Protein AF-F9PSK0-F1 (afdb_monomer)

Solvent-accessible surface area (backbone atoms only — not comparable to full-atom values): 20495 Å² total; per-residue (Å²): 133,84,75,39,93,46,65,77,18,22,68,70,38,41,37,33,49,3,21,23,37,19,19,42,26,30,38,27,28,76,74,37,77,67,39,41,31,56,50,42,70,58,26,53,52,54,23,52,55,27,52,76,70,68,38,60,72,59,23,48,66,32,46,46,26,49,52,28,19,52,48,19,30,52,52,42,57,55,61,67,72,69,79,82,63,101,56,61,67,60,56,53,50,48,55,51,32,34,53,50,36,52,55,41,36,71,56,61,86,92,42,32,70,61,40,40,26,53,48,1,19,38,40,18,28,49,54,57,61,40,44,38,43,60,89,38,86,39,50,50,61,42,55,69,62,29,51,52,53,16,50,51,27,40,52,50,18,74,75,68,67,45,63,67,31,43,54,52,15,52,51,31,51,51,34,45,50,29,16,53,50,16,24,52,51,25,49,63,39,32,79,75,50,45,71,46,38,47,43,58,28,29,52,33,48,51,51,35,52,50,54,61,62,56,72,74,70,61,71,77,66,60,31,40,32,43,32,37,42,34,44,50,54,46,59,42,54,12,46,39,47,44,50,25,47,78,60,58,23,34,42,36,41,24,35,67,55,61,56,61,87,82,35,66,60,28,44,63,58,23,72,90,44,64,94,69,41,52,73,46,80,32,80,29,69,66,55,46,42,72,77,40,78,82,65,52,62,32,39,52,35,87,85,35,91,39,53,57,87,79,56,88,68,54,78,52,32,31,43,34,35,35,17,83,91,74,44,59,62,63,77,58,46,68,76,38,52,94,39,24,21,13,78,91,72,77,79,97,58,81,79,74,57,66,38,61,51,50,52,55,55,50,52,49,43,36,51,74,55,69,40,68,96,54,87,87,75,86,77,59,94,87,59,75,83,85,130

Sequence (387 aa):
MKKAMQMSESIEVAIFLALSGGLMDAYSYLLRGEVFANAQTGNMLLLGVHASQGNWAMCLKYAFPISFFTFGIFLADLFRKKGDFKLHWRQNALIFEIFLLICVAFIPENMNETANAITSFACGIQVQSFKKVCGIDFSTTMCIGNLRGGTHNLAEYFYTKNKKFLEYSLMYFAVILCFIIGAIIGSKFSEFFGLKTILLSAISLVICVFIMFIDREKRREILFNIVLLEPEIPFNTGAIGRTCVATDTKLHLIKPLGFSLDDKMVKRSGLDYWDKLKLFVYENIEDFYEKNPNANIYFATTKAKKTYDKVDYSPNDYIMFGKESKGIPEEILVKNEEHCVRIPMWGEIRSLNLSNSVSIVLYEALRQQDFSELEKFGELHRLHWSE

Structure (mmCIF, N/CA/C/O backbone):
data_AF-F9PSK0-F1
#
_entry.id   AF-F9PSK0-F1
#
loop_
_atom_site.group_PDB
_atom_site.id
_atom_site.type_symbol
_atom_site.label_atom_id
_atom_site.label_alt_id
_atom_site.label_comp_id
_atom_site.label_asym_id
_atom_site.label_entity_id
_atom_site.label_seq_id
_atom_site.pdbx_PDB_ins_code
_atom_site.Cartn_x
_atom_site.Cartn_y
_atom_site.Cartn_z
_atom_site.occupancy
_atom_site.B_iso_or_equiv
_atom_site.auth_seq_id
_atom_site.auth_comp_id
_atom_site.auth_asym_id
_atom_site.auth_atom_id
_atom_site.pdbx_PDB_model_num
ATOM 1 N N . MET A 1 1 ? 4.237 13.030 -4.062 1.00 34.34 1 MET A N 1
ATOM 2 C CA . MET A 1 1 ? 3.248 12.071 -3.515 1.00 34.34 1 MET A CA 1
ATOM 3 C C . MET A 1 1 ? 3.133 10.851 -4.427 1.00 34.34 1 MET A C 1
ATOM 5 O O . MET A 1 1 ? 2.462 10.920 -5.455 1.00 34.34 1 MET A O 1
ATOM 9 N N . LYS A 1 2 ? 3.809 9.739 -4.096 1.00 32.84 2 LYS A N 1
ATOM 10 C CA . LYS A 1 2 ? 3.514 8.448 -4.741 1.00 32.84 2 LYS A CA 1
ATOM 11 C C . LYS A 1 2 ? 2.077 8.061 -4.359 1.00 32.84 2 LYS A C 1
ATOM 13 O O . LYS A 1 2 ? 1.747 8.052 -3.178 1.00 32.84 2 LYS A O 1
ATOM 18 N N . LYS A 1 3 ? 1.213 7.827 -5.351 1.00 36.91 3 LYS A N 1
ATOM 19 C CA . LYS A 1 3 ? -0.136 7.284 -5.126 1.00 36.91 3 LYS A CA 1
ATOM 20 C C . LYS A 1 3 ? 0.013 5.881 -4.532 1.00 36.91 3 LYS A C 1
ATOM 22 O O . LYS A 1 3 ? 0.886 5.143 -4.986 1.00 36.91 3 LYS A O 1
ATOM 27 N N . ALA A 1 4 ? -0.785 5.557 -3.516 1.00 38.00 4 ALA A N 1
ATOM 28 C CA . ALA A 1 4 ? -0.770 4.243 -2.883 1.00 38.00 4 ALA A CA 1
ATOM 29 C C . ALA A 1 4 ? -0.926 3.136 -3.935 1.00 38.00 4 ALA A C 1
ATOM 31 O O . ALA A 1 4 ? -1.747 3.257 -4.843 1.00 38.00 4 ALA A O 1
ATOM 32 N N . MET A 1 5 ? -0.103 2.094 -3.813 1.00 42.00 5 MET A N 1
ATOM 33 C CA . MET A 1 5 ? -0.041 0.956 -4.739 1.00 42.00 5 MET A CA 1
ATOM 34 C C . MET A 1 5 ? -1.270 0.041 -4.612 1.00 42.00 5 MET A C 1
ATOM 36 O O . MET A 1 5 ? -1.594 -0.676 -5.544 1.00 42.00 5 MET A O 1
ATOM 40 N N . GLN A 1 6 ? -1.968 0.129 -3.475 1.00 50.38 6 GLN A N 1
ATOM 41 C CA . GLN A 1 6 ? -3.201 -0.585 -3.162 1.00 50.38 6 GLN A CA 1
ATOM 42 C C . GLN A 1 6 ? -4.231 0.419 -2.620 1.00 50.38 6 GLN A C 1
ATOM 44 O O . GLN A 1 6 ? -3.911 1.210 -1.725 1.00 50.38 6 GLN A O 1
ATOM 49 N N . MET A 1 7 ? -5.469 0.405 -3.123 1.00 54.03 7 MET A N 1
ATOM 50 C CA . MET A 1 7 ? -6.491 1.426 -2.794 1.00 54.03 7 MET A CA 1
ATOM 51 C C . MET A 1 7 ? -6.789 1.579 -1.292 1.00 54.03 7 MET A C 1
ATOM 53 O O . MET A 1 7 ? -6.993 2.687 -0.788 1.00 54.03 7 MET A O 1
ATOM 57 N N . SER A 1 8 ? -6.755 0.464 -0.560 1.00 53.44 8 SER A N 1
ATOM 58 C CA . SER A 1 8 ? -6.916 0.416 0.899 1.00 53.44 8 SER A CA 1
ATOM 59 C C . SER A 1 8 ? -5.784 1.084 1.684 1.00 53.44 8 SER A C 1
ATOM 61 O O . SER A 1 8 ? -5.935 1.309 2.877 1.00 53.44 8 SER A O 1
ATOM 63 N N . GLU A 1 9 ? -4.645 1.349 1.046 1.00 67.94 9 GLU A N 1
ATOM 64 C CA . GLU A 1 9 ? -3.477 1.984 1.665 1.00 67.94 9 GLU A CA 1
ATOM 65 C C . GLU A 1 9 ? -3.362 3.466 1.276 1.00 67.94 9 GLU A C 1
ATOM 67 O O . GLU A 1 9 ? -2.312 4.080 1.459 1.00 67.94 9 GLU A O 1
ATOM 72 N N . SER A 1 10 ? -4.420 4.046 0.699 1.00 77.56 10 SER A N 1
ATOM 73 C CA . SER A 1 10 ? -4.459 5.465 0.353 1.00 77.56 10 SER A CA 1
ATOM 74 C C . SER A 1 10 ? -4.523 6.360 1.593 1.00 77.56 10 SER A C 1
ATOM 76 O O . SER A 1 10 ? -5.076 5.997 2.633 1.00 77.56 10 SER A O 1
ATOM 78 N N . ILE A 1 11 ? -3.958 7.563 1.469 1.00 79.69 11 ILE A N 1
ATOM 79 C CA . ILE A 1 11 ? -3.985 8.571 2.536 1.00 79.69 11 ILE A CA 1
ATOM 80 C C . ILE A 1 11 ? -5.431 8.979 2.825 1.00 79.69 11 ILE A C 1
ATOM 82 O O . ILE A 1 11 ? -5.796 9.174 3.980 1.00 79.69 11 ILE A O 1
ATOM 86 N N . GLU A 1 12 ? -6.272 9.058 1.794 1.00 85.50 12 GLU A N 1
ATOM 87 C CA . GLU A 1 12 ? -7.687 9.382 1.936 1.00 85.50 12 GLU A CA 1
ATOM 88 C C . GLU A 1 12 ? -8.419 8.359 2.812 1.00 85.50 12 GLU A C 1
ATOM 90 O O . GLU A 1 12 ? -9.121 8.750 3.742 1.00 85.50 12 GLU A O 1
ATOM 95 N N . VAL A 1 13 ? -8.197 7.059 2.586 1.00 88.12 13 VAL A N 1
ATOM 96 C CA . VAL A 1 13 ? -8.745 6.000 3.449 1.00 88.12 13 VAL A CA 1
ATOM 97 C C . VAL A 1 13 ? -8.196 6.133 4.873 1.00 88.12 13 VAL A C 1
ATOM 99 O O . VAL A 1 13 ? -8.967 6.102 5.830 1.00 88.12 13 VAL A O 1
ATOM 102 N N . ALA A 1 14 ? -6.890 6.364 5.036 1.00 88.88 14 ALA A N 1
ATOM 103 C CA . ALA A 1 14 ? -6.275 6.522 6.355 1.00 88.88 14 ALA A CA 1
ATOM 104 C C . ALA A 1 14 ? -6.877 7.681 7.174 1.00 88.88 14 ALA A C 1
ATOM 106 O O . ALA A 1 14 ? -7.078 7.532 8.380 1.00 88.88 14 ALA A O 1
ATOM 107 N N . ILE A 1 15 ? -7.201 8.806 6.526 1.00 90.12 15 ILE A N 1
ATOM 108 C CA . ILE A 1 15 ? -7.824 9.979 7.159 1.00 90.12 15 ILE A CA 1
ATOM 109 C C . ILE A 1 15 ? -9.183 9.616 7.762 1.00 90.12 15 ILE A C 1
ATOM 111 O O . ILE A 1 15 ? -9.413 9.857 8.947 1.00 90.12 15 ILE A O 1
ATOM 115 N N . PHE A 1 16 ? -10.077 9.020 6.970 1.00 93.38 16 PHE A N 1
ATOM 116 C CA . PHE A 1 16 ? -11.434 8.702 7.422 1.00 93.38 16 PHE A CA 1
ATOM 117 C C . PHE A 1 16 ? -11.462 7.544 8.435 1.00 93.38 16 PHE A C 1
ATOM 119 O O . PHE A 1 16 ? -12.292 7.561 9.348 1.00 93.38 16 PHE A O 1
ATOM 126 N N . LEU A 1 17 ? -10.526 6.589 8.347 1.00 93.62 17 LEU A N 1
ATOM 127 C CA . LEU A 1 17 ? -10.339 5.550 9.370 1.00 93.62 17 LEU A CA 1
ATOM 128 C C . LEU A 1 17 ? -9.863 6.137 10.704 1.00 93.62 17 LEU A C 1
ATOM 130 O O . LEU A 1 17 ? -10.371 5.762 11.759 1.00 93.62 17 LEU A O 1
ATOM 134 N N . ALA A 1 18 ? -8.905 7.067 10.675 1.00 94.19 18 ALA A N 1
ATOM 135 C CA . ALA A 1 18 ? -8.398 7.712 11.883 1.00 94.19 18 ALA A CA 1
ATOM 136 C C . ALA A 1 18 ? -9.448 8.616 12.535 1.00 94.19 18 ALA A C 1
ATOM 138 O O . ALA A 1 18 ? -9.637 8.570 13.750 1.00 94.19 18 ALA A O 1
ATOM 139 N N . LEU A 1 19 ? -10.184 9.377 11.719 1.00 95.56 19 LEU A N 1
ATOM 140 C CA . LEU A 1 19 ? -11.315 10.190 12.163 1.00 95.56 19 LEU A CA 1
ATOM 141 C C . LEU A 1 19 ? -12.387 9.313 12.828 1.00 95.56 19 LEU A C 1
ATOM 143 O O . LEU A 1 19 ? -12.851 9.632 13.921 1.00 95.56 19 LEU A O 1
ATOM 147 N N . SER A 1 20 ? -12.720 8.173 12.213 1.00 96.00 20 SER A N 1
ATOM 148 C CA . SER A 1 20 ? -13.611 7.164 12.794 1.00 96.00 20 SER A CA 1
ATOM 149 C C . SER A 1 20 ? -13.080 6.628 14.132 1.00 96.00 20 SER A C 1
ATOM 151 O O . SER A 1 20 ? -13.823 6.561 15.109 1.00 96.00 20 SER A O 1
ATOM 153 N N . GLY A 1 21 ? -11.781 6.325 14.217 1.00 95.12 21 GLY A N 1
ATOM 154 C CA . GLY A 1 21 ? -11.137 5.852 15.444 1.00 95.12 21 GLY A CA 1
ATOM 155 C C . GLY A 1 21 ? -11.278 6.821 16.621 1.00 95.12 21 GLY A C 1
ATOM 156 O O . GLY A 1 21 ? -11.673 6.411 17.714 1.00 95.12 21 GLY A O 1
ATOM 157 N N . GLY A 1 22 ? -11.017 8.109 16.380 1.00 96.00 22 GLY A N 1
ATOM 158 C CA . GLY A 1 22 ? -11.174 9.154 17.392 1.00 96.00 22 GLY A CA 1
ATOM 159 C C . GLY A 1 22 ? -12.631 9.364 17.810 1.00 96.00 22 GLY A C 1
ATOM 160 O O . GLY A 1 22 ? -12.911 9.521 18.998 1.00 96.00 22 GLY A O 1
ATOM 161 N N . LEU A 1 23 ? -13.566 9.309 16.853 1.00 96.44 23 LEU A N 1
ATOM 162 C CA . LEU A 1 23 ? -15.008 9.368 17.123 1.00 96.44 23 LEU A CA 1
ATOM 163 C C . LEU A 1 23 ? -15.458 8.235 18.052 1.00 96.44 23 LEU A C 1
ATOM 165 O O . LEU A 1 23 ? -16.192 8.487 19.006 1.00 96.44 23 LEU A O 1
ATOM 169 N N . MET A 1 24 ? -15.027 7.001 17.770 1.00 96.12 24 MET A N 1
ATOM 170 C CA . MET A 1 24 ? -15.391 5.819 18.555 1.00 96.12 24 MET A CA 1
ATOM 171 C C . MET A 1 24 ? -14.869 5.898 19.992 1.00 96.12 24 MET A C 1
ATOM 173 O O . MET A 1 24 ? -15.616 5.573 20.911 1.00 96.12 24 MET A O 1
ATOM 177 N N . ASP A 1 25 ? -13.636 6.375 20.195 1.00 96.31 25 ASP A N 1
ATOM 178 C CA . ASP A 1 25 ? -13.075 6.558 21.542 1.00 96.31 25 ASP A CA 1
ATOM 179 C C . ASP A 1 25 ? -13.774 7.675 22.320 1.00 96.31 25 ASP A C 1
ATOM 181 O O . ASP A 1 25 ? -14.082 7.497 23.497 1.00 96.31 25 ASP A O 1
ATOM 185 N N . ALA A 1 26 ? -14.077 8.809 21.679 1.00 96.62 26 ALA A N 1
ATOM 186 C CA . ALA A 1 26 ? -14.841 9.874 22.327 1.00 96.62 26 ALA A CA 1
ATOM 187 C C . ALA A 1 26 ? -16.252 9.398 22.706 1.00 96.62 26 ALA A C 1
ATOM 189 O O . ALA A 1 26 ? -16.706 9.640 23.823 1.00 96.62 26 ALA A O 1
ATOM 190 N N . TYR A 1 27 ? -16.921 8.674 21.803 1.00 96.75 27 TYR A N 1
ATOM 191 C CA . TYR A 1 27 ? -18.231 8.075 22.0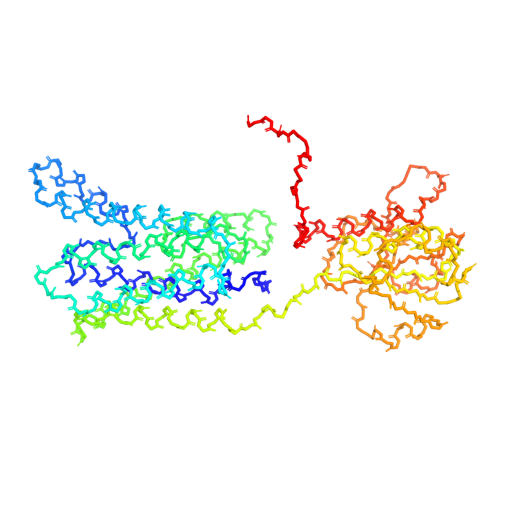45 1.00 96.75 27 TYR A CA 1
ATOM 192 C C . TYR A 1 27 ? -18.212 7.109 23.232 1.00 96.75 27 TYR A C 1
ATOM 194 O O . TYR A 1 27 ? -19.020 7.246 24.152 1.00 96.75 27 TYR A O 1
ATOM 202 N N . SER A 1 28 ? -17.304 6.128 23.223 1.00 96.44 28 SER A N 1
ATOM 203 C CA . SER A 1 28 ? -17.277 5.099 24.261 1.00 96.44 28 SER A CA 1
ATOM 204 C C . SER A 1 28 ? -16.903 5.688 25.620 1.00 96.44 28 SER A C 1
ATOM 206 O O . SER A 1 28 ? -17.488 5.326 26.640 1.00 96.44 28 SER A O 1
ATOM 208 N N . TYR A 1 29 ? -15.978 6.649 25.634 1.00 96.56 29 TYR A N 1
ATOM 209 C CA . TYR A 1 29 ? -15.519 7.256 26.871 1.00 96.56 29 TYR A CA 1
ATOM 210 C C . TYR A 1 29 ? -16.588 8.164 27.489 1.00 96.56 29 TYR A C 1
ATOM 212 O O . TYR A 1 29 ? -16.912 8.017 28.664 1.00 96.56 29 TYR A O 1
ATOM 220 N N . LEU A 1 30 ? -17.184 9.063 26.699 1.00 95.69 30 LEU A N 1
ATOM 221 C CA . LEU A 1 30 ? -18.129 10.059 27.215 1.00 95.69 30 LEU A CA 1
ATOM 222 C C . LEU A 1 30 ? -19.528 9.489 27.466 1.00 95.69 30 LEU A C 1
ATOM 224 O O . LEU A 1 30 ? -20.203 9.934 28.387 1.00 95.69 30 LEU A O 1
ATOM 228 N N . LEU A 1 31 ? -19.973 8.524 26.655 1.00 95.81 31 LEU A N 1
ATOM 229 C CA . LEU A 1 31 ? -21.361 8.048 26.679 1.00 95.81 31 LEU A CA 1
ATOM 230 C C . LEU A 1 31 ? -21.517 6.595 27.128 1.00 95.81 31 LEU A C 1
ATOM 232 O O . LEU A 1 31 ? -22.625 6.184 27.461 1.00 95.81 31 LEU A O 1
ATOM 236 N N . ARG A 1 32 ? -20.444 5.794 27.127 1.00 95.50 32 ARG A N 1
ATOM 237 C CA . ARG A 1 32 ? -20.491 4.360 27.470 1.00 95.50 32 ARG A CA 1
ATOM 238 C C . ARG A 1 32 ? -19.608 4.011 28.659 1.00 95.50 32 ARG A C 1
ATOM 240 O O . ARG A 1 32 ? -19.008 2.939 28.717 1.00 95.50 32 ARG A O 1
ATOM 247 N N . GLY A 1 33 ? -19.582 4.899 29.646 1.00 92.38 33 GLY A N 1
ATOM 248 C CA . GLY A 1 33 ? -18.965 4.631 30.937 1.00 92.38 33 GLY A CA 1
ATOM 249 C C . GLY A 1 33 ? -17.443 4.612 30.887 1.00 92.38 33 GLY A C 1
ATOM 250 O O . GLY A 1 33 ? -16.850 3.699 31.442 1.00 92.38 33 GLY A O 1
ATOM 251 N N . GLU A 1 34 ? -16.800 5.608 30.282 1.00 95.50 34 GLU A N 1
ATOM 252 C CA . GLU A 1 34 ? -15.367 5.894 30.482 1.00 95.50 34 GLU A CA 1
ATOM 253 C C . GLU A 1 34 ? -14.411 4.759 30.077 1.00 95.50 34 GLU A C 1
ATOM 255 O O . GLU A 1 34 ? -13.332 4.602 30.648 1.00 95.50 34 GLU A O 1
ATOM 260 N N . VAL A 1 35 ? -14.787 3.959 29.078 1.00 95.88 35 VAL A N 1
ATOM 261 C CA . VAL A 1 35 ? -13.888 2.980 28.450 1.00 95.88 35 VAL A CA 1
ATOM 262 C C . VAL A 1 35 ? -13.493 3.439 27.053 1.00 95.88 35 VAL A C 1
ATOM 264 O O . VAL A 1 35 ? -14.224 4.177 26.393 1.00 95.88 35 VAL A O 1
ATOM 267 N N . PHE A 1 36 ? -12.354 2.960 26.567 1.00 96.06 36 PHE A N 1
ATOM 268 C CA . PHE A 1 36 ? -11.881 3.256 25.217 1.00 96.06 36 PHE A CA 1
ATOM 269 C C . PHE A 1 36 ? -12.197 2.108 24.253 1.00 96.06 36 PHE A C 1
ATOM 271 O O . PHE A 1 36 ? -11.957 0.939 24.563 1.00 96.06 36 PHE A O 1
ATOM 278 N N . ALA A 1 37 ? -12.705 2.422 23.065 1.00 93.94 37 ALA A N 1
ATOM 279 C CA . ALA A 1 37 ? -12.992 1.436 22.031 1.00 93.94 37 ALA A CA 1
ATOM 280 C C . ALA A 1 37 ? -11.716 0.975 21.298 1.00 93.94 37 ALA A C 1
ATOM 282 O O . ALA A 1 37 ? -11.534 -0.223 21.063 1.00 93.94 37 ALA A O 1
ATOM 283 N N . ASN A 1 38 ? -10.815 1.913 20.995 1.00 91.62 38 ASN A N 1
ATOM 284 C CA . ASN A 1 38 ? -9.534 1.739 20.310 1.00 91.62 38 ASN A CA 1
ATOM 285 C C . ASN A 1 38 ? -8.338 1.804 21.263 1.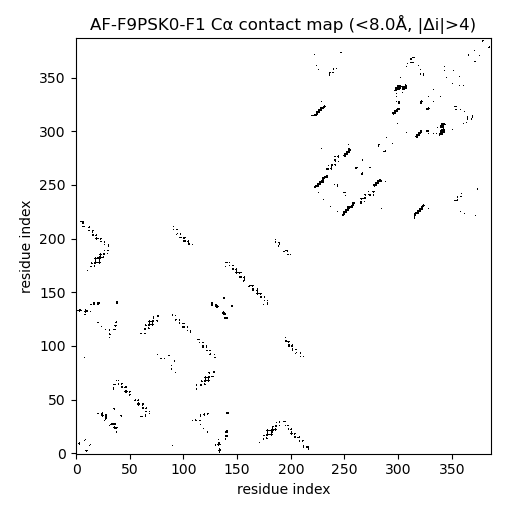00 91.62 38 ASN A C 1
ATOM 287 O O . ASN A 1 38 ? -7.435 0.972 21.152 1.00 91.62 38 ASN A O 1
ATOM 291 N N . ALA A 1 39 ? -8.303 2.770 22.190 1.00 92.06 39 ALA A N 1
ATOM 292 C CA . ALA A 1 39 ? -7.160 2.990 23.084 1.00 92.06 39 ALA A CA 1
ATOM 293 C C . ALA A 1 39 ? -7.066 1.944 24.218 1.00 92.06 39 ALA A C 1
ATOM 295 O O . ALA A 1 39 ? -7.113 2.263 25.408 1.00 92.06 39 ALA A O 1
ATOM 296 N N . GLN A 1 40 ? -6.878 0.671 23.851 1.00 94.06 40 GLN A N 1
ATOM 297 C CA . GLN A 1 40 ? -6.847 -0.461 24.784 1.00 94.06 40 GLN A CA 1
ATOM 298 C C . GLN A 1 40 ? -5.727 -0.364 25.825 1.00 94.06 40 GLN A C 1
ATOM 300 O O . GLN A 1 40 ? -5.886 -0.874 26.928 1.00 94.06 40 GLN A O 1
ATOM 305 N N . THR A 1 41 ? -4.633 0.348 25.538 1.00 92.62 41 THR A N 1
ATOM 306 C CA . THR A 1 41 ? -3.596 0.653 26.540 1.00 92.62 41 THR A CA 1
ATOM 307 C C . THR A 1 41 ? -4.155 1.438 27.729 1.00 92.62 41 THR A C 1
ATOM 309 O O . THR A 1 41 ? -3.738 1.205 28.861 1.00 92.62 41 THR A O 1
ATOM 312 N N . GLY A 1 42 ? -5.124 2.331 27.495 1.00 93.69 42 GLY A N 1
ATOM 313 C CA . GLY A 1 42 ? -5.834 3.053 28.553 1.00 93.69 42 GLY A CA 1
ATOM 314 C C . GLY A 1 42 ? -6.701 2.118 29.394 1.00 93.69 42 GLY A C 1
ATOM 315 O O . GLY A 1 42 ? -6.615 2.139 30.620 1.00 93.69 42 GLY A O 1
ATOM 316 N N . ASN A 1 43 ? -7.457 1.225 28.749 1.00 96.31 43 ASN A N 1
ATOM 317 C CA . ASN A 1 43 ? -8.247 0.211 29.458 1.00 96.31 43 ASN A CA 1
ATOM 318 C C . ASN A 1 43 ? -7.359 -0.733 30.283 1.00 96.31 43 ASN A C 1
ATOM 320 O O . ASN A 1 43 ? -7.702 -1.050 31.417 1.00 96.31 43 ASN A O 1
ATOM 324 N N . MET A 1 44 ? -6.203 -1.153 29.754 1.00 96.06 44 MET A N 1
ATOM 325 C CA . MET A 1 44 ? -5.240 -1.991 30.479 1.00 96.06 44 MET A CA 1
ATOM 326 C C . MET A 1 44 ? -4.702 -1.287 31.732 1.00 96.06 44 MET A C 1
ATOM 328 O O . MET A 1 44 ? -4.590 -1.915 32.785 1.00 96.06 44 MET A O 1
ATOM 332 N N . LEU A 1 45 ? -4.409 0.016 31.641 1.00 96.38 45 LEU A N 1
ATOM 333 C CA . LEU A 1 45 ? -3.984 0.818 32.790 1.00 96.38 45 LEU A CA 1
ATOM 334 C C . LEU A 1 45 ? -5.087 0.895 33.856 1.00 96.38 45 LEU A C 1
ATOM 336 O O . LEU A 1 45 ? -4.829 0.602 35.022 1.00 96.38 45 LEU A O 1
ATOM 340 N N . LEU A 1 46 ? -6.313 1.254 33.461 1.00 96.44 46 LEU A N 1
ATOM 341 C CA . LEU A 1 46 ? -7.455 1.377 34.376 1.00 96.44 46 LEU A CA 1
ATOM 342 C C . LEU A 1 46 ? -7.804 0.036 35.036 1.00 96.44 46 LEU A C 1
ATOM 344 O O . LEU A 1 46 ? -8.070 -0.013 36.238 1.00 96.44 46 LEU A O 1
ATOM 348 N N . LEU A 1 47 ? -7.715 -1.061 34.282 1.00 97.06 47 LEU A N 1
ATOM 349 C CA . LEU A 1 47 ? -7.836 -2.417 34.807 1.00 97.06 47 LEU A CA 1
ATOM 350 C C . LEU A 1 47 ? -6.792 -2.694 35.896 1.00 97.06 47 LEU A C 1
ATOM 352 O O . LEU A 1 47 ? -7.153 -3.177 36.966 1.00 97.06 47 LEU A O 1
ATOM 356 N N . GLY A 1 48 ? -5.520 -2.359 35.660 1.00 96.81 48 GLY A N 1
ATOM 357 C CA . GLY A 1 48 ? -4.449 -2.544 36.644 1.00 96.81 48 GLY A CA 1
ATOM 358 C C . GLY A 1 48 ? -4.659 -1.724 37.921 1.00 96.81 48 GLY A C 1
ATOM 359 O O . GLY A 1 48 ? -4.485 -2.242 39.026 1.00 96.81 48 GLY A O 1
ATOM 360 N N . VAL A 1 49 ? -5.104 -0.469 37.783 1.00 97.06 49 VAL A N 1
ATOM 361 C CA . VAL A 1 49 ? -5.422 0.402 38.925 1.00 97.06 49 VAL A CA 1
ATOM 362 C C . VAL A 1 49 ? -6.544 -0.204 39.768 1.00 97.06 49 VAL A C 1
ATOM 364 O O . VAL A 1 49 ? -6.376 -0.362 40.977 1.00 97.06 49 VAL A O 1
ATOM 367 N N . HIS A 1 50 ? -7.658 -0.614 39.160 1.00 96.94 50 HIS A N 1
ATOM 368 C CA . HIS A 1 50 ? -8.773 -1.198 39.911 1.00 96.94 50 HIS A CA 1
ATOM 369 C C . HIS A 1 50 ? -8.473 -2.589 40.471 1.00 96.94 50 HIS A C 1
ATOM 371 O O . HIS A 1 50 ? -8.943 -2.911 41.565 1.00 96.94 50 HIS A O 1
ATOM 377 N N . ALA A 1 51 ? -7.639 -3.377 39.789 1.00 97.12 51 ALA A N 1
ATOM 378 C CA . ALA A 1 51 ? -7.161 -4.654 40.307 1.00 97.12 51 ALA A CA 1
ATOM 379 C C . ALA A 1 51 ? -6.349 -4.455 41.594 1.00 97.12 51 ALA A C 1
ATOM 381 O O . ALA A 1 51 ? -6.557 -5.183 42.562 1.00 97.12 51 ALA A O 1
ATOM 382 N N . SER A 1 52 ? -5.501 -3.420 41.647 1.00 97.50 52 SER A N 1
ATOM 383 C CA . SER A 1 52 ? -4.727 -3.092 42.854 1.00 97.50 52 SER A CA 1
ATOM 384 C C . SER A 1 52 ? -5.599 -2.661 44.041 1.00 97.50 52 SER A C 1
ATOM 386 O O . SER A 1 52 ? -5.221 -2.855 45.191 1.00 97.50 52 SER A O 1
ATOM 388 N N . GLN A 1 53 ? -6.789 -2.123 43.762 1.00 96.75 53 GLN A N 1
ATOM 389 C CA . GLN A 1 53 ? -7.774 -1.697 44.760 1.00 96.75 53 GLN A CA 1
ATOM 390 C C . GLN A 1 53 ? -8.757 -2.814 45.156 1.00 96.75 53 GLN A C 1
ATOM 392 O O . GLN A 1 53 ? -9.620 -2.591 46.002 1.00 96.75 53 GLN A O 1
ATOM 397 N N . GLY A 1 54 ? -8.680 -3.997 44.532 1.00 96.00 54 GLY A N 1
ATOM 398 C CA . GLY A 1 54 ? -9.620 -5.100 44.761 1.00 96.00 54 GLY A CA 1
ATOM 399 C C . GLY A 1 54 ? -11.024 -4.885 44.174 1.00 96.00 54 GLY A C 1
ATOM 400 O O . GLY A 1 54 ? -11.951 -5.611 44.532 1.00 96.00 54 GLY A O 1
ATOM 401 N N . ASN A 1 55 ? -11.214 -3.910 43.275 1.00 96.62 55 ASN A N 1
ATOM 402 C CA . ASN A 1 55 ? -12.518 -3.618 42.672 1.00 96.62 55 ASN A CA 1
ATOM 403 C C . ASN A 1 55 ? -12.769 -4.477 41.419 1.00 96.62 55 ASN A C 1
ATOM 405 O O . ASN A 1 55 ? -12.601 -4.031 40.283 1.00 96.62 55 ASN A O 1
ATOM 409 N N . TRP A 1 56 ? -13.208 -5.717 41.634 1.00 94.25 56 TRP A N 1
ATOM 410 C CA . TRP A 1 56 ? -13.417 -6.707 40.571 1.00 94.25 56 TRP A CA 1
ATOM 411 C C . TRP A 1 56 ? -14.477 -6.323 39.532 1.00 94.25 56 TRP A C 1
ATOM 413 O O . TRP A 1 56 ? -14.325 -6.663 38.359 1.00 94.25 56 TRP A O 1
ATOM 423 N N . ALA A 1 57 ? -15.523 -5.594 39.930 1.00 94.12 57 ALA A N 1
ATOM 424 C CA . ALA A 1 57 ? -16.555 -5.136 39.000 1.00 94.12 57 ALA A CA 1
ATOM 425 C C . ALA A 1 57 ? -15.968 -4.167 37.960 1.00 94.12 57 ALA A C 1
ATOM 427 O O . ALA A 1 57 ? -16.189 -4.325 36.759 1.00 94.12 57 ALA A O 1
ATOM 428 N N . MET A 1 58 ? -15.139 -3.219 38.409 1.00 94.25 58 MET A N 1
ATOM 429 C CA . MET A 1 58 ? -14.436 -2.303 37.509 1.00 94.25 58 MET A CA 1
ATOM 430 C C . MET A 1 58 ? -13.354 -3.015 36.691 1.00 94.25 58 MET A C 1
ATOM 432 O O . MET A 1 58 ? -13.168 -2.688 35.522 1.00 94.25 58 MET A O 1
ATOM 436 N N . CYS A 1 59 ? -12.681 -4.030 37.244 1.00 95.75 59 CYS A N 1
ATOM 437 C CA . CYS A 1 59 ? -11.762 -4.858 36.456 1.00 95.75 59 CYS A CA 1
ATOM 438 C C . CYS A 1 59 ? -12.472 -5.503 35.262 1.00 95.75 59 CYS A C 1
ATOM 440 O O . CYS A 1 59 ? -11.971 -5.421 34.142 1.00 95.75 59 CYS A O 1
ATOM 442 N N . LEU A 1 60 ? -13.650 -6.100 35.478 1.00 93.81 60 LEU A N 1
ATOM 443 C CA . LEU A 1 60 ? -14.437 -6.700 34.399 1.00 93.81 60 LEU A CA 1
ATOM 444 C C . LEU A 1 60 ? -14.818 -5.655 33.347 1.00 93.81 60 LEU A C 1
ATOM 446 O O . LEU A 1 60 ? -14.575 -5.883 32.162 1.00 93.81 60 LEU A O 1
ATOM 450 N N . LYS A 1 61 ? -15.317 -4.489 33.775 1.00 94.88 61 LYS A N 1
ATOM 451 C CA . LYS A 1 61 ? -15.673 -3.365 32.893 1.00 94.88 61 LYS A CA 1
ATOM 452 C C . LYS A 1 61 ? -14.570 -3.030 31.878 1.00 94.88 61 LYS A C 1
ATOM 454 O O . LYS A 1 61 ? -14.875 -2.846 30.703 1.00 94.88 61 LYS A O 1
ATOM 459 N N . TYR A 1 62 ? -13.302 -2.992 32.297 1.00 97.00 62 TYR A N 1
ATOM 460 C CA . TYR A 1 62 ? -12.171 -2.710 31.399 1.00 97.00 62 TYR A CA 1
ATOM 461 C C . TYR A 1 62 ? -11.610 -3.955 30.689 1.00 97.00 62 TYR A C 1
ATOM 463 O O . TYR A 1 62 ? -11.051 -3.831 29.600 1.00 97.00 62 TYR A O 1
ATOM 471 N N . ALA A 1 63 ? -11.783 -5.157 31.249 1.00 95.38 63 ALA A N 1
ATOM 472 C CA . ALA A 1 63 ? -11.339 -6.415 30.638 1.00 95.38 63 ALA A CA 1
ATOM 473 C C . ALA A 1 63 ? -12.167 -6.802 29.401 1.00 95.38 63 ALA A C 1
ATOM 475 O O . ALA A 1 63 ? -11.626 -7.360 28.440 1.00 95.38 63 ALA A O 1
ATOM 476 N N . PHE A 1 64 ? -13.474 -6.514 29.418 1.00 94.00 64 PHE A N 1
ATOM 477 C CA . PHE A 1 64 ? -14.394 -6.844 28.326 1.00 94.00 64 PHE A CA 1
ATOM 478 C C . PHE A 1 64 ? -13.970 -6.214 26.984 1.00 94.00 64 PHE A C 1
ATOM 480 O O . PHE A 1 64 ? -13.742 -6.972 26.036 1.00 94.00 64 PHE A O 1
ATOM 487 N N . PRO A 1 65 ? -13.781 -4.880 26.882 1.00 96.56 65 PRO A N 1
ATOM 488 C CA . PRO A 1 65 ? -13.284 -4.231 25.667 1.00 96.56 65 PRO A CA 1
ATOM 489 C C . PRO A 1 65 ? -11.973 -4.832 25.144 1.00 96.56 65 PRO A C 1
ATOM 491 O O . PRO A 1 65 ? -11.870 -5.137 23.957 1.00 96.56 65 PRO A O 1
ATOM 494 N N . ILE A 1 66 ? -11.000 -5.086 26.029 1.00 97.31 66 ILE A N 1
ATOM 495 C CA . ILE A 1 66 ? -9.687 -5.650 25.667 1.00 97.31 66 ILE A CA 1
ATOM 496 C C . ILE A 1 66 ? -9.846 -7.035 25.027 1.00 97.31 66 ILE A C 1
ATOM 498 O O . ILE A 1 66 ? -9.229 -7.340 24.000 1.00 97.31 66 ILE A O 1
ATOM 502 N N . SER A 1 67 ? -10.694 -7.873 25.622 1.00 97.06 67 SER A N 1
ATOM 503 C CA . SER A 1 67 ? -10.933 -9.243 25.161 1.00 97.06 67 SER A CA 1
ATOM 504 C C . SER A 1 67 ? -11.598 -9.257 23.785 1.00 97.06 67 SER A C 1
ATOM 506 O O . SER A 1 67 ? -11.147 -9.961 22.881 1.00 97.06 67 SER A O 1
ATOM 508 N N . PHE A 1 68 ? -12.625 -8.426 23.589 1.00 97.69 68 PHE A N 1
ATOM 509 C CA . PHE A 1 68 ? -13.331 -8.323 22.311 1.00 97.69 68 PHE A CA 1
ATOM 510 C C . PHE A 1 68 ? -12.485 -7.665 21.218 1.00 97.69 68 PHE A C 1
ATOM 512 O O . PHE A 1 68 ? -12.524 -8.113 20.075 1.00 97.69 68 PHE A O 1
ATOM 519 N N . PHE A 1 69 ? -11.657 -6.676 21.556 1.00 97.06 69 PHE A N 1
ATOM 520 C CA . PHE A 1 69 ? -10.681 -6.107 20.625 1.00 97.06 69 PHE A CA 1
ATOM 521 C C . PHE A 1 69 ? -9.685 -7.168 20.140 1.00 97.06 69 PHE A C 1
ATOM 523 O O . PHE A 1 69 ? -9.453 -7.317 18.940 1.00 97.06 69 PHE A O 1
ATOM 530 N N . THR A 1 70 ? -9.151 -7.968 21.069 1.00 96.56 70 THR A N 1
ATOM 531 C CA . THR A 1 70 ? -8.244 -9.084 20.756 1.00 96.56 70 THR A CA 1
ATOM 532 C C . THR A 1 70 ? -8.931 -10.129 19.874 1.00 96.56 70 THR A C 1
ATOM 534 O O . THR A 1 70 ? -8.349 -10.607 18.900 1.00 96.56 70 THR A O 1
ATOM 537 N N . PHE A 1 71 ? -10.194 -10.448 20.164 1.00 96.56 71 PHE A N 1
ATOM 538 C CA . PHE A 1 71 ? -10.986 -11.367 19.352 1.00 96.56 71 PHE A CA 1
ATOM 539 C C . PHE A 1 71 ? -11.260 -10.825 17.939 1.00 96.56 71 PHE A C 1
ATOM 541 O O . PHE A 1 71 ? -11.188 -11.579 16.968 1.00 96.56 71 PHE A O 1
ATOM 548 N N . GLY A 1 72 ? -11.500 -9.517 17.803 1.00 95.75 72 GLY A N 1
ATOM 549 C CA . GLY A 1 72 ? -11.642 -8.841 16.510 1.00 95.75 72 GLY A CA 1
ATOM 550 C C . GLY A 1 72 ? -10.385 -8.958 15.653 1.00 95.75 72 GLY A C 1
ATOM 551 O O . GLY A 1 72 ? -10.471 -9.330 14.481 1.00 95.75 72 GLY A O 1
ATOM 552 N N . ILE A 1 73 ? -9.210 -8.744 16.256 1.00 93.19 73 ILE A N 1
ATOM 553 C CA . ILE A 1 73 ? -7.912 -8.951 15.595 1.00 93.19 73 ILE A CA 1
ATOM 554 C C . ILE A 1 73 ? -7.769 -10.397 15.116 1.00 93.19 73 ILE A C 1
ATOM 556 O O . ILE A 1 73 ? -7.413 -10.638 13.960 1.00 93.19 73 ILE A O 1
ATOM 560 N N . PHE A 1 74 ? -8.050 -11.359 15.998 1.00 93.06 74 PHE A N 1
ATOM 561 C CA . PHE A 1 74 ? -7.924 -12.781 15.696 1.00 93.06 74 PHE A CA 1
ATOM 562 C C . PHE A 1 74 ? -8.816 -13.199 14.519 1.00 93.06 74 PHE A C 1
ATOM 564 O O . PHE A 1 74 ? -8.335 -13.812 13.565 1.00 93.06 74 PHE A O 1
ATOM 571 N N . LEU A 1 75 ? -10.100 -12.824 14.540 1.00 90.31 75 LEU A N 1
ATOM 572 C CA . LEU A 1 75 ? -11.025 -13.158 13.458 1.00 90.31 75 LEU A CA 1
ATOM 573 C C . LEU A 1 75 ? -10.635 -12.496 12.137 1.00 90.31 75 LEU A C 1
ATOM 575 O O . LEU A 1 75 ? -10.650 -13.163 11.102 1.00 90.31 75 LEU A O 1
ATOM 579 N N . ALA A 1 76 ? -10.245 -11.221 12.155 1.00 88.25 76 ALA A N 1
ATOM 580 C CA . ALA A 1 76 ? -9.805 -10.533 10.946 1.00 88.25 76 ALA A CA 1
ATOM 581 C C . ALA A 1 76 ? -8.581 -11.212 10.301 1.00 88.25 76 ALA A C 1
ATOM 583 O O . ALA A 1 76 ? -8.506 -11.299 9.073 1.00 88.25 76 ALA A O 1
ATOM 584 N N . ASP A 1 77 ? -7.657 -11.765 11.098 1.00 84.75 77 ASP A N 1
ATOM 585 C CA . ASP A 1 77 ? -6.521 -12.526 10.564 1.00 84.75 77 ASP A CA 1
ATOM 586 C C . ASP A 1 77 ? -6.932 -13.877 9.955 1.00 84.75 77 ASP A C 1
ATOM 588 O O . ASP A 1 77 ? -6.406 -14.271 8.913 1.00 84.75 77 ASP A O 1
ATOM 592 N N . LEU A 1 78 ? -7.918 -14.567 10.543 1.00 83.62 78 LEU A N 1
ATOM 593 C CA . LEU A 1 78 ? -8.466 -15.801 9.968 1.00 83.62 78 LEU A CA 1
ATOM 594 C C . LEU A 1 78 ? -9.184 -15.550 8.636 1.00 83.62 78 LEU A C 1
ATOM 596 O O . LEU A 1 78 ? -8.986 -16.303 7.679 1.00 83.62 78 LEU A O 1
ATOM 600 N N . PHE A 1 79 ? -9.998 -14.494 8.551 1.00 78.44 79 PHE A N 1
ATOM 601 C CA . PHE A 1 79 ? -10.734 -14.149 7.330 1.00 78.44 79 PHE A CA 1
ATOM 602 C C . PHE A 1 79 ? -9.812 -13.753 6.178 1.00 78.44 79 PHE A C 1
ATOM 604 O O . PHE A 1 79 ? -10.102 -14.085 5.029 1.00 78.44 79 PHE A O 1
ATOM 611 N N . ARG A 1 80 ? -8.667 -13.126 6.475 1.00 75.31 80 ARG A N 1
ATOM 612 C CA . ARG A 1 80 ? -7.643 -12.811 5.472 1.00 75.31 80 ARG A CA 1
ATOM 613 C C . ARG A 1 80 ? -7.125 -14.059 4.738 1.00 75.31 80 ARG A C 1
ATOM 615 O O . ARG A 1 80 ? -6.767 -13.951 3.570 1.00 75.31 80 ARG A O 1
ATOM 622 N N . LYS A 1 81 ? -7.070 -15.226 5.396 1.00 67.44 81 LYS A N 1
ATOM 623 C CA . LYS A 1 81 ? -6.455 -16.455 4.851 1.00 67.44 81 LYS A CA 1
ATOM 624 C C . LYS A 1 81 ? -7.387 -17.306 3.976 1.00 67.44 81 LYS A C 1
ATOM 626 O O . LYS A 1 81 ? -6.895 -18.105 3.191 1.00 67.44 81 LYS A O 1
ATOM 631 N N . LYS A 1 82 ? -8.713 -17.153 4.073 1.00 60.72 82 LYS A N 1
ATOM 632 C CA . LYS A 1 82 ? -9.712 -17.987 3.358 1.00 60.72 82 LYS A CA 1
ATOM 633 C C . LYS A 1 82 ? -10.120 -17.429 1.980 1.00 60.72 82 LYS A C 1
ATOM 635 O O . LYS A 1 82 ? -11.276 -17.540 1.593 1.00 60.72 82 LYS A O 1
ATOM 640 N N . GLY A 1 83 ? -9.197 -16.776 1.277 1.00 51.56 83 GLY A N 1
ATOM 641 C CA . GLY A 1 83 ? -9.475 -15.922 0.120 1.00 51.56 83 GLY A CA 1
ATOM 642 C C . GLY A 1 83 ? -10.226 -16.593 -1.033 1.00 51.56 83 GLY A C 1
ATOM 643 O O . GLY A 1 83 ? -9.606 -17.271 -1.837 1.00 51.56 83 GLY A O 1
ATOM 644 N N . ASP A 1 84 ? -11.532 -16.320 -1.129 1.00 49.75 84 ASP A N 1
ATOM 645 C CA . ASP A 1 84 ? -12.300 -16.369 -2.381 1.00 49.75 84 ASP A CA 1
ATOM 646 C C . ASP A 1 84 ? -13.606 -15.547 -2.247 1.00 49.75 84 ASP A C 1
ATOM 648 O O . ASP A 1 84 ? -14.721 -16.064 -2.164 1.00 49.75 84 ASP A O 1
ATOM 652 N N . PHE A 1 85 ? -13.478 -14.220 -2.121 1.00 57.12 85 PHE A N 1
ATOM 653 C CA . PHE A 1 85 ? -14.623 -13.304 -2.007 1.00 57.12 85 PHE A CA 1
ATOM 654 C C . PHE A 1 85 ? -14.746 -12.419 -3.252 1.00 57.12 85 PHE A C 1
ATOM 656 O O . PHE A 1 85 ? -13.747 -11.949 -3.785 1.00 57.12 85 PHE A O 1
ATOM 663 N N . LYS A 1 86 ? -15.986 -12.117 -3.675 1.00 60.69 86 LYS A N 1
ATOM 664 C CA . LYS A 1 86 ? -16.268 -11.189 -4.794 1.00 60.69 86 LYS A CA 1
ATOM 665 C C . LYS A 1 86 ? -15.738 -9.766 -4.564 1.00 60.69 86 LYS A C 1
ATOM 667 O O . LYS A 1 86 ? -15.467 -9.058 -5.525 1.00 60.69 86 LYS A O 1
ATOM 672 N N . LEU A 1 87 ? -15.646 -9.345 -3.303 1.00 65.75 87 LEU A N 1
ATOM 673 C CA . LEU A 1 87 ? -15.084 -8.064 -2.871 1.00 65.75 87 LEU A CA 1
ATOM 674 C C . LEU A 1 87 ? -13.773 -8.309 -2.128 1.00 65.75 87 LEU A C 1
ATOM 676 O O . LEU A 1 87 ? -13.628 -9.328 -1.446 1.00 65.75 87 LEU A O 1
ATOM 680 N N . HIS A 1 88 ? -12.845 -7.352 -2.205 1.00 75.88 88 HIS A N 1
ATOM 681 C CA . HIS A 1 88 ? -11.576 -7.439 -1.489 1.00 75.88 88 HIS A CA 1
ATOM 682 C C . HIS A 1 88 ? -11.841 -7.553 0.022 1.00 75.88 88 HIS A C 1
ATOM 684 O O . HIS A 1 88 ? -12.658 -6.819 0.578 1.00 75.88 88 HIS A O 1
ATOM 690 N N . TRP A 1 89 ? -11.137 -8.445 0.723 1.00 79.38 89 TRP A N 1
ATOM 691 C CA . TRP A 1 89 ? -11.437 -8.775 2.127 1.00 79.38 89 TRP A CA 1
ATOM 692 C C . TRP A 1 89 ? -11.441 -7.552 3.068 1.00 79.38 89 TRP A C 1
ATOM 694 O O . TRP A 1 89 ? -12.257 -7.488 3.982 1.00 79.38 89 TRP A O 1
ATOM 704 N N . ARG A 1 90 ? -10.593 -6.541 2.806 1.00 83.75 90 ARG A N 1
ATOM 705 C CA . ARG A 1 90 ? -10.586 -5.259 3.547 1.00 83.75 90 ARG A CA 1
ATOM 706 C C . ARG A 1 90 ? -11.881 -4.447 3.372 1.00 83.75 90 ARG A C 1
ATOM 708 O O . ARG A 1 90 ? -12.309 -3.792 4.314 1.00 83.75 90 ARG A O 1
ATOM 715 N N . GLN A 1 91 ? -12.513 -4.491 2.194 1.00 87.00 91 GLN A N 1
ATOM 716 C CA . GLN A 1 91 ? -13.817 -3.851 1.965 1.00 87.00 91 GLN A CA 1
ATOM 717 C C . GLN A 1 91 ? -14.903 -4.573 2.768 1.00 87.00 91 GLN A C 1
ATOM 719 O O . GLN A 1 91 ? -15.699 -3.926 3.441 1.00 87.00 91 GLN A O 1
ATOM 724 N N . ASN A 1 92 ? -14.892 -5.910 2.761 1.00 87.50 92 ASN A N 1
ATOM 725 C CA . ASN A 1 92 ? -15.828 -6.708 3.558 1.00 87.50 92 ASN A CA 1
ATOM 726 C C . ASN A 1 92 ? -15.667 -6.450 5.060 1.00 87.50 92 ASN A C 1
ATOM 728 O O . ASN A 1 92 ? -16.667 -6.338 5.764 1.00 87.50 92 ASN A O 1
ATOM 732 N N . ALA A 1 93 ? -14.426 -6.308 5.538 1.00 90.12 93 ALA A N 1
ATOM 733 C CA . ALA A 1 93 ? -14.142 -5.953 6.924 1.00 90.12 93 ALA A CA 1
ATOM 734 C C . ALA A 1 93 ? -14.785 -4.609 7.311 1.00 90.12 93 ALA A C 1
ATOM 736 O O . ALA A 1 93 ? -15.466 -4.545 8.330 1.00 90.12 93 ALA A O 1
ATOM 737 N N . LEU A 1 94 ? -14.658 -3.575 6.465 1.00 91.31 94 LEU A N 1
ATOM 738 C CA . LEU A 1 94 ? -15.305 -2.278 6.704 1.00 91.31 94 LEU A CA 1
ATOM 739 C C . LEU A 1 94 ? -16.827 -2.335 6.632 1.00 91.31 94 LEU A C 1
ATOM 741 O O . LEU A 1 94 ? -17.497 -1.717 7.450 1.00 91.31 94 LEU A O 1
ATOM 745 N N . ILE A 1 95 ? -17.392 -3.062 5.668 1.00 92.88 95 ILE A N 1
ATOM 746 C CA . ILE A 1 95 ? -18.850 -3.225 5.559 1.00 92.88 95 ILE A CA 1
ATOM 747 C C . ILE A 1 95 ? -19.399 -3.893 6.824 1.00 92.88 95 ILE A C 1
ATOM 749 O O . ILE A 1 95 ? -20.425 -3.471 7.360 1.00 92.88 95 ILE A O 1
ATOM 753 N N . PHE A 1 96 ? -18.697 -4.909 7.323 1.00 93.69 96 PHE A N 1
ATOM 754 C CA . PHE A 1 96 ? -19.056 -5.577 8.564 1.00 93.69 96 PHE A CA 1
ATOM 755 C C . PHE A 1 96 ? -18.913 -4.649 9.777 1.00 93.69 96 PHE A C 1
ATOM 757 O O . PHE A 1 96 ? -19.808 -4.599 10.614 1.00 93.69 96 PHE A O 1
ATOM 764 N N . GLU A 1 97 ? -17.847 -3.853 9.841 1.00 94.75 97 GLU A N 1
ATOM 765 C CA . GLU A 1 97 ? -17.660 -2.832 10.873 1.00 94.75 97 GLU A CA 1
ATOM 766 C C . GLU A 1 97 ? -18.795 -1.796 10.881 1.00 94.75 97 GLU A C 1
ATOM 768 O O . GLU A 1 97 ? -19.403 -1.559 11.923 1.00 94.75 97 GLU A O 1
ATOM 773 N N . ILE A 1 98 ? -19.155 -1.243 9.718 1.00 96.94 98 ILE A N 1
ATOM 774 C CA . ILE A 1 98 ? -20.280 -0.308 9.560 1.00 96.94 98 ILE A CA 1
ATOM 775 C C . ILE A 1 98 ? -21.568 -0.920 10.112 1.00 96.94 98 ILE A C 1
ATOM 777 O O . ILE A 1 98 ? -22.287 -0.269 10.870 1.00 96.94 98 ILE A O 1
ATOM 781 N N . PHE A 1 99 ? -21.853 -2.175 9.757 1.00 97.31 99 PHE A N 1
ATOM 782 C CA . PHE A 1 99 ? -23.022 -2.889 10.260 1.00 97.31 99 PHE A CA 1
ATOM 783 C C . PHE A 1 99 ? -23.015 -2.987 11.794 1.00 97.31 99 PHE A C 1
ATOM 785 O O . PHE A 1 99 ? -24.014 -2.648 12.431 1.00 97.31 99 PHE A O 1
ATOM 792 N N . LEU A 1 100 ? -21.884 -3.371 12.396 1.00 97.56 100 LEU A N 1
ATOM 793 C CA . LEU A 1 100 ? -21.745 -3.457 13.852 1.00 97.56 100 LEU A CA 1
ATOM 794 C C . LEU A 1 100 ? -21.969 -2.102 14.536 1.00 97.56 100 LEU A C 1
ATOM 796 O O . LEU A 1 100 ? -22.701 -2.033 15.523 1.00 97.56 100 LEU A O 1
ATOM 800 N N . LEU A 1 101 ? -21.395 -1.018 14.008 1.00 97.38 101 LEU A N 1
ATOM 801 C CA . LEU A 1 101 ? -21.557 0.327 14.572 1.00 97.38 101 LEU A CA 1
ATOM 802 C C . LEU A 1 101 ? -22.995 0.843 14.454 1.00 97.38 101 LEU A C 1
ATOM 804 O O . LEU A 1 101 ? -23.500 1.492 15.375 1.00 97.38 101 LEU A O 1
ATOM 808 N N . ILE A 1 102 ? -23.687 0.511 13.360 1.00 97.81 102 ILE A N 1
ATOM 809 C CA . ILE A 1 102 ? -25.120 0.785 13.223 1.00 97.81 102 ILE A CA 1
ATOM 810 C C . ILE A 1 102 ? -25.892 0.036 14.309 1.00 97.81 102 ILE A C 1
ATOM 812 O O . ILE A 1 102 ? -26.711 0.659 14.978 1.00 97.81 102 ILE A O 1
ATOM 816 N N . CYS A 1 103 ? -25.612 -1.249 14.551 1.00 97.44 103 CYS A N 1
ATOM 817 C CA . CYS A 1 103 ? -26.245 -1.997 15.642 1.00 97.44 103 CYS A CA 1
ATOM 818 C C . CYS A 1 103 ? -25.987 -1.350 17.013 1.00 97.44 103 CYS A C 1
ATOM 820 O O . CYS A 1 103 ? -26.932 -1.171 17.784 1.00 97.44 103 CYS A O 1
ATOM 822 N N . VAL A 1 104 ? -24.746 -0.932 17.297 1.00 97.38 104 VAL A N 1
ATOM 823 C CA . VAL A 1 104 ? -24.373 -0.248 18.553 1.00 97.38 104 VAL A CA 1
ATOM 824 C C . VAL A 1 104 ? -25.194 1.019 18.782 1.00 97.38 104 VAL A C 1
ATOM 826 O O . VAL A 1 104 ? -25.600 1.291 19.914 1.00 97.38 104 VAL A O 1
ATOM 829 N N . ALA A 1 105 ? -25.511 1.767 17.723 1.00 97.00 105 ALA A N 1
ATOM 830 C CA . ALA A 1 105 ? -26.309 2.986 17.828 1.00 97.00 105 ALA A CA 1
ATOM 831 C C . ALA A 1 105 ? -27.712 2.753 18.414 1.00 97.00 105 ALA A C 1
ATOM 833 O O . ALA A 1 105 ? -28.340 3.700 18.889 1.00 97.00 105 ALA A O 1
ATOM 834 N N . PHE A 1 106 ? -28.251 1.533 18.353 1.00 96.69 106 PHE A N 1
ATOM 835 C CA . PHE A 1 106 ? -29.572 1.186 18.894 1.00 96.69 106 PHE A CA 1
ATOM 836 C C . PHE A 1 106 ? -29.508 0.456 20.240 1.00 96.69 106 PHE A C 1
ATOM 838 O O . PHE A 1 106 ? -30.559 0.139 20.793 1.00 96.69 106 PHE A O 1
ATOM 845 N N . ILE A 1 107 ? -28.313 0.232 20.795 1.00 96.94 107 ILE A N 1
ATOM 846 C CA . ILE A 1 107 ? -28.162 -0.375 22.120 1.00 96.94 107 ILE A CA 1
ATOM 847 C C . ILE A 1 107 ? -28.564 0.643 23.204 1.00 96.94 107 ILE A C 1
ATOM 849 O O . ILE A 1 107 ? -28.046 1.767 23.196 1.00 96.94 107 ILE A O 1
ATOM 853 N N . PRO A 1 108 ? -29.453 0.278 24.146 1.00 95.06 108 PRO A N 1
ATOM 854 C CA . PRO A 1 108 ? -29.874 1.156 25.239 1.00 95.06 108 PRO A CA 1
ATOM 855 C C . PRO A 1 108 ? -28.730 1.621 26.160 1.00 95.06 108 PRO A C 1
ATOM 857 O O . PRO A 1 108 ? -27.633 1.062 26.172 1.00 95.06 108 PRO A O 1
ATOM 860 N N . GLU A 1 109 ? -28.975 2.664 26.954 1.00 90.94 109 GLU A N 1
ATOM 861 C CA . GLU A 1 109 ? -27.972 3.271 27.849 1.00 90.94 109 GLU A CA 1
ATOM 862 C C . GLU A 1 109 ? -27.539 2.356 29.004 1.00 90.94 109 GLU A C 1
ATOM 864 O O . GLU A 1 109 ? -26.396 2.396 29.443 1.00 90.94 109 GLU A O 1
ATOM 869 N N . ASN A 1 110 ? -28.418 1.458 29.449 1.00 93.50 110 ASN A N 1
ATOM 870 C CA . ASN A 1 110 ? -28.131 0.501 30.519 1.00 93.50 110 ASN A CA 1
ATOM 871 C C . ASN A 1 110 ? -27.265 -0.697 30.079 1.00 93.50 110 ASN A C 1
ATOM 873 O O . ASN A 1 110 ? -26.988 -1.567 30.898 1.00 93.50 110 ASN A O 1
ATOM 877 N N . MET A 1 111 ? -26.861 -0.774 28.806 1.00 95.75 111 MET A N 1
ATOM 878 C CA . MET A 1 111 ? -26.105 -1.897 28.233 1.00 95.75 111 MET A CA 1
ATOM 879 C C . MET A 1 111 ? -24.719 -1.464 27.732 1.00 95.75 111 MET A C 1
ATOM 881 O O . MET A 1 111 ? -24.301 -1.804 26.619 1.00 95.75 111 MET A O 1
ATOM 885 N N . ASN A 1 112 ? -23.995 -0.702 28.552 1.00 95.56 112 ASN A N 1
ATOM 886 C CA . ASN A 1 112 ? -22.696 -0.138 28.185 1.00 95.56 112 ASN A CA 1
ATOM 887 C C . ASN A 1 112 ? -21.666 -1.216 27.841 1.00 95.56 112 ASN A C 1
ATOM 889 O O . ASN A 1 112 ? -20.995 -1.117 26.818 1.00 95.56 112 ASN A O 1
ATOM 893 N N . GLU A 1 113 ? -21.584 -2.290 28.621 1.00 94.44 113 GLU A N 1
ATOM 894 C CA . GLU A 1 113 ? -20.637 -3.389 28.415 1.00 94.44 113 GLU A CA 1
ATOM 895 C C . GLU A 1 113 ? -20.831 -4.046 27.045 1.00 94.44 113 GLU A C 1
ATOM 897 O O . GLU A 1 113 ? -19.858 -4.335 26.351 1.00 94.44 113 GLU A O 1
ATOM 902 N N . THR A 1 114 ? -22.086 -4.221 26.621 1.00 95.81 114 THR A N 1
ATOM 903 C CA . THR A 1 114 ? -22.413 -4.818 25.318 1.00 95.81 114 THR A CA 1
ATOM 904 C C . THR A 1 114 ? -22.042 -3.875 24.176 1.00 95.81 114 THR A C 1
ATOM 906 O O . THR A 1 114 ? -21.399 -4.295 23.213 1.00 95.81 114 THR A O 1
ATOM 909 N N . ALA A 1 115 ? -22.398 -2.590 24.293 1.00 97.00 115 ALA A N 1
ATOM 910 C CA . ALA A 1 115 ? -22.032 -1.578 23.305 1.00 97.00 115 ALA A CA 1
ATOM 911 C C . ALA A 1 115 ? -20.507 -1.465 23.152 1.00 97.00 115 ALA A C 1
ATOM 913 O O . ALA A 1 115 ? -19.993 -1.462 22.032 1.00 97.00 115 ALA A O 1
ATOM 914 N N . ASN A 1 116 ? -19.780 -1.441 24.267 1.00 96.75 116 ASN A N 1
ATOM 915 C CA . ASN A 1 116 ? -18.326 -1.342 24.285 1.00 96.75 116 ASN A CA 1
ATOM 916 C C . ASN A 1 116 ? -17.651 -2.597 23.732 1.00 96.75 116 ASN A C 1
ATOM 918 O O . ASN A 1 116 ? -16.712 -2.475 22.952 1.00 96.75 116 ASN A O 1
ATOM 922 N N . ALA A 1 117 ? -18.150 -3.792 24.060 1.00 96.31 117 ALA A N 1
ATOM 923 C CA . ALA A 1 117 ? -17.641 -5.043 23.505 1.00 96.31 117 ALA A CA 1
ATOM 924 C C . ALA A 1 117 ? -17.759 -5.074 21.973 1.00 96.31 117 ALA A C 1
ATOM 926 O O . ALA A 1 117 ? -16.780 -5.365 21.286 1.00 96.31 117 ALA A O 1
ATOM 927 N N . ILE A 1 118 ? -18.924 -4.711 21.424 1.00 97.50 118 ILE A N 1
ATOM 928 C CA . ILE A 1 118 ? -19.139 -4.685 19.970 1.00 97.50 118 ILE A CA 1
ATOM 929 C C . ILE A 1 118 ? -18.285 -3.598 19.307 1.00 97.50 118 ILE A C 1
ATOM 931 O O . ILE A 1 118 ? -17.660 -3.858 18.279 1.00 97.50 118 ILE A O 1
ATOM 935 N N . THR A 1 119 ? -18.209 -2.405 19.903 1.00 97.19 119 THR A N 1
ATOM 936 C CA . THR A 1 119 ? -17.405 -1.298 19.357 1.00 97.19 119 THR A CA 1
ATOM 937 C C . THR A 1 119 ? -15.914 -1.647 19.362 1.00 97.19 119 THR A C 1
ATOM 939 O O . THR A 1 119 ? -15.240 -1.475 18.350 1.00 97.19 119 THR A O 1
ATOM 942 N N . SER A 1 120 ? -15.389 -2.216 20.453 1.00 97.44 120 SER A N 1
ATOM 943 C CA . SER A 1 120 ? -13.996 -2.674 20.527 1.00 97.44 120 SER A CA 1
ATOM 944 C C . SER A 1 120 ? -13.701 -3.844 19.595 1.00 97.44 120 SER A C 1
ATOM 946 O O . SER A 1 120 ? -12.619 -3.902 19.017 1.00 97.44 120 SER A O 1
ATOM 948 N N . PHE A 1 121 ? -14.655 -4.752 19.393 1.00 97.31 121 PHE A N 1
ATOM 949 C CA . PHE A 1 121 ? -14.535 -5.819 18.404 1.00 97.31 121 PHE A CA 1
ATOM 950 C C . PHE A 1 121 ? -14.405 -5.271 16.975 1.00 97.31 121 PHE A C 1
ATOM 952 O O . PHE A 1 121 ? -13.476 -5.650 16.260 1.00 97.31 121 PHE A O 1
ATOM 959 N N . ALA A 1 122 ? -15.276 -4.330 16.596 1.00 96.12 122 ALA A N 1
ATOM 960 C CA . ALA A 1 122 ? -15.198 -3.581 15.340 1.00 96.12 122 ALA A CA 1
ATOM 961 C C . ALA A 1 122 ? -13.824 -2.905 15.165 1.00 96.12 122 ALA A C 1
ATOM 963 O O . ALA A 1 122 ? -13.141 -3.129 14.165 1.00 96.12 122 ALA A O 1
ATOM 964 N N . CYS A 1 123 ? -13.361 -2.194 16.195 1.00 95.06 123 CYS A N 1
ATOM 965 C CA . CYS A 1 123 ? -12.048 -1.552 16.210 1.00 95.06 123 CYS A CA 1
ATOM 966 C C . CYS A 1 123 ? -10.897 -2.553 15.999 1.00 95.06 123 CYS A C 1
ATOM 968 O O . CYS A 1 123 ? -9.970 -2.286 15.232 1.00 95.06 123 CYS A O 1
ATOM 970 N N . GLY A 1 124 ? -10.958 -3.726 16.641 1.00 94.62 124 GLY A N 1
ATOM 971 C CA . GLY A 1 124 ? -9.963 -4.789 16.480 1.00 94.62 124 GLY A CA 1
ATOM 972 C C . GLY A 1 124 ? -9.876 -5.308 15.041 1.00 94.62 124 GLY A C 1
ATOM 973 O O . GLY A 1 124 ? -8.777 -5.505 14.514 1.00 94.62 124 GLY A O 1
ATOM 974 N N . ILE A 1 125 ? -11.025 -5.457 14.372 1.00 93.44 125 ILE A N 1
ATOM 975 C CA . ILE A 1 125 ? -11.091 -5.809 12.946 1.00 93.44 125 ILE A CA 1
ATOM 976 C C . ILE A 1 125 ? -10.444 -4.713 12.092 1.00 93.44 125 ILE A C 1
ATOM 978 O O . ILE A 1 125 ? -9.630 -5.030 11.216 1.00 93.44 125 ILE A O 1
ATOM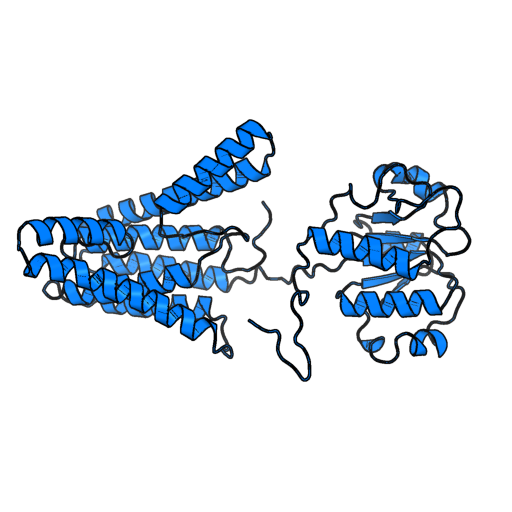 982 N N . GLN A 1 126 ? -10.756 -3.440 12.355 1.00 91.81 126 GLN A N 1
ATOM 983 C CA . GLN A 1 126 ? -10.215 -2.299 11.610 1.00 91.81 126 GLN A CA 1
ATOM 984 C C . GLN A 1 126 ? -8.683 -2.243 11.699 1.00 91.81 126 GLN A C 1
ATOM 986 O O . GLN A 1 126 ? -7.998 -2.174 10.675 1.00 91.81 126 GLN A O 1
ATOM 991 N N . VAL A 1 127 ? -8.137 -2.342 12.917 1.00 89.81 127 VAL A N 1
ATOM 992 C CA . VAL A 1 127 ? -6.685 -2.318 13.176 1.00 89.81 127 VAL A CA 1
ATOM 993 C C . VAL A 1 127 ? -5.970 -3.438 12.429 1.00 89.81 127 VAL A C 1
ATOM 995 O O . VAL A 1 127 ? -4.917 -3.219 11.829 1.00 89.81 127 VAL A O 1
ATOM 998 N N . GLN A 1 128 ? -6.535 -4.646 12.440 1.00 89.38 128 GLN A N 1
ATOM 999 C CA . GLN A 1 128 ? -5.939 -5.780 11.742 1.00 89.38 128 GLN A CA 1
ATOM 1000 C C . GLN A 1 128 ? -6.032 -5.634 10.217 1.00 89.38 128 GLN A C 1
ATOM 1002 O O . GLN A 1 128 ? -5.126 -6.069 9.499 1.00 89.38 128 GLN A O 1
ATOM 1007 N N . SER A 1 129 ? -7.112 -5.030 9.723 1.00 87.69 129 SER A N 1
ATOM 1008 C CA . SER A 1 129 ? -7.390 -4.912 8.291 1.00 87.69 129 SER A CA 1
ATOM 1009 C C . SER A 1 129 ? -6.513 -3.864 7.602 1.00 87.69 129 SER A C 1
ATOM 1011 O O . SER A 1 129 ? -6.063 -4.089 6.473 1.00 87.69 129 SER A O 1
ATOM 1013 N N . PHE A 1 130 ? -6.205 -2.762 8.293 1.00 86.75 130 PHE A N 1
ATOM 1014 C CA . PHE A 1 130 ? -5.521 -1.585 7.742 1.00 86.75 130 PHE A CA 1
ATOM 1015 C C . PHE A 1 130 ? -4.208 -1.275 8.474 1.00 86.75 130 PHE A C 1
ATOM 1017 O O . PHE A 1 130 ? -4.055 -0.241 9.118 1.00 86.75 130 PHE A O 1
ATOM 1024 N N . LYS A 1 131 ? -3.236 -2.183 8.338 1.00 82.44 131 LYS A N 1
ATOM 1025 C CA . LYS A 1 131 ? -1.898 -2.069 8.954 1.00 82.44 131 LYS A CA 1
ATOM 1026 C C . LYS A 1 131 ? -0.880 -1.262 8.151 1.00 82.44 131 LYS A C 1
ATOM 1028 O O . LYS A 1 131 ? 0.278 -1.181 8.552 1.00 82.44 131 LYS A O 1
ATOM 1033 N N . LYS A 1 132 ? -1.253 -0.775 6.968 1.00 75.69 132 LYS A N 1
ATOM 1034 C CA . LYS A 1 132 ? -0.326 -0.117 6.048 1.00 75.69 132 LYS A CA 1
ATOM 1035 C C . LYS A 1 132 ? -0.982 1.055 5.347 1.00 75.69 132 LYS A C 1
ATOM 1037 O O . LYS A 1 132 ? -2.148 0.982 4.964 1.00 75.69 132 LYS A O 1
ATOM 1042 N N . VAL A 1 133 ? -0.203 2.113 5.163 1.00 70.94 133 VAL A N 1
ATOM 1043 C CA . VAL A 1 133 ? -0.559 3.283 4.356 1.00 70.94 133 VAL A CA 1
ATOM 1044 C C . VAL A 1 133 ? 0.629 3.579 3.450 1.00 70.94 133 VAL A C 1
ATOM 1046 O O . VAL A 1 133 ? 1.752 3.736 3.928 1.00 70.94 133 VAL A O 1
ATOM 1049 N N . CYS A 1 134 ? 0.401 3.619 2.138 1.00 64.69 134 CYS A N 1
ATOM 1050 C CA . CYS A 1 134 ? 1.433 3.795 1.114 1.00 64.69 134 CYS A CA 1
ATOM 1051 C C . CYS A 1 134 ? 2.645 2.845 1.277 1.00 64.69 134 CYS A C 1
ATOM 1053 O O . CYS A 1 134 ? 3.786 3.276 1.099 1.00 64.69 134 CYS A O 1
ATOM 1055 N N . GLY A 1 135 ? 2.420 1.572 1.634 1.00 61.62 135 GLY A N 1
ATOM 1056 C CA . GLY A 1 135 ? 3.485 0.581 1.848 1.00 61.62 135 GLY A CA 1
ATOM 1057 C C . GLY A 1 135 ? 4.285 0.726 3.151 1.00 61.62 135 GLY A C 1
ATOM 1058 O O . GLY A 1 135 ? 5.213 -0.049 3.377 1.00 61.62 135 GLY A O 1
ATOM 1059 N N . ILE A 1 136 ? 3.937 1.681 4.015 1.00 68.12 136 ILE A N 1
ATOM 1060 C CA . ILE A 1 136 ? 4.567 1.900 5.324 1.00 68.12 136 ILE A CA 1
ATOM 1061 C C . ILE A 1 136 ? 3.694 1.259 6.397 1.00 68.12 136 ILE A C 1
ATOM 1063 O O . ILE A 1 136 ? 2.477 1.446 6.375 1.00 68.12 136 ILE A O 1
ATOM 1067 N N . ASP A 1 137 ? 4.306 0.536 7.339 1.00 69.12 137 ASP A N 1
ATOM 1068 C CA . ASP A 1 137 ? 3.595 0.009 8.505 1.00 69.12 137 ASP A CA 1
ATOM 1069 C C . ASP A 1 137 ? 2.980 1.158 9.306 1.00 69.12 137 ASP A C 1
ATOM 1071 O O . ASP A 1 137 ? 3.655 2.097 9.727 1.00 69.12 137 ASP A O 1
ATOM 1075 N N . PHE A 1 138 ? 1.668 1.090 9.480 1.00 72.50 138 PHE A N 1
ATOM 1076 C CA . PHE A 1 138 ? 0.848 2.187 9.956 1.00 72.50 138 PHE A CA 1
ATOM 1077 C C . PHE A 1 138 ? -0.310 1.645 10.795 1.00 72.50 138 PHE A C 1
ATOM 1079 O O . PHE A 1 138 ? -0.849 0.583 10.500 1.00 72.50 138 PHE A O 1
ATOM 1086 N N . SER A 1 139 ? -0.749 2.379 11.818 1.00 76.81 139 SER A N 1
ATOM 1087 C CA . SER A 1 139 ? -1.984 2.041 12.533 1.00 76.81 139 SER A CA 1
ATOM 1088 C C . SER A 1 139 ? -2.872 3.270 12.661 1.00 76.81 139 SER A C 1
ATOM 1090 O O . SER A 1 139 ? -2.549 4.203 13.389 1.00 76.81 139 SER A O 1
ATOM 1092 N N . THR A 1 140 ? -3.997 3.295 11.946 1.00 76.44 140 THR A N 1
ATOM 1093 C CA . THR A 1 140 ? -4.926 4.445 11.884 1.00 76.44 140 THR A CA 1
ATOM 1094 C C . THR A 1 140 ? -5.536 4.819 13.229 1.00 76.44 140 THR A C 1
ATOM 1096 O O . THR A 1 140 ? -5.952 5.959 13.408 1.00 76.44 140 THR A O 1
ATOM 1099 N N . THR A 1 141 ? -5.523 3.903 14.195 1.00 74.12 141 THR A N 1
ATOM 1100 C CA . THR A 1 141 ? -6.118 4.097 15.521 1.00 74.12 141 THR A CA 1
ATOM 1101 C C . THR A 1 141 ? -5.095 4.107 16.664 1.00 74.12 141 THR A C 1
ATOM 1103 O O . THR A 1 141 ? -5.446 4.474 17.781 1.00 74.12 141 THR A O 1
ATOM 1106 N N . MET A 1 142 ? -3.819 3.761 16.426 1.00 80.75 142 MET A N 1
ATOM 1107 C CA . MET A 1 142 ? -2.775 3.738 17.468 1.00 80.75 142 MET A CA 1
ATOM 1108 C C . MET A 1 142 ? -1.822 4.938 17.365 1.00 80.75 142 MET A C 1
ATOM 1110 O O . MET A 1 142 ? -0.720 4.851 16.813 1.00 80.75 142 MET A O 1
ATOM 1114 N N . CYS A 1 143 ? -2.206 6.059 17.977 1.00 83.62 143 CYS A N 1
ATOM 1115 C CA . CYS A 1 143 ? -1.444 7.313 17.928 1.00 83.62 143 CYS A CA 1
ATOM 1116 C C . CYS A 1 143 ? -0.004 7.207 18.468 1.00 83.62 143 CYS A C 1
ATOM 1118 O O . CYS A 1 143 ? 0.884 7.855 17.924 1.00 83.62 143 CYS A O 1
ATOM 1120 N N . ILE A 1 144 ? 0.265 6.376 19.485 1.00 87.19 144 ILE A N 1
ATOM 1121 C CA . ILE A 1 144 ? 1.616 6.231 20.072 1.00 87.19 144 ILE A CA 1
ATOM 1122 C C . ILE A 1 144 ? 2.607 5.637 19.059 1.00 87.19 144 ILE A C 1
ATOM 1124 O O . ILE A 1 144 ? 3.724 6.137 18.908 1.00 87.19 144 ILE A O 1
ATOM 1128 N N . GLY A 1 145 ? 2.200 4.588 18.337 1.00 86.75 145 GLY A N 1
ATOM 1129 C CA . GLY A 1 145 ? 3.036 3.965 17.308 1.00 86.75 145 GLY A CA 1
ATOM 1130 C C . GLY A 1 145 ? 3.356 4.944 16.180 1.00 86.75 145 GLY A C 1
ATOM 1131 O O . GLY A 1 145 ? 4.516 5.071 15.779 1.00 86.75 145 GLY A O 1
ATOM 1132 N N . ASN A 1 146 ? 2.345 5.703 15.751 1.00 89.44 146 ASN A N 1
ATOM 1133 C CA . ASN A 1 146 ? 2.493 6.739 14.733 1.00 89.44 146 ASN A CA 1
ATOM 1134 C C . ASN A 1 146 ? 3.372 7.898 15.206 1.00 89.44 146 ASN A C 1
ATOM 1136 O O . ASN A 1 146 ? 4.178 8.400 14.432 1.00 89.44 146 ASN A O 1
ATOM 1140 N N . LEU A 1 147 ? 3.269 8.304 16.474 1.00 91.88 147 LEU A N 1
ATOM 1141 C CA . LEU A 1 147 ? 4.090 9.370 17.047 1.00 91.88 147 LEU A CA 1
ATOM 1142 C C . LEU A 1 147 ? 5.572 8.983 17.017 1.00 91.88 147 LEU A C 1
ATOM 1144 O O . LEU A 1 147 ? 6.415 9.769 16.577 1.00 91.88 147 LEU A O 1
ATOM 1148 N N . ARG A 1 148 ? 5.885 7.742 17.413 1.00 91.56 148 ARG A N 1
ATOM 1149 C CA . ARG A 1 148 ? 7.240 7.183 17.320 1.00 91.56 148 ARG A CA 1
ATOM 1150 C C . ARG A 1 148 ? 7.721 7.140 15.869 1.00 91.56 148 ARG A C 1
ATOM 1152 O O . ARG A 1 148 ? 8.811 7.626 15.584 1.00 91.56 148 ARG A O 1
ATOM 1159 N N . GLY A 1 149 ? 6.913 6.584 14.962 1.00 89.19 149 GLY A N 1
ATOM 1160 C CA . GLY A 1 149 ? 7.240 6.486 13.535 1.00 89.19 149 GLY A CA 1
ATOM 1161 C C . GLY A 1 149 ? 7.487 7.855 12.895 1.00 89.19 149 GLY A C 1
ATOM 1162 O O . GLY A 1 149 ? 8.507 8.055 12.235 1.00 89.19 149 GLY A O 1
ATOM 1163 N N . GLY A 1 150 ? 6.608 8.822 13.156 1.00 91.88 150 GLY A N 1
ATOM 1164 C CA . GLY A 1 150 ? 6.703 10.191 12.653 1.00 91.88 150 GLY A CA 1
ATOM 1165 C C . GLY A 1 150 ? 7.927 10.937 13.170 1.00 91.88 150 GLY A C 1
ATOM 1166 O O . GLY A 1 150 ? 8.611 11.598 12.389 1.00 91.88 150 GLY A O 1
ATOM 1167 N N . THR A 1 151 ? 8.246 10.777 14.457 1.00 95.62 151 THR A N 1
ATOM 1168 C CA . THR A 1 151 ? 9.428 11.389 15.083 1.00 95.62 151 THR A CA 1
ATOM 1169 C C . THR A 1 151 ? 10.725 10.768 14.570 1.00 95.62 151 THR A C 1
ATOM 1171 O O . THR A 1 151 ? 11.667 11.492 14.262 1.00 95.62 151 THR A O 1
ATOM 1174 N N . HIS A 1 152 ? 10.773 9.442 14.418 1.00 92.25 152 HIS A N 1
ATOM 1175 C CA . HIS A 1 152 ? 11.940 8.758 13.862 1.00 92.25 152 HIS A CA 1
ATOM 1176 C C . HIS A 1 152 ? 12.221 9.208 12.420 1.00 92.25 152 HIS A C 1
ATOM 1178 O O . HIS A 1 152 ? 13.338 9.613 12.115 1.00 92.25 152 HIS A O 1
ATOM 1184 N N . ASN A 1 153 ? 11.199 9.245 11.558 1.00 90.38 153 ASN A N 1
ATOM 1185 C CA . ASN A 1 153 ? 11.351 9.743 10.186 1.00 90.38 153 ASN A CA 1
ATOM 1186 C C . ASN A 1 153 ? 11.755 11.228 10.154 1.00 90.38 153 ASN A C 1
ATOM 1188 O O . ASN A 1 153 ? 12.554 11.641 9.318 1.00 90.38 153 ASN A O 1
ATOM 1192 N N . LEU A 1 154 ? 11.255 12.044 11.085 1.00 95.69 154 LEU A N 1
ATOM 1193 C CA . LEU A 1 154 ? 11.686 13.435 11.195 1.00 95.69 154 LEU A CA 1
ATOM 1194 C C . LEU A 1 154 ? 13.179 13.538 11.544 1.00 95.69 154 LEU A C 1
ATOM 1196 O O . LEU A 1 154 ? 13.894 14.337 10.940 1.00 95.69 154 LEU A O 1
ATOM 1200 N N . ALA A 1 155 ? 13.662 12.712 12.476 1.00 96.00 155 ALA A N 1
ATOM 1201 C CA . ALA A 1 155 ? 15.077 12.648 12.835 1.00 96.00 155 ALA A CA 1
ATOM 1202 C C . ALA A 1 155 ? 15.953 12.202 11.648 1.00 96.00 155 ALA A C 1
ATOM 1204 O O . ALA A 1 155 ? 16.954 12.856 11.350 1.00 96.00 155 ALA A O 1
ATOM 1205 N N . GLU A 1 156 ? 15.532 11.169 10.910 1.00 88.31 156 GLU A N 1
ATOM 1206 C CA . GLU A 1 156 ? 16.211 10.708 9.688 1.00 88.31 156 GLU A CA 1
ATOM 1207 C C . GLU A 1 156 ? 16.290 11.803 8.618 1.00 88.31 156 GLU A C 1
ATOM 1209 O O . GLU A 1 156 ? 17.321 11.964 7.961 1.00 88.31 156 GLU A O 1
ATOM 1214 N N . TYR A 1 157 ? 15.245 12.622 8.464 1.00 93.19 157 TYR A N 1
ATOM 1215 C CA . TYR A 1 157 ? 15.299 13.792 7.585 1.00 93.19 157 TYR A CA 1
ATOM 1216 C C . TYR A 1 157 ? 16.349 14.811 8.045 1.00 93.19 157 TYR A C 1
ATOM 1218 O O . TYR A 1 157 ? 17.088 15.346 7.217 1.00 93.19 157 TYR A O 1
ATOM 1226 N N . PHE A 1 158 ? 16.453 15.088 9.348 1.00 95.19 158 PHE A N 1
ATOM 1227 C CA . PHE A 1 158 ? 17.456 16.028 9.847 1.00 95.19 158 PHE A CA 1
ATOM 1228 C C . PHE A 1 158 ? 18.889 15.550 9.595 1.00 95.19 158 PHE A C 1
ATOM 1230 O O . PHE A 1 158 ? 19.730 16.398 9.281 1.00 95.19 158 PHE A O 1
ATOM 1237 N N . TYR A 1 159 ? 19.130 14.235 9.664 1.00 91.00 159 TYR A N 1
ATOM 1238 C CA . TYR A 1 159 ? 20.428 13.610 9.405 1.00 91.00 159 TYR A CA 1
ATOM 1239 C C . TYR A 1 159 ? 20.758 13.506 7.907 1.00 91.00 159 TYR A C 1
ATOM 1241 O O . TYR A 1 159 ? 21.816 13.948 7.469 1.00 91.00 159 TYR A O 1
ATOM 1249 N N . THR A 1 160 ? 19.838 12.968 7.102 1.00 87.44 160 THR A N 1
ATOM 1250 C CA . THR A 1 160 ? 20.083 12.647 5.682 1.00 87.44 160 THR A CA 1
ATOM 1251 C C . THR A 1 160 ? 19.727 13.773 4.711 1.00 87.44 160 THR A C 1
ATOM 1253 O O . THR A 1 160 ? 20.142 13.739 3.555 1.00 87.44 160 THR A O 1
ATOM 1256 N N . LYS A 1 161 ? 18.898 14.740 5.134 1.00 89.69 161 LYS A N 1
ATOM 1257 C CA . LYS A 1 161 ? 18.233 15.746 4.278 1.00 89.69 161 LYS A CA 1
ATOM 1258 C C . LYS A 1 161 ? 17.384 15.159 3.143 1.00 89.69 161 LYS A C 1
ATOM 1260 O O . LYS A 1 161 ? 16.958 15.890 2.248 1.00 89.69 161 LYS A O 1
ATOM 1265 N N . ASN A 1 162 ? 17.066 13.864 3.187 1.00 83.25 162 ASN A N 1
ATOM 1266 C CA . ASN A 1 162 ? 16.219 13.224 2.189 1.00 83.25 162 ASN A CA 1
ATOM 1267 C C . ASN A 1 162 ? 14.741 13.568 2.435 1.00 83.25 162 ASN A C 1
ATOM 1269 O O . ASN A 1 162 ? 14.137 13.134 3.418 1.00 83.25 162 ASN A O 1
ATOM 1273 N N . LYS A 1 163 ? 14.135 14.315 1.503 1.00 83.62 163 LYS A N 1
ATOM 1274 C CA . LYS A 1 163 ? 12.735 14.775 1.580 1.00 83.62 163 LYS A CA 1
ATOM 1275 C C . LYS A 1 163 ? 11.716 13.645 1.758 1.00 83.62 163 LYS A C 1
ATOM 1277 O O . LYS A 1 163 ? 10.653 13.890 2.317 1.00 83.62 163 LYS A O 1
ATOM 1282 N N . LYS A 1 164 ? 12.038 12.415 1.351 1.00 77.88 164 LYS A N 1
ATOM 1283 C CA . LYS A 1 164 ? 11.158 11.249 1.513 1.00 77.88 164 LYS A CA 1
ATOM 1284 C C . LYS A 1 164 ? 10.829 10.969 2.983 1.00 77.88 164 LYS A C 1
ATOM 1286 O O . LYS A 1 164 ? 9.681 10.689 3.309 1.00 77.88 164 LYS A O 1
ATOM 1291 N N . PHE A 1 165 ? 11.805 11.118 3.877 1.00 82.00 165 PHE A N 1
ATOM 1292 C CA . PHE A 1 165 ? 11.580 10.954 5.314 1.00 82.00 165 PHE A CA 1
ATOM 1293 C C . PHE A 1 165 ? 10.697 12.067 5.895 1.00 82.00 165 PHE A C 1
ATOM 1295 O O . PHE A 1 165 ? 9.854 11.804 6.751 1.00 82.00 165 PHE A O 1
ATOM 1302 N N . LEU A 1 166 ? 10.814 13.298 5.384 1.00 88.94 166 LEU A N 1
ATOM 1303 C CA . LEU A 1 166 ? 9.920 14.390 5.771 1.00 88.94 166 LEU A CA 1
ATOM 1304 C C . LEU A 1 166 ? 8.476 14.116 5.332 1.00 88.94 166 LEU A C 1
ATOM 1306 O O . LEU A 1 166 ? 7.559 14.301 6.127 1.00 88.94 166 LEU A O 1
ATOM 1310 N N . GLU A 1 167 ? 8.266 13.630 4.104 1.00 83.81 167 GLU A N 1
ATOM 1311 C CA . GLU A 1 167 ? 6.933 13.237 3.623 1.00 83.81 167 GLU A CA 1
ATOM 1312 C C . GLU A 1 167 ? 6.301 12.167 4.528 1.00 83.81 167 GLU A C 1
ATOM 1314 O O . GLU A 1 167 ? 5.139 12.291 4.918 1.00 83.81 167 GLU A O 1
ATOM 1319 N N . TYR A 1 168 ? 7.073 11.149 4.918 1.00 84.69 168 TYR A N 1
ATOM 1320 C CA . TYR A 1 168 ? 6.605 10.089 5.816 1.00 84.69 168 TYR A CA 1
ATOM 1321 C C . TYR A 1 168 ? 6.266 10.621 7.207 1.00 84.69 168 TYR A C 1
ATOM 1323 O O . TYR A 1 168 ? 5.216 10.293 7.757 1.00 84.69 168 TYR A O 1
ATOM 1331 N N . SER A 1 169 ? 7.121 11.482 7.760 1.00 90.62 169 SER A N 1
ATOM 1332 C CA . SER A 1 169 ? 6.879 12.141 9.043 1.00 90.62 169 SER A CA 1
ATOM 1333 C C . SER A 1 169 ? 5.581 12.956 9.034 1.00 90.62 169 SER A C 1
ATOM 1335 O O . SER A 1 169 ? 4.734 12.772 9.912 1.00 90.62 169 SER A O 1
ATOM 1337 N N . LEU A 1 170 ? 5.375 13.789 8.008 1.00 91.25 170 LEU A N 1
ATOM 1338 C CA . LEU A 1 170 ? 4.152 14.579 7.852 1.00 91.25 170 LEU A CA 1
ATOM 1339 C C . LEU A 1 170 ? 2.906 13.693 7.760 1.00 91.25 170 LEU A C 1
ATOM 1341 O O . LEU A 1 170 ? 1.879 14.034 8.341 1.00 91.25 170 LEU A O 1
ATOM 1345 N N . MET A 1 171 ? 2.996 12.540 7.091 1.00 87.00 171 MET A N 1
ATOM 1346 C CA . MET A 1 171 ? 1.888 11.588 6.996 1.00 87.00 171 MET A CA 1
ATOM 1347 C C . MET A 1 171 ? 1.497 11.013 8.367 1.00 87.00 171 MET A C 1
ATOM 1349 O O . MET A 1 171 ? 0.312 10.995 8.701 1.00 87.00 171 MET A O 1
ATOM 1353 N N . TYR A 1 172 ? 2.469 10.608 9.194 1.00 89.50 172 TYR A N 1
ATOM 1354 C CA . TYR A 1 172 ? 2.202 10.142 10.562 1.00 89.50 172 TYR A CA 1
ATOM 1355 C C . TYR A 1 172 ? 1.496 11.202 11.411 1.00 89.50 172 TYR A C 1
ATOM 1357 O O . TYR A 1 172 ? 0.490 10.906 12.061 1.00 89.50 172 TYR A O 1
ATOM 1365 N N . PHE A 1 173 ? 1.989 12.441 11.385 1.00 92.81 173 PHE A N 1
ATOM 1366 C CA . PHE A 1 173 ? 1.397 13.529 12.162 1.00 92.81 173 PHE A CA 1
ATOM 1367 C C . PHE A 1 173 ? 0.018 13.947 11.644 1.00 92.81 173 PHE A C 1
ATOM 1369 O O . PHE A 1 173 ? -0.870 14.222 12.450 1.00 92.81 173 PHE A O 1
ATOM 1376 N N . ALA A 1 174 ? -0.197 13.933 10.326 1.00 91.19 174 ALA A N 1
ATOM 1377 C CA . ALA A 1 174 ? -1.498 14.228 9.733 1.00 91.19 174 ALA A CA 1
ATOM 1378 C C . ALA A 1 174 ? -2.574 13.235 10.195 1.00 91.19 174 ALA A C 1
ATOM 1380 O O . ALA A 1 174 ? -3.687 13.641 10.524 1.00 91.19 174 ALA A O 1
ATOM 1381 N N . VAL A 1 175 ? -2.247 11.946 10.281 1.00 89.88 175 VAL A N 1
ATOM 1382 C CA . VAL A 1 175 ? -3.196 10.935 10.759 1.00 89.88 175 VAL A CA 1
ATOM 1383 C C . VAL A 1 175 ? -3.490 11.086 12.255 1.00 89.88 175 VAL A C 1
ATOM 1385 O O . VAL A 1 175 ? -4.653 11.000 12.647 1.00 89.88 175 VAL A O 1
ATOM 1388 N N . ILE A 1 176 ? -2.483 11.379 13.087 1.00 92.75 176 ILE A N 1
ATOM 1389 C CA . ILE A 1 176 ? -2.707 11.697 14.512 1.00 92.75 176 ILE A CA 1
ATOM 1390 C C . ILE A 1 176 ? -3.647 12.901 14.645 1.00 92.75 176 ILE A C 1
ATOM 1392 O O . ILE A 1 176 ? -4.582 12.873 15.443 1.00 92.75 176 ILE A O 1
ATOM 1396 N N . LEU A 1 177 ? -3.443 13.940 13.832 1.00 95.19 177 LEU A N 1
ATOM 1397 C CA . LEU A 1 177 ? -4.320 15.106 13.811 1.00 95.19 177 LEU A CA 1
ATOM 1398 C C . LEU A 1 177 ? -5.752 14.733 13.400 1.00 95.19 177 LEU A C 1
ATOM 1400 O O . LEU A 1 177 ? -6.697 15.184 14.040 1.00 95.19 177 LEU A O 1
ATOM 1404 N N . CYS A 1 178 ? -5.930 13.877 12.390 1.00 94.88 178 CYS A N 1
ATOM 1405 C CA . CYS A 1 178 ? -7.252 13.393 11.977 1.00 94.88 178 CYS A CA 1
ATOM 1406 C C . CYS A 1 178 ? -7.956 12.606 13.089 1.00 94.88 178 CYS A C 1
ATOM 1408 O O . CYS A 1 178 ? -9.154 12.791 13.295 1.00 94.88 178 CYS A O 1
ATOM 1410 N N . PHE A 1 179 ? -7.218 11.785 13.840 1.00 95.19 179 PHE A N 1
ATOM 1411 C CA . PHE A 1 179 ? -7.747 11.095 15.016 1.00 95.19 179 PHE A CA 1
ATOM 1412 C C . PHE A 1 179 ? -8.224 12.087 16.085 1.00 95.19 179 PHE A C 1
ATOM 1414 O O . PHE A 1 179 ? -9.348 11.980 16.573 1.00 95.19 179 PHE A O 1
ATOM 1421 N N . ILE A 1 180 ? -7.413 13.101 16.409 1.00 95.94 180 ILE A N 1
ATOM 1422 C CA . ILE A 1 180 ? -7.783 14.149 17.376 1.00 95.94 180 ILE A CA 1
ATOM 1423 C C . ILE A 1 180 ? -9.023 14.918 16.899 1.00 95.94 180 ILE A C 1
ATOM 1425 O O . ILE A 1 180 ? -9.943 15.144 17.683 1.00 95.94 180 ILE A O 1
ATOM 1429 N N . ILE A 1 181 ? -9.086 15.278 15.614 1.00 97.06 181 ILE A N 1
ATOM 1430 C CA . ILE A 1 181 ? -10.262 15.920 15.010 1.00 97.06 181 ILE A CA 1
ATOM 1431 C C . ILE A 1 181 ? -11.496 15.023 15.159 1.00 97.06 181 ILE A C 1
ATOM 1433 O O . ILE A 1 181 ? -12.551 15.510 15.558 1.00 97.06 181 ILE A O 1
ATOM 1437 N N . GLY A 1 182 ? -11.363 13.719 14.905 1.00 96.38 182 GLY A N 1
ATOM 1438 C CA . GLY A 1 182 ? -12.425 12.740 15.129 1.00 96.38 182 GLY A CA 1
ATOM 1439 C C . GLY A 1 182 ? -12.939 12.749 16.567 1.00 96.38 182 GLY A C 1
ATOM 1440 O O . GLY A 1 182 ? -14.144 12.834 16.784 1.00 96.38 182 GLY A O 1
ATOM 1441 N N . ALA A 1 183 ? -12.040 12.758 17.552 1.00 96.12 183 ALA A N 1
ATOM 1442 C CA . ALA A 1 183 ? -12.417 12.830 18.963 1.00 96.12 183 ALA A CA 1
ATOM 1443 C C . ALA A 1 183 ? -13.115 14.155 19.328 1.00 96.12 183 ALA A C 1
ATOM 1445 O O . ALA A 1 183 ? -14.104 14.147 20.059 1.00 96.12 183 ALA A O 1
ATOM 1446 N N . ILE A 1 184 ? -12.658 15.289 18.780 1.00 97.25 184 ILE A N 1
ATOM 1447 C CA . ILE A 1 184 ? -13.295 16.605 18.976 1.00 97.25 184 ILE A CA 1
ATOM 1448 C C . ILE A 1 184 ? -14.712 16.616 18.396 1.00 97.25 184 ILE A C 1
ATOM 1450 O O . ILE A 1 184 ? -15.648 17.062 19.062 1.00 97.25 184 ILE A O 1
ATOM 1454 N N . ILE A 1 185 ? -14.883 16.114 17.168 1.00 96.19 185 ILE A N 1
ATOM 1455 C CA . ILE A 1 185 ? -16.199 15.982 16.531 1.00 96.19 185 ILE A CA 1
ATOM 1456 C C . ILE A 1 185 ? -17.082 15.072 17.392 1.00 96.19 185 ILE A C 1
ATOM 1458 O O . ILE A 1 185 ? -18.207 15.442 17.708 1.00 96.19 185 ILE A O 1
ATOM 1462 N N . GLY A 1 186 ? -16.562 13.925 17.829 1.00 95.44 186 GLY A N 1
ATOM 1463 C CA . GLY A 1 186 ? -17.300 12.959 18.644 1.00 95.44 186 GLY A CA 1
ATOM 1464 C C . GLY A 1 186 ? -17.777 13.557 19.954 1.00 95.44 186 GLY A C 1
ATOM 1465 O O . GLY A 1 186 ? -18.949 13.427 20.283 1.00 95.44 186 GLY A O 1
ATOM 1466 N N . SER A 1 187 ? -16.906 14.283 20.649 1.00 95.69 187 SER A N 1
ATOM 1467 C CA . SER A 1 187 ? -17.247 14.988 21.883 1.00 95.69 187 SER A CA 1
ATOM 1468 C C . SER A 1 187 ? -18.348 16.027 21.656 1.00 95.69 187 SER A C 1
ATOM 1470 O O . SER A 1 187 ? -19.411 15.943 22.266 1.00 95.69 187 SER A O 1
ATOM 1472 N N . LYS A 1 188 ? -18.166 16.931 20.684 1.00 96.00 188 LYS A N 1
ATOM 1473 C CA . LYS A 1 188 ? -19.134 18.003 20.402 1.00 96.00 188 LYS A CA 1
ATOM 1474 C C . LYS A 1 188 ? -20.504 17.473 19.974 1.00 96.00 188 LYS A C 1
ATOM 1476 O O . LYS A 1 188 ? -21.532 18.016 20.362 1.00 96.00 188 LYS A O 1
ATOM 1481 N N . PHE A 1 189 ? -20.533 16.434 19.144 1.00 94.81 189 PHE A N 1
ATOM 1482 C CA . PHE A 1 189 ? -21.788 15.859 18.666 1.00 94.81 189 PHE A CA 1
ATOM 1483 C C . PHE A 1 189 ? -22.436 14.903 19.672 1.00 94.81 189 PHE A C 1
ATOM 1485 O O . PHE A 1 189 ? -23.650 14.720 19.600 1.00 94.81 189 PHE A O 1
ATOM 1492 N N . SER A 1 190 ? -21.680 14.373 20.641 1.00 93.06 190 SER A N 1
ATOM 1493 C CA . SER A 1 190 ? -22.230 13.585 21.755 1.00 93.06 190 SER A CA 1
ATOM 1494 C C . SER A 1 190 ? -23.230 14.382 22.584 1.00 93.06 190 SER A C 1
ATOM 1496 O O . SER A 1 190 ? -24.244 13.824 22.994 1.00 93.06 190 SER A O 1
ATOM 1498 N N . GLU A 1 191 ? -23.016 15.689 22.743 1.00 90.56 191 GLU A N 1
ATOM 1499 C CA . GLU A 1 191 ? -23.966 16.585 23.417 1.00 90.56 191 GLU A CA 1
ATOM 1500 C C . GLU A 1 191 ? -25.302 16.713 22.665 1.00 90.56 191 GLU A C 1
ATOM 1502 O O . GLU A 1 191 ? -26.343 16.922 23.282 1.00 90.56 191 GLU A O 1
ATOM 1507 N N . PHE A 1 192 ? -25.291 16.573 21.334 1.00 91.69 192 PHE A N 1
ATOM 1508 C CA . PHE A 1 192 ? -26.461 16.828 20.487 1.00 91.69 192 PHE A CA 1
ATOM 1509 C C . PHE A 1 192 ? -27.215 15.552 20.092 1.00 91.69 192 PHE A C 1
ATOM 1511 O O . PHE A 1 192 ? -28.443 15.530 20.055 1.00 91.69 192 PHE A O 1
ATOM 1518 N N . PHE A 1 193 ? -26.482 14.481 19.777 1.00 93.44 193 PHE A N 1
ATOM 1519 C CA . PHE A 1 193 ? -27.036 13.218 19.282 1.00 93.44 193 PHE A CA 1
ATOM 1520 C C . PHE A 1 193 ? -27.004 12.086 20.316 1.00 93.44 193 PHE A C 1
ATOM 1522 O O . PHE A 1 193 ? -27.557 11.011 20.054 1.00 93.44 193 PHE A O 1
ATOM 1529 N N . GLY A 1 194 ? -26.361 12.287 21.472 1.00 95.06 194 GLY A N 1
ATOM 1530 C CA . GLY A 1 194 ? -26.229 11.269 22.513 1.00 95.06 194 GLY A CA 1
ATOM 1531 C C . GLY A 1 194 ? -25.709 9.947 21.945 1.00 95.06 194 GLY A C 1
ATOM 1532 O O . GLY A 1 194 ? -24.763 9.916 21.151 1.00 95.06 194 GLY A O 1
ATOM 1533 N N . LEU A 1 195 ? -26.380 8.841 22.283 1.00 94.44 195 LEU A N 1
ATOM 1534 C CA . LEU A 1 195 ? -25.987 7.488 21.869 1.00 94.44 195 LEU A CA 1
ATOM 1535 C C . LEU A 1 195 ? -25.945 7.270 20.345 1.00 94.44 195 LEU A C 1
ATOM 1537 O O . LEU A 1 195 ? -25.307 6.319 19.888 1.00 94.44 195 LEU A O 1
ATOM 1541 N N . LYS A 1 196 ? -26.591 8.135 19.550 1.00 96.62 196 LYS A N 1
ATOM 1542 C CA . LYS A 1 196 ? -26.580 8.065 18.079 1.00 96.62 196 LYS A CA 1
ATOM 1543 C C . LYS A 1 196 ? -25.318 8.650 17.448 1.00 96.62 196 LYS A C 1
ATOM 1545 O O . LYS A 1 196 ? -25.105 8.444 16.258 1.00 96.62 196 LYS A O 1
ATOM 1550 N N . THR A 1 197 ? -24.450 9.301 18.222 1.00 96.38 197 THR A N 1
ATOM 1551 C CA . THR A 1 197 ? -23.192 9.896 17.731 1.00 96.38 197 THR A CA 1
ATOM 1552 C C . THR A 1 197 ? -22.281 8.883 17.039 1.00 96.38 197 THR A C 1
ATOM 1554 O O . THR A 1 197 ? -21.605 9.228 16.072 1.00 96.38 197 THR A O 1
ATOM 1557 N N . ILE A 1 198 ? -22.323 7.611 17.449 1.00 97.00 198 ILE A N 1
ATOM 1558 C CA . ILE A 1 198 ? -21.570 6.523 16.806 1.00 97.00 198 ILE A CA 1
ATOM 1559 C C . ILE A 1 198 ? -21.909 6.351 15.311 1.00 97.00 198 ILE A C 1
ATOM 1561 O O . ILE A 1 198 ? -21.074 5.889 14.536 1.00 97.00 198 ILE A O 1
ATOM 1565 N N . LEU A 1 199 ? -23.088 6.802 14.855 1.00 97.19 199 LEU A N 1
ATOM 1566 C CA . LEU A 1 199 ? -23.451 6.798 13.433 1.00 97.19 199 LEU A CA 1
ATOM 1567 C C . LEU A 1 199 ? -22.570 7.731 12.591 1.00 97.19 199 LEU A C 1
ATOM 1569 O O . LEU A 1 199 ? -22.403 7.482 11.400 1.00 97.19 199 LEU A O 1
ATOM 1573 N N . LEU A 1 200 ? -21.961 8.766 13.182 1.00 96.69 200 LEU A N 1
ATOM 1574 C CA . LEU A 1 200 ? -20.988 9.610 12.478 1.00 96.69 200 LEU A CA 1
ATOM 1575 C C . LEU A 1 200 ? -19.738 8.815 12.083 1.00 96.69 200 LEU A C 1
ATOM 1577 O O . LEU A 1 200 ? -19.199 9.012 10.995 1.00 96.69 200 LEU A O 1
ATOM 1581 N N . SER A 1 201 ? -19.311 7.881 12.937 1.00 96.00 201 SER A N 1
ATOM 1582 C CA . SER A 1 201 ? -18.220 6.957 12.625 1.00 96.00 201 SER A CA 1
ATOM 1583 C C . SER A 1 201 ? -18.633 6.014 11.489 1.00 96.00 201 SER A C 1
ATOM 1585 O O . SER A 1 201 ? -17.910 5.918 10.499 1.00 96.00 201 SER A O 1
ATOM 1587 N N . ALA A 1 202 ? -19.846 5.450 11.527 1.00 96.38 202 ALA A N 1
ATOM 1588 C CA . ALA A 1 202 ? -20.372 4.641 10.422 1.00 96.38 202 ALA A CA 1
ATOM 1589 C C . ALA A 1 202 ? -20.419 5.414 9.086 1.00 96.38 202 ALA A C 1
ATOM 1591 O O . ALA A 1 202 ? -20.014 4.876 8.058 1.00 96.38 202 ALA A O 1
ATOM 1592 N N . ILE A 1 203 ? -20.834 6.688 9.087 1.00 95.81 203 ILE A N 1
ATOM 1593 C CA . ILE A 1 203 ? -20.817 7.551 7.891 1.00 95.81 203 ILE A CA 1
ATOM 1594 C C . ILE A 1 203 ? -19.383 7.748 7.376 1.00 95.81 203 ILE A C 1
ATOM 1596 O O . ILE A 1 203 ? -19.147 7.618 6.174 1.00 95.81 203 ILE A O 1
ATOM 1600 N N . SER A 1 204 ? -18.421 8.012 8.267 1.00 94.75 204 SER A N 1
ATOM 1601 C CA . SER A 1 204 ? -16.998 8.122 7.909 1.00 94.75 204 SER A CA 1
ATOM 1602 C C . SER A 1 204 ? -16.495 6.852 7.213 1.00 94.75 204 SER A C 1
ATOM 1604 O O . SER A 1 204 ? -15.842 6.920 6.172 1.00 94.75 204 SER A O 1
ATOM 1606 N N . LEU A 1 205 ? -16.862 5.677 7.733 1.00 94.62 205 LEU A N 1
ATOM 1607 C CA . LEU A 1 205 ? -16.485 4.391 7.145 1.00 94.62 205 LEU A CA 1
ATOM 1608 C C . LEU A 1 205 ? -17.204 4.102 5.821 1.00 94.62 205 LEU A C 1
ATOM 1610 O O . LEU A 1 205 ? -16.602 3.529 4.915 1.00 94.62 205 LEU A O 1
ATOM 1614 N N . VAL A 1 206 ? -18.458 4.530 5.651 1.00 94.31 206 VAL A N 1
ATOM 1615 C CA . VAL A 1 206 ? -19.157 4.448 4.356 1.00 94.31 206 VAL A CA 1
ATOM 1616 C C . VAL A 1 206 ? -18.406 5.258 3.296 1.00 94.31 206 VAL A C 1
ATOM 1618 O O . VAL A 1 206 ? -18.207 4.772 2.183 1.00 94.31 206 VAL A O 1
ATOM 1621 N N . ILE A 1 207 ? -17.915 6.453 3.646 1.00 92.88 207 ILE A N 1
ATOM 1622 C CA . ILE A 1 207 ? -17.063 7.253 2.755 1.00 92.88 207 ILE A CA 1
ATOM 1623 C C . ILE A 1 207 ? -15.772 6.492 2.414 1.00 92.88 207 ILE A C 1
ATOM 1625 O O . ILE A 1 207 ? -15.411 6.446 1.238 1.00 92.88 207 ILE A O 1
ATOM 1629 N N . CYS A 1 208 ? -15.118 5.828 3.381 1.00 90.25 208 CYS A N 1
ATOM 1630 C CA . CYS A 1 208 ? -13.969 4.949 3.099 1.00 90.25 208 CYS A CA 1
ATOM 1631 C C . CYS A 1 208 ? -14.314 3.878 2.064 1.00 90.25 208 CYS A C 1
ATOM 1633 O O . CYS A 1 208 ? -13.566 3.698 1.106 1.00 90.25 208 CYS A O 1
ATOM 1635 N N . VAL A 1 209 ? -15.439 3.179 2.242 1.00 89.31 209 VAL A N 1
ATOM 1636 C CA . VAL A 1 209 ? -15.878 2.125 1.320 1.00 89.31 209 VAL A CA 1
ATOM 1637 C C . VAL A 1 209 ? -16.062 2.694 -0.087 1.00 89.31 209 VAL A C 1
ATOM 1639 O O . VAL A 1 209 ? -15.532 2.121 -1.034 1.00 89.31 209 VAL A O 1
ATOM 1642 N N . PHE A 1 210 ? -16.710 3.854 -0.237 1.00 88.44 210 PHE A N 1
ATOM 1643 C CA . PHE A 1 210 ? -16.839 4.518 -1.538 1.00 88.44 210 PHE A CA 1
ATOM 1644 C C . PHE A 1 210 ? -15.490 4.926 -2.136 1.00 88.44 210 PHE A C 1
ATOM 1646 O O . PHE A 1 210 ? -15.264 4.684 -3.318 1.00 88.44 210 PHE A O 1
ATOM 1653 N N . ILE A 1 211 ? -14.567 5.483 -1.347 1.00 85.38 211 ILE A N 1
ATOM 1654 C CA . ILE A 1 211 ? -13.207 5.802 -1.816 1.00 85.38 211 ILE A CA 1
ATOM 1655 C C . ILE A 1 211 ? -12.494 4.533 -2.298 1.00 85.38 211 ILE A C 1
ATOM 1657 O O . ILE A 1 211 ? -11.828 4.560 -3.326 1.00 85.38 211 ILE A O 1
ATOM 1661 N N . MET A 1 212 ? -12.688 3.411 -1.603 1.00 79.81 212 MET A N 1
ATOM 1662 C CA . MET A 1 212 ? -12.168 2.099 -1.990 1.00 79.81 212 MET A CA 1
ATOM 1663 C C . MET A 1 212 ? -12.912 1.457 -3.173 1.00 79.81 212 MET A C 1
ATOM 1665 O O . MET A 1 212 ? -12.476 0.408 -3.636 1.00 79.81 212 MET A O 1
ATOM 1669 N N . PHE A 1 213 ? -14.016 2.036 -3.654 1.00 75.81 213 PHE A N 1
ATOM 1670 C CA . PHE A 1 213 ? -14.682 1.667 -4.911 1.00 75.81 213 PHE A CA 1
ATOM 1671 C C . PHE A 1 213 ? -14.324 2.611 -6.061 1.00 75.81 213 PHE A C 1
ATOM 1673 O O . PHE A 1 213 ? -14.410 2.207 -7.220 1.00 75.81 213 PHE A O 1
ATOM 1680 N N . ILE A 1 214 ? -13.935 3.859 -5.767 1.00 70.25 214 ILE A N 1
ATOM 1681 C CA . ILE A 1 214 ? -13.425 4.802 -6.765 1.00 70.25 214 ILE A CA 1
ATOM 1682 C C . ILE A 1 214 ? -12.068 4.282 -7.215 1.00 70.25 214 ILE A C 1
ATOM 1684 O O . ILE A 1 214 ? -11.040 4.569 -6.609 1.00 70.25 214 ILE A O 1
ATOM 1688 N N . ASP A 1 215 ? -12.114 3.498 -8.284 1.00 51.94 215 ASP A N 1
ATOM 1689 C 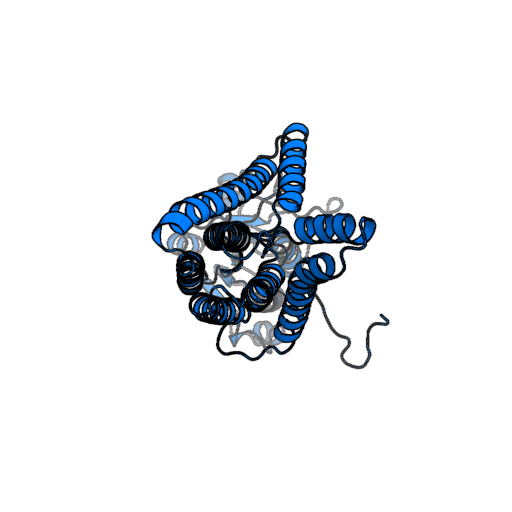CA . ASP A 1 215 ? -11.008 2.792 -8.902 1.00 51.94 215 ASP A CA 1
ATOM 1690 C C . ASP A 1 215 ? -9.857 3.743 -9.286 1.00 51.94 215 ASP A C 1
ATOM 1692 O O . ASP A 1 215 ? -9.765 4.284 -10.391 1.00 51.94 215 ASP A O 1
ATOM 1696 N N . ARG A 1 216 ? -8.970 4.007 -8.323 1.00 53.28 216 ARG A N 1
ATOM 1697 C CA . ARG A 1 216 ? -7.628 4.553 -8.557 1.00 53.28 216 ARG A CA 1
ATOM 1698 C C . ARG A 1 216 ? -6.629 3.446 -8.893 1.00 53.28 216 ARG A C 1
ATOM 1700 O O . ARG A 1 216 ? -5.522 3.770 -9.316 1.00 53.28 216 ARG A O 1
ATOM 1707 N N . GLU A 1 217 ? -7.056 2.188 -8.818 1.00 45.84 217 GLU A N 1
ATOM 1708 C CA . GLU A 1 217 ? -6.466 1.032 -9.489 1.00 45.84 217 GLU A CA 1
ATOM 1709 C C . GLU A 1 217 ? -6.934 0.966 -10.955 1.00 45.84 217 GLU A C 1
ATOM 1711 O O . GLU A 1 217 ? -7.168 -0.099 -11.525 1.00 45.84 217 GLU A O 1
ATOM 1716 N N . LYS A 1 218 ? -6.862 2.100 -11.676 1.00 40.84 218 LYS A N 1
ATOM 1717 C CA . LYS A 1 218 ? -6.317 1.976 -13.031 1.00 40.84 218 LYS A CA 1
ATOM 1718 C C . LYS A 1 218 ? -4.940 1.394 -12.816 1.00 40.84 218 LYS A C 1
ATOM 1720 O O . LYS A 1 218 ? -4.028 2.157 -12.497 1.00 40.84 218 LYS A O 1
ATOM 1725 N N . ARG A 1 219 ? -4.870 0.060 -12.894 1.00 44.50 219 ARG A N 1
ATOM 1726 C CA . ARG A 1 219 ? -3.697 -0.792 -12.997 1.00 44.50 219 ARG A CA 1
ATOM 1727 C C . ARG A 1 219 ? -2.610 0.117 -13.543 1.00 44.50 219 ARG A C 1
ATOM 1729 O O . ARG A 1 219 ? -2.611 0.438 -14.733 1.00 44.50 219 ARG A O 1
ATOM 1736 N N . ARG A 1 220 ? -1.773 0.684 -12.664 1.00 46.00 220 ARG A N 1
ATOM 1737 C CA . ARG A 1 220 ? -0.530 1.289 -13.124 1.00 46.00 220 ARG A CA 1
ATOM 1738 C C . ARG A 1 220 ? 0.240 0.039 -13.457 1.00 46.00 220 ARG A C 1
ATOM 1740 O O . ARG A 1 220 ? 0.951 -0.477 -12.610 1.00 46.00 220 ARG A O 1
ATOM 1747 N N . GLU A 1 221 ? -0.071 -0.535 -14.616 1.00 52.97 221 GLU A N 1
ATOM 1748 C CA . GLU A 1 221 ? 0.706 -1.605 -15.179 1.00 52.97 221 GLU A CA 1
ATOM 1749 C C . GLU A 1 221 ? 2.117 -1.026 -15.146 1.00 52.97 221 GLU A C 1
ATOM 1751 O O . GLU A 1 221 ? 2.391 0.011 -15.763 1.00 52.97 221 GLU A O 1
ATOM 1756 N N . ILE A 1 222 ? 2.972 -1.585 -14.294 1.00 56.28 222 ILE A N 1
ATOM 1757 C CA . ILE A 1 222 ? 4.386 -1.237 -14.268 1.00 56.28 222 ILE A CA 1
ATOM 1758 C C . ILE A 1 222 ? 4.961 -1.924 -15.508 1.00 56.28 222 ILE A C 1
ATOM 1760 O O . ILE A 1 222 ? 5.702 -2.891 -15.434 1.00 56.28 222 ILE A O 1
ATOM 1764 N N . LEU A 1 223 ? 4.534 -1.453 -16.678 1.00 71.56 223 LEU A N 1
ATOM 1765 C CA . LEU A 1 223 ? 4.986 -1.928 -17.968 1.00 71.56 223 LEU A CA 1
ATOM 1766 C C . LEU A 1 223 ? 6.205 -1.094 -18.297 1.00 71.56 223 LEU A C 1
ATOM 1768 O O . LEU A 1 223 ? 6.096 -0.005 -18.859 1.00 71.56 223 LEU A O 1
ATOM 1772 N N . PHE A 1 224 ? 7.376 -1.596 -17.925 1.00 94.00 224 PHE A N 1
ATOM 1773 C CA . PHE A 1 224 ? 8.582 -1.152 -18.608 1.00 94.00 224 PHE A CA 1
ATOM 1774 C C . PHE A 1 224 ? 8.475 -1.502 -20.097 1.00 94.00 224 PHE A C 1
ATOM 1776 O O . PHE A 1 224 ? 7.788 -2.452 -20.492 1.00 94.00 224 PHE A O 1
ATOM 1783 N N . ASN A 1 225 ? 9.138 -0.705 -20.925 1.00 97.25 225 ASN A N 1
ATOM 1784 C CA . ASN A 1 225 ? 9.114 -0.854 -22.372 1.00 97.25 225 ASN A CA 1
ATOM 1785 C C . ASN A 1 225 ? 10.534 -1.172 -22.833 1.00 97.25 225 ASN A C 1
ATOM 1787 O O . ASN A 1 225 ? 11.427 -0.331 -22.739 1.00 97.25 225 ASN A O 1
ATOM 1791 N N . ILE A 1 226 ? 10.764 -2.389 -23.316 1.00 98.19 226 ILE A N 1
ATOM 1792 C CA . ILE A 1 226 ? 12.052 -2.774 -23.894 1.00 98.19 226 ILE A CA 1
ATOM 1793 C C . ILE A 1 226 ? 12.034 -2.433 -25.374 1.00 98.19 226 ILE A C 1
ATOM 1795 O O . ILE A 1 226 ? 11.147 -2.883 -26.096 1.00 98.19 226 ILE A O 1
ATOM 1799 N N . VAL A 1 227 ? 13.012 -1.652 -25.827 1.00 98.50 227 VAL A N 1
ATOM 1800 C CA . VAL A 1 227 ? 13.135 -1.241 -27.229 1.00 98.50 227 VAL A CA 1
ATOM 1801 C C . VAL A 1 227 ? 14.395 -1.843 -27.825 1.00 98.50 227 VAL A C 1
ATOM 1803 O O . VAL A 1 227 ? 15.490 -1.606 -27.322 1.00 98.50 227 VAL A O 1
ATOM 1806 N N . LEU A 1 228 ? 14.253 -2.607 -28.904 1.00 98.38 228 LEU A N 1
ATOM 1807 C CA . LEU A 1 228 ? 15.373 -3.139 -29.674 1.00 98.38 228 LEU A CA 1
ATOM 1808 C C . LEU A 1 228 ? 15.470 -2.375 -30.994 1.00 98.38 228 LEU A C 1
ATOM 1810 O O . LEU A 1 228 ? 14.575 -2.463 -31.839 1.00 98.38 228 LEU A O 1
ATOM 1814 N N . LEU A 1 229 ? 16.554 -1.620 -31.154 1.00 98.19 229 LEU A N 1
ATOM 1815 C CA . LEU A 1 229 ? 16.870 -0.887 -32.372 1.00 98.19 229 LEU A CA 1
ATOM 1816 C C . LEU A 1 229 ? 17.632 -1.798 -33.339 1.00 98.19 229 LEU A C 1
ATOM 1818 O O . LEU A 1 229 ? 18.793 -2.123 -33.092 1.00 98.19 229 LEU A O 1
ATOM 1822 N N . GLU A 1 230 ? 16.970 -2.167 -34.436 1.00 97.62 230 GLU A N 1
ATOM 1823 C CA . GLU A 1 230 ? 17.517 -2.955 -35.548 1.00 97.62 230 GLU A CA 1
ATOM 1824 C C . GLU A 1 230 ? 18.121 -4.320 -35.140 1.00 97.62 230 GLU A C 1
ATOM 1826 O O . GLU A 1 230 ? 19.239 -4.634 -35.550 1.00 97.62 230 GLU A O 1
ATOM 1831 N N . PRO A 1 231 ? 17.446 -5.148 -34.314 1.00 96.44 231 PRO A N 1
ATOM 1832 C CA . PRO A 1 231 ? 18.033 -6.383 -33.792 1.00 96.44 231 PRO A CA 1
ATOM 1833 C C . PRO A 1 231 ? 18.403 -7.363 -34.911 1.00 96.44 231 PRO A C 1
ATOM 1835 O O . PRO A 1 231 ? 17.623 -7.600 -35.839 1.00 96.44 231 PRO A O 1
ATOM 1838 N N . GLU A 1 232 ? 19.577 -7.983 -34.796 1.00 95.06 232 GLU A N 1
ATOM 1839 C CA . GLU A 1 232 ? 20.152 -8.817 -35.856 1.00 95.06 232 GLU A CA 1
ATOM 1840 C C . GLU A 1 232 ? 19.956 -10.314 -35.590 1.00 95.06 232 GLU A C 1
ATOM 1842 O O . GLU A 1 232 ? 19.819 -11.093 -36.534 1.00 95.06 232 GLU A O 1
ATOM 1847 N N . ILE A 1 233 ? 19.924 -10.735 -34.318 1.00 92.00 233 ILE A N 1
ATOM 1848 C CA . ILE A 1 233 ? 19.950 -12.156 -33.952 1.00 92.00 233 ILE A CA 1
ATOM 1849 C C . ILE A 1 233 ? 18.565 -12.621 -33.452 1.00 92.00 233 ILE A C 1
ATOM 1851 O O . ILE A 1 233 ? 18.112 -12.192 -32.383 1.00 92.00 233 ILE A O 1
ATOM 1855 N N . PRO A 1 234 ? 17.900 -13.576 -34.141 1.00 89.88 234 PRO A N 1
ATOM 1856 C CA . PRO A 1 234 ? 16.547 -14.022 -33.782 1.00 89.88 234 PRO A CA 1
ATOM 1857 C C . PRO A 1 234 ? 16.480 -14.672 -32.394 1.00 89.88 234 PRO A C 1
ATOM 1859 O O . PRO A 1 234 ? 15.506 -14.496 -31.663 1.00 89.88 234 PRO A O 1
ATOM 1862 N N . PHE A 1 235 ? 17.533 -15.395 -31.995 1.00 88.75 235 PHE A N 1
ATOM 1863 C CA . PHE A 1 235 ? 17.598 -16.064 -30.694 1.00 88.75 235 PHE A CA 1
ATOM 1864 C C . PHE A 1 235 ? 17.533 -15.075 -29.523 1.00 88.75 235 PHE A C 1
ATOM 1866 O O . PHE A 1 235 ? 16.782 -15.306 -28.576 1.00 88.75 235 PHE A O 1
ATOM 1873 N N . ASN A 1 236 ? 18.266 -13.958 -29.611 1.00 92.50 236 ASN A N 1
ATOM 1874 C CA . ASN A 1 236 ? 18.252 -12.925 -28.576 1.00 92.50 236 ASN A CA 1
ATOM 1875 C C . ASN A 1 236 ? 16.860 -12.308 -28.455 1.00 92.50 236 ASN A C 1
ATOM 1877 O O . ASN A 1 236 ? 16.336 -12.204 -27.349 1.00 92.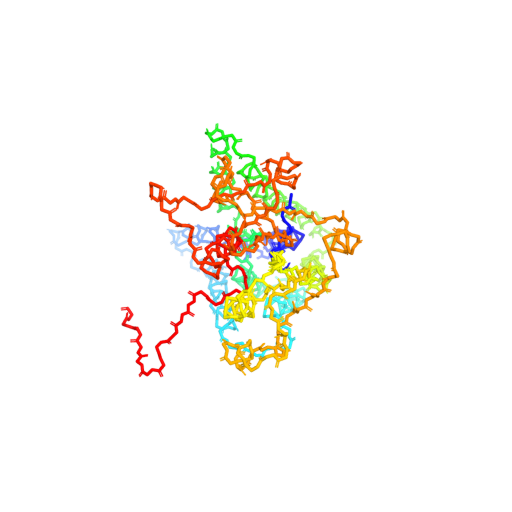50 236 ASN A O 1
ATOM 1881 N N . THR A 1 237 ? 16.232 -11.968 -29.585 1.00 92.12 237 THR A N 1
ATOM 1882 C CA . THR A 1 237 ? 14.879 -11.394 -29.593 1.00 92.12 237 THR A CA 1
ATOM 1883 C C . THR A 1 237 ? 13.855 -12.353 -28.986 1.00 92.12 237 THR A C 1
ATOM 1885 O O . THR A 1 237 ? 13.026 -11.929 -28.185 1.00 92.12 237 THR A O 1
ATOM 1888 N N . GLY A 1 238 ? 13.939 -13.651 -29.290 1.00 89.88 238 GLY A N 1
ATOM 1889 C CA . GLY A 1 238 ? 13.073 -14.660 -28.677 1.00 89.88 238 GLY A CA 1
ATOM 1890 C C . GLY A 1 238 ? 13.263 -14.789 -27.160 1.00 89.88 238 GLY A C 1
ATOM 1891 O O . GLY A 1 238 ? 12.285 -14.792 -26.411 1.00 89.88 238 GLY A O 1
ATOM 1892 N N . ALA A 1 239 ? 14.514 -14.818 -26.689 1.00 91.75 239 ALA A N 1
ATOM 1893 C CA . ALA A 1 239 ? 14.828 -14.847 -25.258 1.00 91.75 239 ALA A CA 1
ATOM 1894 C C . ALA A 1 239 ? 14.336 -13.582 -24.530 1.00 91.75 239 ALA A C 1
ATOM 1896 O O . ALA A 1 239 ? 13.739 -13.681 -23.459 1.00 91.75 239 ALA A O 1
ATOM 1897 N N . ILE A 1 240 ? 14.514 -12.406 -25.141 1.00 94.75 240 ILE A N 1
ATOM 1898 C CA . ILE A 1 240 ? 14.009 -11.123 -24.631 1.00 94.75 240 ILE A CA 1
ATOM 1899 C C . ILE A 1 240 ? 12.482 -11.118 -24.587 1.00 94.75 240 ILE A C 1
ATOM 1901 O O . ILE A 1 240 ? 11.909 -10.676 -23.594 1.00 94.75 240 ILE A O 1
ATOM 1905 N N . GLY A 1 241 ? 11.815 -11.648 -25.614 1.00 92.31 241 GLY A N 1
ATOM 1906 C CA . GLY A 1 241 ? 10.363 -11.818 -25.630 1.00 92.31 241 GLY A CA 1
ATOM 1907 C C . GLY A 1 241 ? 9.876 -12.672 -24.459 1.00 92.31 241 GLY A C 1
ATOM 1908 O O . GLY A 1 241 ? 8.945 -12.278 -23.760 1.00 92.31 241 GLY A O 1
ATOM 1909 N N . ARG A 1 242 ? 10.555 -13.789 -24.163 1.00 91.19 242 ARG A N 1
ATOM 1910 C CA . ARG A 1 242 ? 10.251 -14.611 -22.979 1.00 91.19 242 ARG A CA 1
ATOM 1911 C C . ARG A 1 242 ? 10.418 -13.827 -21.678 1.00 91.19 242 ARG A C 1
ATOM 1913 O O . ARG A 1 242 ? 9.543 -13.913 -20.821 1.00 91.19 242 ARG A O 1
ATOM 1920 N N . THR A 1 243 ? 11.510 -13.072 -21.530 1.00 93.38 243 THR A N 1
ATOM 1921 C CA . THR A 1 243 ? 11.692 -12.184 -20.373 1.00 93.38 243 THR A CA 1
ATOM 1922 C C . THR A 1 243 ? 10.535 -11.198 -20.275 1.00 93.38 243 THR A C 1
ATOM 1924 O O . THR A 1 243 ? 9.952 -11.085 -19.207 1.00 93.38 243 THR A O 1
ATOM 1927 N N . CYS A 1 244 ? 10.143 -10.571 -21.387 1.00 93.38 244 CYS A N 1
ATOM 1928 C CA . CYS A 1 244 ? 9.074 -9.582 -21.391 1.00 93.38 244 CYS A CA 1
ATOM 1929 C C . CYS A 1 244 ? 7.723 -10.156 -20.962 1.00 93.38 244 CYS A C 1
ATOM 1931 O O . CYS A 1 244 ? 6.990 -9.504 -20.226 1.00 93.38 244 CYS A O 1
ATOM 1933 N N . VAL A 1 245 ? 7.400 -11.387 -21.365 1.00 90.75 245 VAL A N 1
ATOM 1934 C CA . VAL A 1 245 ? 6.188 -12.066 -20.881 1.00 90.75 245 VAL A CA 1
ATOM 1935 C C . VAL A 1 245 ? 6.288 -12.375 -19.387 1.00 90.75 245 VAL A C 1
ATOM 1937 O O . VAL A 1 245 ? 5.320 -12.173 -18.662 1.00 90.75 245 VAL A O 1
ATOM 1940 N N . ALA A 1 246 ? 7.448 -12.840 -18.914 1.00 90.81 246 ALA A N 1
ATOM 1941 C CA . ALA A 1 246 ? 7.653 -13.173 -17.503 1.00 90.81 246 ALA A CA 1
ATOM 1942 C C . ALA A 1 246 ? 7.579 -11.950 -16.573 1.00 90.81 246 ALA A C 1
ATOM 1944 O O . ALA A 1 246 ? 7.248 -12.096 -15.401 1.00 90.81 246 ALA A O 1
ATOM 1945 N N . THR A 1 247 ? 7.888 -10.760 -17.087 1.00 91.81 247 THR A N 1
ATOM 1946 C CA . THR A 1 247 ? 7.892 -9.508 -16.321 1.00 91.81 247 THR A CA 1
ATOM 1947 C C . THR A 1 247 ? 6.699 -8.600 -16.615 1.00 91.81 247 THR A C 1
ATOM 1949 O O . THR A 1 247 ? 6.684 -7.477 -16.124 1.00 91.81 247 THR A O 1
ATOM 1952 N N . ASP A 1 248 ? 5.743 -9.051 -17.435 1.00 90.00 248 ASP A N 1
ATOM 1953 C CA . ASP A 1 248 ? 4.661 -8.231 -17.999 1.00 90.00 248 ASP A CA 1
ATOM 1954 C C . ASP A 1 248 ? 5.170 -6.871 -18.517 1.00 90.00 248 ASP A C 1
ATOM 1956 O O . ASP A 1 248 ? 4.719 -5.808 -18.100 1.00 90.00 248 ASP A O 1
ATOM 1960 N N . THR A 1 249 ? 6.162 -6.897 -19.413 1.00 93.00 249 THR A N 1
ATOM 1961 C CA . THR A 1 249 ? 6.730 -5.709 -20.074 1.00 93.00 249 THR A CA 1
ATOM 1962 C C . THR A 1 249 ? 6.429 -5.706 -21.567 1.00 93.00 249 THR A C 1
ATOM 1964 O O . THR A 1 249 ? 6.253 -6.757 -22.188 1.00 93.00 249 THR A O 1
ATOM 1967 N N . LYS A 1 250 ? 6.391 -4.519 -22.181 1.00 94.69 250 LYS A N 1
ATOM 1968 C CA . LYS A 1 250 ? 6.183 -4.392 -23.633 1.00 94.69 250 LYS A CA 1
ATOM 1969 C C . LYS A 1 250 ? 7.501 -4.557 -24.374 1.00 94.69 250 LYS A C 1
ATOM 1971 O O . LYS A 1 250 ? 8.534 -4.069 -23.911 1.00 94.69 250 LYS A O 1
ATOM 1976 N N . LEU A 1 251 ? 7.451 -5.201 -25.537 1.00 96.06 251 LEU A N 1
ATOM 1977 C CA . LEU A 1 251 ? 8.586 -5.302 -26.449 1.00 96.06 251 LEU A CA 1
ATOM 1978 C C . LEU A 1 251 ? 8.324 -4.461 -27.698 1.00 96.06 251 LEU A C 1
ATOM 1980 O O . LEU A 1 251 ? 7.322 -4.645 -28.383 1.00 96.06 251 LEU A O 1
ATOM 1984 N N . HIS A 1 252 ? 9.253 -3.566 -28.004 1.00 97.75 252 HIS A N 1
ATOM 1985 C CA . HIS A 1 252 ? 9.234 -2.670 -29.151 1.00 97.75 252 HIS A CA 1
ATOM 1986 C C . HIS A 1 252 ? 10.405 -3.028 -30.067 1.00 97.75 252 HIS A C 1
ATOM 1988 O O . HIS A 1 252 ? 11.555 -3.019 -29.633 1.00 97.75 252 HIS A O 1
ATOM 1994 N N . LEU A 1 253 ? 10.130 -3.344 -31.330 1.00 97.56 253 LEU A N 1
ATOM 1995 C CA . LEU A 1 253 ? 11.144 -3.675 -32.330 1.00 97.56 253 LEU A CA 1
ATOM 1996 C C . LEU A 1 253 ? 11.163 -2.605 -33.416 1.00 97.56 253 LEU A C 1
ATOM 1998 O O . LEU A 1 253 ? 10.142 -2.350 -34.053 1.00 97.56 253 LEU A O 1
ATOM 2002 N N . ILE A 1 254 ? 12.323 -2.000 -33.645 1.00 98.12 254 ILE A N 1
ATOM 2003 C CA . ILE A 1 254 ? 12.512 -0.997 -34.693 1.00 98.12 254 ILE A CA 1
ATOM 2004 C C . ILE A 1 254 ? 13.265 -1.651 -35.852 1.00 98.12 254 ILE A C 1
ATOM 2006 O O . ILE A 1 254 ? 14.328 -2.239 -35.648 1.00 98.12 254 ILE A O 1
ATOM 2010 N N . LYS A 1 255 ? 12.694 -1.581 -37.056 1.00 96.69 255 LYS A N 1
ATOM 2011 C CA . LYS A 1 255 ? 13.283 -2.113 -38.294 1.00 96.69 255 LYS A CA 1
ATOM 2012 C C . LYS A 1 255 ? 14.515 -1.304 -38.757 1.00 96.69 255 LYS A C 1
ATOM 2014 O O . LYS A 1 255 ? 14.643 -0.144 -38.371 1.00 96.69 255 LYS A O 1
ATOM 2019 N N . PRO A 1 256 ? 15.371 -1.884 -39.631 1.00 96.31 256 PRO A N 1
ATOM 2020 C CA . PRO A 1 256 ? 15.286 -3.240 -40.193 1.00 96.31 256 PRO A CA 1
ATOM 2021 C C . PRO A 1 256 ? 15.637 -4.339 -39.181 1.00 96.31 256 PRO A C 1
ATOM 2023 O O . PRO A 1 256 ? 16.597 -4.223 -38.429 1.00 96.31 256 PRO A O 1
ATOM 2026 N N . LEU A 1 257 ? 14.864 -5.430 -39.186 1.00 94.62 257 LEU A N 1
ATOM 2027 C CA . LEU A 1 257 ? 15.182 -6.631 -38.408 1.00 94.62 257 LEU A CA 1
ATOM 2028 C C . LEU A 1 257 ? 16.110 -7.524 -39.239 1.00 94.62 257 LEU A C 1
ATOM 2030 O O . LEU A 1 257 ? 15.842 -7.755 -40.419 1.00 94.62 257 LEU A O 1
ATOM 2034 N N . GLY A 1 258 ? 17.157 -8.080 -38.630 1.00 91.62 258 GLY A N 1
ATOM 2035 C CA . GLY A 1 258 ? 18.056 -9.038 -39.292 1.00 91.62 258 GLY A CA 1
ATOM 2036 C C . GLY A 1 258 ? 17.444 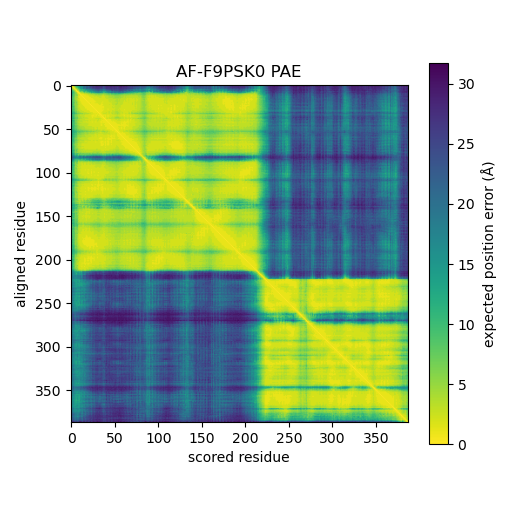-10.428 -39.525 1.00 91.62 258 GLY A C 1
ATOM 2037 O O . GLY A 1 258 ? 18.129 -11.332 -39.995 1.00 91.62 258 GLY A O 1
ATOM 2038 N N . PHE A 1 259 ? 16.169 -10.619 -39.182 1.00 89.94 259 PHE A N 1
ATOM 2039 C CA . PHE A 1 259 ? 15.444 -11.886 -39.249 1.00 89.94 259 PHE A CA 1
ATOM 2040 C C . PHE A 1 259 ? 13.945 -11.653 -39.491 1.00 89.94 259 PHE A C 1
ATOM 2042 O O . PHE A 1 259 ? 13.429 -10.547 -39.319 1.00 89.94 259 PHE A O 1
ATOM 2049 N N . SER A 1 260 ? 13.224 -12.716 -39.856 1.00 85.94 260 SER A N 1
ATOM 2050 C CA . SER A 1 260 ? 11.760 -12.690 -39.947 1.00 85.94 260 SER A CA 1
ATOM 2051 C C . SER A 1 260 ? 11.120 -13.025 -38.599 1.00 85.94 260 SER A C 1
ATOM 2053 O O . SER A 1 260 ? 11.514 -13.988 -37.945 1.00 85.94 260 SER A O 1
ATOM 2055 N N . LEU A 1 261 ? 10.089 -12.278 -38.195 1.00 78.81 261 LEU A N 1
ATOM 2056 C CA . LEU A 1 261 ? 9.309 -12.579 -36.984 1.00 78.81 261 LEU A CA 1
ATOM 2057 C C . LEU A 1 261 ? 8.521 -13.893 -37.099 1.00 78.81 261 LEU A C 1
ATOM 2059 O O . LEU A 1 261 ? 8.181 -14.505 -36.087 1.00 78.81 261 LEU A O 1
ATOM 2063 N N . ASP A 1 262 ? 8.270 -14.353 -38.326 1.00 72.00 262 ASP A N 1
ATOM 2064 C CA . ASP A 1 262 ? 7.630 -15.640 -38.590 1.00 72.00 262 ASP A CA 1
ATOM 2065 C C . ASP A 1 262 ? 8.587 -16.828 -38.553 1.00 72.00 262 ASP A C 1
ATOM 2067 O O . ASP A 1 262 ? 8.142 -17.977 -38.645 1.00 72.00 262 ASP A O 1
ATOM 2071 N N . ASP A 1 263 ? 9.887 -16.569 -38.400 1.00 67.81 263 ASP A N 1
ATOM 2072 C CA . ASP A 1 263 ? 10.897 -17.609 -38.358 1.00 67.81 263 ASP A CA 1
ATOM 2073 C C . ASP A 1 263 ? 10.621 -18.577 -37.199 1.00 67.81 263 ASP A C 1
ATOM 2075 O O . ASP A 1 263 ? 10.400 -18.193 -36.041 1.00 67.81 263 ASP A O 1
ATOM 2079 N N . LYS A 1 264 ? 10.677 -19.875 -37.516 1.00 64.38 264 LYS A N 1
ATOM 2080 C CA . LYS A 1 264 ? 10.579 -20.949 -36.531 1.00 64.38 264 LYS A CA 1
ATOM 2081 C C . LYS A 1 264 ? 11.581 -20.738 -35.406 1.00 64.38 264 LYS A C 1
ATOM 2083 O O . LYS A 1 264 ? 11.266 -21.134 -34.299 1.00 64.38 264 LYS A O 1
ATOM 2088 N N . MET A 1 265 ? 12.747 -20.130 -35.638 1.00 60.91 265 MET A N 1
ATOM 2089 C CA . MET A 1 265 ? 13.734 -19.892 -34.577 1.00 60.91 265 MET A CA 1
ATOM 2090 C C . MET A 1 265 ? 13.293 -18.860 -33.532 1.00 60.91 265 MET A C 1
ATOM 2092 O O . MET A 1 265 ? 13.545 -19.089 -32.352 1.00 60.91 265 MET A O 1
ATOM 2096 N N . VAL A 1 266 ? 12.600 -17.787 -33.931 1.00 60.47 266 VAL A N 1
ATOM 2097 C CA . VAL A 1 266 ? 12.027 -16.789 -33.003 1.00 60.47 266 VAL A CA 1
ATOM 2098 C C . VAL A 1 266 ? 10.908 -17.427 -32.181 1.00 60.47 266 VAL A C 1
ATOM 2100 O O . VAL A 1 266 ? 10.858 -17.289 -30.960 1.00 60.47 266 VAL A O 1
ATOM 2103 N N . LYS A 1 267 ? 10.059 -18.219 -32.846 1.00 63.00 267 LYS A N 1
ATOM 2104 C CA . LYS A 1 267 ? 8.978 -18.967 -32.195 1.00 63.00 267 LYS A CA 1
ATOM 2105 C C . LYS A 1 267 ? 9.516 -20.104 -31.314 1.00 63.00 267 LYS A C 1
ATOM 2107 O O . LYS A 1 267 ? 8.959 -20.353 -30.261 1.00 63.00 267 LYS A O 1
ATOM 2112 N N . ARG A 1 268 ? 10.632 -20.757 -31.668 1.00 64.12 268 ARG A N 1
ATOM 2113 C CA . ARG A 1 268 ? 11.210 -21.916 -30.950 1.00 64.12 268 ARG A CA 1
ATOM 2114 C C . ARG A 1 268 ? 11.918 -21.546 -29.647 1.00 64.12 268 ARG A C 1
ATOM 2116 O O . ARG A 1 268 ? 11.930 -22.359 -28.729 1.00 64.12 268 ARG A O 1
ATOM 2123 N N . SER A 1 269 ? 12.475 -20.342 -29.529 1.00 57.94 269 SER A N 1
ATOM 2124 C CA . SER A 1 269 ? 13.014 -19.823 -28.260 1.00 57.94 269 SER A CA 1
ATOM 2125 C C . SER A 1 269 ? 11.935 -19.224 -27.341 1.00 57.94 269 SER A C 1
ATOM 2127 O O . SER A 1 269 ? 12.185 -19.080 -26.144 1.00 57.94 269 SER A O 1
ATOM 2129 N N . GLY A 1 270 ? 10.733 -18.943 -27.867 1.00 56.00 270 GLY A N 1
ATOM 2130 C CA . GLY A 1 270 ? 9.577 -18.397 -27.138 1.00 56.00 270 GLY A CA 1
ATOM 2131 C C . GLY A 1 270 ? 8.319 -19.287 -27.121 1.00 56.00 270 GLY A C 1
ATOM 2132 O O . GLY A 1 270 ? 7.238 -18.756 -26.875 1.00 56.00 270 GLY A O 1
ATOM 2133 N N . LEU A 1 271 ? 8.470 -20.596 -27.387 1.00 48.56 271 LEU A N 1
ATOM 2134 C CA . LEU A 1 271 ? 7.465 -21.566 -27.888 1.00 48.56 271 LEU A CA 1
ATOM 2135 C C . LEU A 1 271 ? 6.061 -21.553 -27.255 1.00 48.56 271 LEU A C 1
ATOM 2137 O O . LEU A 1 271 ? 5.114 -21.872 -27.964 1.00 48.56 271 LEU A O 1
ATOM 2141 N N . ASP A 1 272 ? 5.894 -21.115 -26.005 1.00 59.69 272 ASP A N 1
ATOM 2142 C CA . ASP A 1 272 ? 4.594 -21.157 -25.310 1.00 59.69 272 ASP A CA 1
ATOM 2143 C C . ASP A 1 272 ? 4.013 -19.772 -24.954 1.00 59.69 272 ASP A C 1
ATOM 2145 O O . ASP A 1 272 ? 2.957 -19.670 -24.322 1.00 59.69 272 ASP A O 1
ATOM 2149 N N . TYR A 1 273 ? 4.708 -18.684 -25.306 1.00 65.19 273 TYR A N 1
ATOM 2150 C CA . TYR A 1 273 ? 4.449 -17.360 -24.721 1.00 65.19 273 TYR A CA 1
ATOM 2151 C C . TYR A 1 273 ? 4.304 -16.231 -25.739 1.00 65.19 273 TYR A C 1
ATOM 2153 O O . TYR A 1 273 ? 3.898 -15.136 -25.359 1.00 65.19 273 TYR A O 1
ATOM 2161 N N . TRP A 1 274 ? 4.609 -16.472 -27.017 1.00 73.94 274 TRP A N 1
ATOM 2162 C CA . TRP A 1 274 ? 4.602 -15.421 -28.039 1.00 73.94 274 TRP A CA 1
ATOM 2163 C C . TRP A 1 274 ? 3.227 -14.756 -28.205 1.00 73.94 274 TRP A C 1
ATOM 2165 O O . TRP A 1 274 ? 3.152 -13.539 -28.325 1.00 73.94 274 TRP A O 1
ATOM 2175 N N . ASP A 1 275 ? 2.140 -15.522 -28.086 1.00 77.75 275 ASP A N 1
ATOM 2176 C CA . ASP A 1 275 ? 0.766 -14.995 -28.136 1.00 77.75 275 ASP A CA 1
ATOM 2177 C C . ASP A 1 275 ? 0.415 -14.099 -26.933 1.00 77.75 275 ASP A C 1
ATOM 2179 O O . ASP A 1 275 ? -0.544 -13.331 -26.976 1.00 77.75 275 ASP A O 1
ATOM 2183 N N . LYS A 1 276 ? 1.193 -14.187 -25.846 1.00 80.81 276 LYS A N 1
ATOM 2184 C CA . LYS A 1 276 ? 1.053 -13.353 -24.642 1.00 80.81 276 LYS A CA 1
ATOM 2185 C C . LYS A 1 276 ? 1.961 -12.121 -24.681 1.00 80.81 276 LYS A C 1
ATOM 2187 O O . LYS A 1 276 ? 1.855 -11.261 -23.808 1.00 80.81 276 LYS A O 1
ATOM 2192 N N . LEU A 1 277 ? 2.869 -12.033 -25.656 1.00 86.62 277 LEU A N 1
ATOM 2193 C CA . LEU A 1 277 ? 3.825 -10.941 -25.765 1.00 86.62 277 LEU A CA 1
ATOM 2194 C C . LEU A 1 277 ? 3.136 -9.672 -26.279 1.00 86.62 277 LEU A C 1
ATOM 2196 O O . LEU A 1 277 ? 2.594 -9.634 -27.382 1.00 86.62 277 LEU A O 1
ATOM 2200 N N . LYS A 1 278 ? 3.229 -8.592 -25.499 1.00 90.38 278 LYS A N 1
ATOM 2201 C CA . LYS A 1 278 ? 2.811 -7.243 -25.904 1.00 90.38 278 LYS A CA 1
ATOM 2202 C C . LYS A 1 278 ? 3.853 -6.658 -26.874 1.00 90.38 278 LYS A C 1
ATOM 2204 O O . LYS A 1 278 ? 4.739 -5.912 -26.455 1.00 90.38 278 LYS A O 1
ATOM 2209 N N . LEU A 1 279 ? 3.776 -7.057 -28.147 1.00 91.06 279 LEU A N 1
ATOM 2210 C CA . LEU A 1 279 ? 4.741 -6.724 -29.202 1.00 91.06 279 LEU A CA 1
ATOM 2211 C C . LEU A 1 279 ? 4.298 -5.522 -30.053 1.00 91.06 279 LEU A C 1
ATOM 2213 O O . LEU A 1 279 ? 3.184 -5.494 -30.572 1.00 91.06 279 LEU A O 1
ATOM 2217 N N . PHE A 1 280 ? 5.213 -4.580 -30.272 1.00 94.88 280 PHE A N 1
ATOM 2218 C CA . PHE A 1 280 ? 5.051 -3.427 -31.159 1.00 94.88 280 PHE A CA 1
ATOM 2219 C C . PHE A 1 280 ? 6.201 -3.386 -32.164 1.00 94.88 280 PHE A C 1
ATOM 2221 O O . PHE A 1 280 ? 7.356 -3.584 -31.789 1.00 94.88 280 PHE A O 1
ATOM 2228 N N . VAL A 1 281 ? 5.901 -3.117 -33.435 1.00 95.00 281 VAL A N 1
ATOM 2229 C CA . VAL A 1 281 ? 6.901 -3.046 -34.510 1.00 95.00 281 VAL A CA 1
ATOM 2230 C C . VAL A 1 281 ? 6.811 -1.689 -35.201 1.00 95.00 281 VAL A C 1
ATOM 2232 O O . VAL A 1 281 ? 5.711 -1.216 -35.491 1.00 95.00 281 VAL A O 1
ATOM 2235 N N . TYR A 1 282 ? 7.969 -1.084 -35.457 1.00 97.69 282 TYR A N 1
ATOM 2236 C CA . TYR A 1 282 ? 8.123 0.244 -36.052 1.00 97.69 282 TYR A CA 1
ATOM 2237 C C . TYR A 1 282 ? 8.945 0.162 -37.337 1.00 97.69 282 TYR A C 1
ATOM 2239 O O . TYR A 1 282 ? 9.869 -0.653 -37.429 1.00 97.69 282 TYR A O 1
ATOM 2247 N N . GLU A 1 283 ? 8.619 1.001 -38.322 1.00 97.06 283 GLU A N 1
ATOM 2248 C CA . GLU A 1 283 ? 9.309 0.987 -39.623 1.00 97.06 283 GLU A CA 1
ATOM 2249 C C . GLU A 1 283 ? 10.727 1.566 -39.558 1.00 97.06 283 GLU A C 1
ATOM 2251 O O . GLU A 1 283 ? 11.611 1.118 -40.285 1.00 97.06 283 GLU A O 1
ATOM 2256 N N . ASN A 1 284 ? 10.949 2.537 -38.677 1.00 96.31 284 ASN A N 1
ATOM 2257 C CA . ASN A 1 284 ? 12.234 3.177 -38.409 1.00 96.31 284 ASN A CA 1
ATOM 2258 C C . ASN A 1 284 ? 12.173 3.894 -37.049 1.00 96.31 284 ASN A C 1
ATOM 2260 O O . ASN A 1 284 ? 11.172 3.811 -36.327 1.00 96.31 284 ASN A O 1
ATOM 2264 N N . ILE A 1 285 ? 13.263 4.559 -36.663 1.00 95.44 285 ILE A N 1
ATOM 2265 C CA . ILE A 1 285 ? 13.352 5.223 -35.361 1.00 95.44 285 ILE A CA 1
ATOM 2266 C C . ILE A 1 285 ? 12.460 6.471 -35.278 1.00 95.44 285 ILE A C 1
ATOM 2268 O O . ILE A 1 285 ? 11.937 6.779 -34.209 1.00 95.44 285 ILE A O 1
ATOM 2272 N N . GLU A 1 286 ? 12.222 7.153 -36.396 1.00 96.25 286 GLU A N 1
ATOM 2273 C CA . GLU A 1 286 ? 11.311 8.295 -36.479 1.00 96.25 286 GLU A CA 1
ATOM 2274 C C . GLU A 1 286 ? 9.863 7.870 -36.193 1.00 96.25 286 GLU A C 1
ATOM 2276 O O . GLU A 1 286 ? 9.215 8.468 -35.337 1.00 96.25 286 GLU A O 1
ATOM 2281 N N . ASP A 1 287 ? 9.396 6.775 -36.802 1.00 97.38 287 ASP A N 1
ATOM 2282 C CA . ASP A 1 287 ? 8.078 6.173 -36.544 1.00 97.38 287 ASP A CA 1
ATOM 2283 C C . ASP A 1 287 ? 7.915 5.778 -35.065 1.00 97.38 287 ASP A C 1
ATOM 2285 O O . ASP A 1 287 ? 6.842 5.928 -34.472 1.00 97.38 287 ASP A O 1
ATOM 2289 N N . PHE A 1 288 ? 8.996 5.313 -34.428 1.00 97.38 288 PHE A N 1
ATOM 2290 C CA . PHE A 1 288 ? 9.004 5.060 -32.989 1.00 97.38 288 PHE A CA 1
ATOM 2291 C C . PHE A 1 288 ? 8.804 6.342 -32.171 1.00 97.38 288 PHE A C 1
ATOM 2293 O O . PHE A 1 288 ? 7.993 6.337 -31.241 1.00 97.38 288 PHE A O 1
ATOM 2300 N N . TYR A 1 289 ? 9.493 7.436 -32.502 1.00 94.94 289 TYR A N 1
ATOM 2301 C CA . TYR A 1 289 ? 9.334 8.704 -31.785 1.00 94.94 289 TYR A CA 1
ATOM 2302 C C . TYR A 1 289 ? 7.960 9.343 -32.011 1.00 94.94 289 TYR A C 1
ATOM 2304 O O . TYR A 1 289 ? 7.350 9.815 -31.053 1.00 94.94 289 TYR A O 1
ATOM 2312 N N . GLU A 1 290 ? 7.432 9.306 -33.236 1.00 94.94 290 GLU A N 1
ATOM 2313 C CA . GLU A 1 290 ? 6.111 9.859 -33.567 1.00 94.94 290 GLU A CA 1
ATOM 2314 C C . GLU A 1 290 ? 4.982 9.159 -32.803 1.00 94.94 290 GLU A C 1
ATOM 2316 O O . GLU A 1 290 ? 4.073 9.811 -32.285 1.00 94.94 290 GLU A O 1
ATOM 2321 N N . LYS A 1 291 ? 5.055 7.830 -32.679 1.00 91.69 291 LYS A N 1
ATOM 2322 C CA . LYS A 1 291 ? 4.068 7.035 -31.933 1.00 91.69 291 LYS A CA 1
ATOM 2323 C C . LYS A 1 291 ? 4.252 7.106 -30.416 1.00 91.69 291 LYS A C 1
ATOM 2325 O O . LYS A 1 291 ? 3.324 6.759 -29.686 1.00 91.69 291 LYS A O 1
ATOM 2330 N N . ASN A 1 292 ? 5.413 7.555 -29.930 1.00 92.69 292 ASN A N 1
ATOM 2331 C CA . ASN A 1 292 ? 5.734 7.638 -28.503 1.00 92.69 292 ASN A CA 1
ATOM 2332 C C . ASN A 1 292 ? 6.340 9.011 -28.117 1.00 92.69 292 ASN A C 1
ATOM 2334 O O . ASN A 1 292 ? 7.440 9.066 -27.565 1.00 92.69 292 ASN A O 1
ATOM 2338 N N . PRO A 1 293 ? 5.627 10.136 -28.332 1.00 86.06 293 PRO A N 1
ATOM 2339 C CA . PRO A 1 293 ? 6.203 11.488 -28.266 1.00 86.06 293 PRO A CA 1
ATOM 2340 C C . PRO A 1 293 ? 6.645 11.936 -26.863 1.00 86.06 293 PRO A C 1
ATOM 2342 O O . PRO A 1 293 ? 7.415 12.879 -26.733 1.00 86.06 293 PRO A O 1
ATOM 2345 N N . ASN A 1 294 ? 6.166 11.268 -25.809 1.00 87.12 294 ASN A N 1
ATOM 2346 C CA . ASN A 1 294 ? 6.501 11.564 -24.410 1.00 87.12 294 ASN A CA 1
ATOM 2347 C C . ASN A 1 294 ? 7.260 10.408 -23.738 1.00 87.12 294 ASN A C 1
ATOM 2349 O O . ASN A 1 294 ? 7.206 10.258 -22.516 1.00 87.12 294 ASN A O 1
ATOM 2353 N N . ALA A 1 295 ? 7.896 9.535 -24.524 1.00 90.62 295 ALA A N 1
ATOM 2354 C CA . ALA A 1 295 ? 8.665 8.426 -23.983 1.00 90.62 295 ALA A CA 1
ATOM 2355 C C . ALA A 1 295 ? 9.886 8.943 -23.212 1.00 90.62 295 ALA A C 1
ATOM 2357 O O . ALA A 1 295 ? 10.756 9.605 -23.774 1.00 90.62 295 ALA A O 1
ATOM 2358 N N . ASN A 1 296 ? 9.969 8.595 -21.928 1.00 94.31 296 ASN A N 1
ATOM 2359 C CA . ASN A 1 296 ? 11.200 8.743 -21.164 1.00 94.31 296 ASN A CA 1
ATOM 2360 C C . ASN A 1 296 ? 12.105 7.543 -21.470 1.00 94.31 296 ASN A C 1
ATOM 2362 O O . ASN A 1 296 ? 11.797 6.426 -21.053 1.00 94.31 296 ASN A O 1
ATOM 2366 N N . ILE A 1 297 ? 13.166 7.754 -22.253 1.00 97.56 297 ILE A N 1
ATOM 2367 C CA . ILE A 1 297 ? 14.003 6.676 -22.795 1.00 97.56 297 ILE A CA 1
ATOM 2368 C C . ILE A 1 297 ? 15.373 6.694 -22.125 1.00 97.56 297 ILE A C 1
ATOM 2370 O O . ILE A 1 297 ? 16.026 7.733 -22.080 1.00 97.56 297 ILE A O 1
ATOM 2374 N N . TYR A 1 298 ? 15.824 5.530 -21.665 1.00 98.25 298 TYR A N 1
ATOM 2375 C CA . TYR A 1 298 ? 17.204 5.253 -21.285 1.00 98.25 298 TYR A CA 1
ATOM 2376 C C . TYR A 1 298 ? 17.896 4.441 -22.373 1.00 98.25 298 TYR A C 1
ATOM 2378 O O . TYR A 1 298 ? 17.350 3.459 -22.874 1.00 98.25 298 TYR A O 1
ATOM 2386 N N . PHE A 1 299 ? 19.118 4.831 -22.724 1.00 98.31 299 PHE A N 1
ATOM 2387 C CA . PHE A 1 299 ? 19.882 4.225 -23.812 1.00 98.31 299 PHE A CA 1
ATOM 2388 C C . PHE A 1 299 ? 20.992 3.346 -23.233 1.00 98.31 299 PHE A C 1
ATOM 2390 O O . PHE A 1 299 ? 21.989 3.845 -22.706 1.00 98.31 299 PHE A O 1
ATOM 2397 N N . ALA A 1 300 ? 20.827 2.027 -23.320 1.00 97.88 300 ALA A N 1
ATOM 2398 C CA . ALA A 1 300 ? 21.806 1.065 -22.837 1.00 97.88 300 ALA A CA 1
ATOM 2399 C C . ALA A 1 300 ? 22.970 0.940 -23.834 1.00 97.88 300 ALA A C 1
ATOM 2401 O O . ALA A 1 300 ? 22.826 0.408 -24.937 1.00 97.88 300 ALA A O 1
ATOM 2402 N N . THR A 1 301 ? 24.145 1.434 -23.445 1.00 96.94 301 THR A N 1
ATOM 2403 C CA . THR A 1 301 ? 25.347 1.462 -24.287 1.00 96.94 301 THR A CA 1
ATOM 2404 C C . THR A 1 301 ? 26.611 1.291 -23.453 1.00 96.94 301 THR A C 1
ATOM 2406 O O . THR A 1 301 ? 26.706 1.758 -22.321 1.00 96.94 301 THR A O 1
ATOM 2409 N N . THR A 1 302 ? 27.642 0.661 -24.016 1.00 94.44 302 THR A N 1
ATOM 2410 C CA . THR A 1 302 ? 28.958 0.544 -23.360 1.00 94.44 302 THR A CA 1
ATOM 2411 C C . THR A 1 302 ? 29.681 1.889 -23.235 1.00 94.44 302 THR A C 1
ATOM 2413 O O . THR A 1 302 ? 30.589 2.018 -22.413 1.00 94.44 302 THR A O 1
ATOM 2416 N N . LYS A 1 303 ? 29.257 2.889 -24.021 1.00 94.00 303 LYS A N 1
ATOM 2417 C CA . LYS A 1 303 ? 29.862 4.225 -24.133 1.00 94.00 303 LYS A CA 1
ATOM 2418 C C . LYS A 1 303 ? 29.350 5.227 -23.088 1.00 94.00 303 LYS A C 1
ATOM 2420 O O . LYS A 1 303 ? 29.835 6.352 -23.040 1.00 94.00 303 LYS A O 1
ATOM 2425 N N . ALA A 1 304 ? 28.369 4.850 -22.265 1.00 95.00 304 ALA A N 1
ATOM 2426 C CA . ALA A 1 304 ? 27.773 5.759 -21.291 1.00 95.00 304 ALA A CA 1
ATOM 2427 C C . ALA A 1 304 ? 28.742 6.104 -20.150 1.00 95.00 304 ALA A C 1
ATOM 2429 O O . ALA A 1 304 ? 29.589 5.297 -19.761 1.00 95.00 304 ALA A O 1
ATOM 2430 N N . LYS A 1 305 ? 28.565 7.283 -19.548 1.00 93.38 305 LYS A N 1
ATOM 2431 C CA . LYS A 1 305 ? 29.333 7.716 -18.365 1.00 93.38 305 LYS A CA 1
ATOM 2432 C C . LYS A 1 305 ? 28.714 7.248 -17.043 1.00 93.38 305 LYS A C 1
ATOM 2434 O O . LYS A 1 305 ? 29.394 7.236 -16.021 1.00 93.38 305 LYS A O 1
ATOM 2439 N N . LYS A 1 306 ? 27.439 6.844 -17.059 1.00 95.25 306 LYS A N 1
ATOM 2440 C CA . LYS A 1 306 ? 26.655 6.486 -15.873 1.00 95.25 306 LYS A CA 1
ATOM 2441 C C . LYS A 1 306 ? 26.341 4.992 -15.841 1.00 95.25 306 LYS A C 1
ATOM 2443 O O . LYS A 1 306 ? 25.961 4.410 -16.856 1.00 95.25 306 LYS A O 1
ATOM 2448 N N . THR A 1 307 ? 26.501 4.357 -14.682 1.00 96.88 307 TH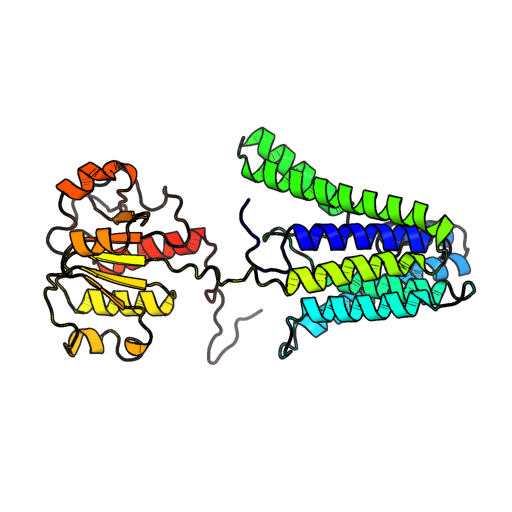R A N 1
ATOM 2449 C CA . THR A 1 307 ? 26.145 2.942 -14.513 1.00 96.88 307 THR A CA 1
ATOM 2450 C C . THR A 1 307 ? 24.634 2.776 -14.354 1.00 96.88 307 THR A C 1
ATOM 2452 O O . THR A 1 307 ? 23.955 3.636 -13.790 1.00 96.88 307 THR A O 1
ATOM 2455 N N . TYR A 1 308 ? 24.101 1.671 -14.879 1.00 97.50 308 TYR A N 1
ATOM 2456 C CA . TYR A 1 308 ? 22.661 1.393 -14.941 1.00 97.50 308 TYR A CA 1
ATOM 2457 C C . TYR A 1 308 ? 21.950 1.405 -13.578 1.00 97.50 308 TYR A C 1
ATOM 2459 O O . TYR A 1 308 ? 20.764 1.707 -13.536 1.00 97.50 308 TYR A O 1
ATOM 2467 N N . ASP A 1 309 ? 22.663 1.131 -12.482 1.00 94.88 309 ASP A N 1
ATOM 2468 C CA . ASP A 1 309 ? 22.157 1.088 -11.103 1.00 94.88 309 ASP A CA 1
ATOM 2469 C C . ASP A 1 309 ? 22.088 2.468 -10.417 1.00 94.88 309 ASP A C 1
ATOM 2471 O O . ASP A 1 309 ? 21.623 2.583 -9.286 1.00 94.88 309 ASP A O 1
ATOM 2475 N N . LYS A 1 310 ? 22.583 3.530 -11.069 1.00 91.81 310 LYS A N 1
ATOM 2476 C CA . LYS A 1 310 ? 22.599 4.907 -10.530 1.00 91.81 310 LYS A CA 1
ATOM 2477 C C . LYS A 1 310 ? 21.471 5.781 -11.073 1.00 91.81 310 LYS A C 1
ATOM 2479 O O . LYS A 1 310 ? 21.488 7.000 -10.890 1.00 91.81 310 LYS A O 1
ATOM 2484 N N . VAL A 1 311 ? 20.546 5.186 -11.811 1.00 89.50 311 VAL A N 1
ATOM 2485 C CA . VAL A 1 311 ? 19.395 5.855 -12.416 1.00 89.50 311 VAL A CA 1
ATOM 2486 C C . VAL A 1 311 ? 18.136 5.462 -11.660 1.00 89.50 311 VAL A C 1
ATOM 2488 O O . VAL A 1 311 ? 17.990 4.303 -11.287 1.00 89.50 311 VAL A O 1
ATOM 2491 N N . ASP A 1 312 ? 17.242 6.429 -11.465 1.00 87.31 312 ASP A N 1
ATOM 2492 C CA . ASP A 1 312 ? 15.922 6.208 -10.882 1.00 87.31 312 ASP A CA 1
ATOM 2493 C C . ASP A 1 312 ? 14.919 5.878 -11.994 1.00 87.31 312 ASP A C 1
ATOM 2495 O O . ASP A 1 312 ? 14.331 6.777 -12.601 1.00 87.31 312 ASP A O 1
ATOM 2499 N N . TYR A 1 313 ? 14.722 4.589 -12.265 1.00 90.00 313 TYR A N 1
ATOM 2500 C CA . TYR A 1 313 ? 13.709 4.144 -13.216 1.00 90.00 313 TYR A CA 1
ATOM 2501 C C . TYR A 1 313 ? 12.307 4.345 -12.630 1.00 90.00 313 TYR A C 1
ATOM 2503 O O . TYR A 1 313 ? 12.025 4.054 -11.462 1.00 90.00 313 TYR A O 1
ATOM 2511 N N . SER A 1 314 ? 11.400 4.823 -13.467 1.00 85.56 314 SER A N 1
ATOM 2512 C CA . SER A 1 314 ? 9.991 5.048 -13.182 1.00 85.56 314 SER A CA 1
ATOM 2513 C C . SER A 1 314 ? 9.108 4.109 -14.013 1.00 85.56 314 SER A C 1
ATOM 2515 O O . SER A 1 314 ? 9.467 3.718 -15.124 1.00 85.56 314 SER A O 1
ATOM 2517 N N . PRO A 1 315 ? 7.917 3.732 -13.511 1.00 84.94 315 PRO A N 1
ATOM 2518 C CA . PRO A 1 315 ? 6.972 2.941 -14.293 1.00 84.94 315 PRO A CA 1
ATOM 2519 C C . PRO A 1 315 ? 6.655 3.598 -15.644 1.00 84.94 315 PRO A C 1
ATOM 2521 O O . PRO A 1 315 ? 6.332 4.787 -15.678 1.00 84.94 315 PRO A O 1
ATOM 2524 N N . ASN A 1 316 ? 6.631 2.799 -16.714 1.00 88.62 316 ASN A N 1
ATOM 2525 C CA . ASN A 1 316 ? 6.479 3.214 -18.120 1.00 88.62 316 ASN A CA 1
ATOM 2526 C C . ASN A 1 316 ? 7.718 3.817 -18.790 1.00 88.62 316 ASN A C 1
ATOM 2528 O O . ASN A 1 316 ? 7.615 4.254 -19.937 1.00 88.62 316 ASN A O 1
ATOM 2532 N N . ASP A 1 317 ? 8.881 3.796 -18.142 1.00 94.81 317 ASP A N 1
ATOM 2533 C CA . ASP A 1 317 ? 10.122 4.150 -18.827 1.00 94.81 317 ASP A CA 1
ATOM 2534 C C . ASP A 1 317 ? 10.451 3.155 -19.948 1.00 94.81 317 ASP A C 1
ATOM 2536 O O . ASP A 1 317 ? 10.084 1.971 -19.920 1.00 94.81 317 ASP A O 1
ATOM 2540 N N . TYR A 1 318 ? 11.151 3.669 -20.953 1.00 97.94 318 TYR A N 1
ATOM 2541 C CA . TYR A 1 318 ? 11.652 2.926 -22.096 1.00 97.94 318 TYR A CA 1
ATOM 2542 C C . TYR A 1 318 ? 13.135 2.654 -21.899 1.00 97.94 318 TYR A C 1
ATOM 2544 O O . TYR A 1 318 ? 13.892 3.538 -21.510 1.00 97.94 318 TYR A O 1
ATOM 2552 N N . ILE A 1 319 ? 13.564 1.434 -22.196 1.00 98.38 319 ILE A N 1
ATOM 2553 C CA . ILE A 1 319 ? 14.965 1.033 -22.115 1.00 98.38 319 ILE A CA 1
ATOM 2554 C C . ILE A 1 319 ? 15.354 0.515 -23.493 1.00 98.38 319 ILE A C 1
ATOM 2556 O O . ILE A 1 319 ? 14.912 -0.553 -23.922 1.00 98.38 319 ILE A O 1
ATOM 2560 N N . MET A 1 320 ? 16.135 1.320 -24.208 1.00 98.62 320 MET A N 1
ATOM 2561 C CA . MET A 1 320 ? 16.546 1.057 -25.578 1.00 98.62 320 MET A CA 1
ATOM 2562 C C . MET A 1 320 ? 17.907 0.376 -25.625 1.00 98.62 320 MET A C 1
ATOM 2564 O O . MET A 1 320 ? 18.868 0.824 -25.000 1.00 98.62 320 MET A O 1
ATOM 2568 N N . PHE A 1 321 ? 17.985 -0.670 -26.437 1.00 98.56 321 PHE A N 1
ATOM 2569 C CA . PHE A 1 321 ? 19.194 -1.408 -26.755 1.00 98.56 321 PHE A CA 1
ATOM 2570 C C . PHE A 1 321 ? 19.407 -1.383 -28.266 1.00 98.56 321 PHE A C 1
ATOM 2572 O O . PHE A 1 321 ? 18.459 -1.502 -29.040 1.00 98.56 321 PHE A O 1
ATOM 2579 N N . GLY A 1 322 ? 20.658 -1.219 -28.684 1.00 97.00 322 GLY A N 1
ATOM 2580 C CA . GLY A 1 322 ? 21.028 -1.272 -30.095 1.00 97.00 322 GLY A CA 1
ATOM 2581 C C . GLY A 1 322 ? 21.294 -2.691 -30.582 1.00 97.00 322 GLY A C 1
ATOM 2582 O O . GLY A 1 322 ? 21.421 -3.623 -29.786 1.00 97.00 322 GLY A O 1
ATOM 2583 N N . LYS A 1 323 ? 21.446 -2.820 -31.898 1.00 95.25 323 LYS A N 1
ATOM 2584 C CA . LYS A 1 323 ? 21.870 -4.053 -32.564 1.00 95.25 323 LYS A CA 1
ATOM 2585 C C . LYS A 1 323 ? 23.179 -4.607 -32.022 1.00 95.25 323 LYS A C 1
ATOM 2587 O O . LYS A 1 323 ? 24.074 -3.861 -31.619 1.00 95.25 323 LYS A O 1
ATOM 2592 N N . GLU A 1 324 ? 23.313 -5.924 -32.052 1.00 94.50 324 GLU A N 1
ATOM 2593 C CA . GLU A 1 324 ? 24.407 -6.656 -31.417 1.00 94.50 324 GLU A CA 1
ATOM 2594 C C . GLU A 1 324 ? 25.787 -6.279 -31.959 1.00 94.50 324 GLU A C 1
ATOM 2596 O O . GLU A 1 324 ? 26.749 -6.208 -31.192 1.00 94.50 324 GLU A O 1
ATOM 2601 N N . SER A 1 325 ? 25.890 -6.020 -33.264 1.00 92.69 325 SER A N 1
ATOM 2602 C CA . SER A 1 325 ? 27.164 -5.732 -33.923 1.00 92.69 325 SER A CA 1
ATOM 2603 C C . SER A 1 325 ? 27.736 -4.344 -33.618 1.00 92.69 325 SER A C 1
ATOM 2605 O O . S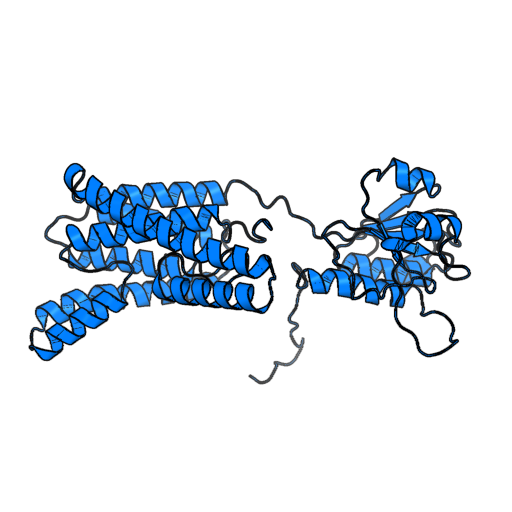ER A 1 325 ? 28.953 -4.184 -33.522 1.00 92.69 325 SER A O 1
ATOM 2607 N N . LYS A 1 326 ? 26.878 -3.323 -33.522 1.00 92.94 326 LYS A N 1
ATOM 2608 C CA . LYS A 1 326 ? 27.292 -1.906 -33.518 1.00 92.94 326 LYS A CA 1
ATOM 2609 C C . LYS A 1 326 ? 26.728 -1.094 -32.354 1.00 92.94 326 LYS A C 1
ATOM 2611 O O . LYS A 1 326 ? 27.206 0.013 -32.106 1.00 92.94 326 LYS A O 1
ATOM 2616 N N . GLY A 1 327 ? 25.748 -1.627 -31.632 1.00 95.00 327 GLY A N 1
ATOM 2617 C CA . GLY A 1 327 ? 25.012 -0.893 -30.614 1.00 95.00 327 GLY A CA 1
ATOM 2618 C C . GLY A 1 327 ? 24.175 0.242 -31.207 1.00 95.00 327 GLY A C 1
ATOM 2619 O O . GLY A 1 327 ? 23.754 0.201 -32.363 1.00 95.00 327 GLY A O 1
ATOM 2620 N N . ILE A 1 328 ? 23.903 1.248 -30.377 1.00 97.00 328 ILE A N 1
ATOM 2621 C CA . ILE A 1 328 ? 23.097 2.420 -30.738 1.00 97.00 328 ILE A CA 1
ATOM 2622 C C . ILE A 1 328 ? 23.984 3.434 -31.491 1.00 97.00 328 ILE A C 1
ATOM 2624 O O . ILE A 1 328 ? 25.107 3.683 -31.033 1.00 97.00 328 ILE A O 1
ATOM 2628 N N . PRO A 1 329 ? 23.505 4.033 -32.602 1.00 96.94 329 PRO A N 1
ATOM 2629 C CA . PRO A 1 329 ? 24.197 5.117 -33.305 1.00 96.94 329 PRO A CA 1
ATOM 2630 C C . PRO A 1 329 ? 24.641 6.252 -32.372 1.00 96.94 329 PRO A C 1
ATOM 2632 O O . PRO A 1 329 ? 23.886 6.687 -31.498 1.00 96.94 329 PRO A O 1
ATOM 2635 N N . GLU A 1 330 ? 25.870 6.742 -32.544 1.00 96.69 330 GLU A N 1
ATOM 2636 C CA . GLU A 1 330 ? 26.459 7.742 -31.640 1.00 96.69 330 GLU A CA 1
ATOM 2637 C C . GLU A 1 330 ? 25.723 9.081 -31.690 1.00 96.69 330 GLU A C 1
ATOM 2639 O O . GLU A 1 330 ? 25.630 9.771 -30.677 1.00 96.69 330 GLU A O 1
ATOM 2644 N N . GLU A 1 331 ? 25.114 9.412 -32.825 1.00 96.69 331 GLU A N 1
ATOM 2645 C CA . GLU A 1 331 ? 24.313 10.617 -33.022 1.00 96.69 331 GLU A CA 1
ATOM 2646 C C . GLU A 1 331 ? 23.098 10.657 -32.083 1.00 96.69 331 GLU A C 1
ATOM 2648 O O . GLU A 1 331 ? 22.674 11.735 -31.664 1.00 96.69 331 GLU A O 1
ATOM 2653 N N . ILE A 1 332 ? 22.546 9.489 -31.729 1.00 96.06 332 ILE A N 1
ATOM 2654 C CA . ILE A 1 332 ? 21.462 9.365 -30.746 1.00 96.06 332 ILE A CA 1
ATOM 2655 C C . ILE A 1 332 ? 22.028 9.499 -29.333 1.00 96.06 332 ILE A C 1
ATOM 2657 O O . ILE A 1 332 ? 21.447 10.201 -28.508 1.00 96.06 332 ILE A O 1
ATOM 2661 N N . LEU A 1 333 ? 23.167 8.860 -29.057 1.00 97.25 333 LEU A N 1
ATOM 2662 C CA . LEU A 1 333 ? 23.786 8.862 -27.730 1.00 97.25 333 LEU A CA 1
ATOM 2663 C C . LEU A 1 333 ? 24.229 10.266 -27.306 1.00 97.25 333 LEU A C 1
ATOM 2665 O O . LEU A 1 333 ? 23.938 10.684 -26.191 1.00 97.25 333 LEU A O 1
ATOM 2669 N N . VAL A 1 334 ? 24.871 11.020 -28.204 1.00 96.50 334 VAL A N 1
ATOM 2670 C CA . VAL A 1 334 ? 25.335 12.393 -27.934 1.00 96.50 334 VAL A CA 1
ATOM 2671 C C . VAL A 1 334 ? 24.164 13.326 -27.622 1.00 96.50 334 VAL A C 1
ATOM 2673 O O . VAL A 1 334 ? 24.260 14.156 -26.723 1.00 96.50 334 VAL A O 1
ATOM 2676 N N . LYS A 1 335 ? 23.030 13.171 -28.316 1.00 95.31 335 LYS A N 1
ATOM 2677 C CA . LYS A 1 335 ? 21.820 13.969 -28.057 1.00 95.31 335 LYS A CA 1
ATOM 2678 C C . LYS A 1 335 ? 21.145 13.634 -26.723 1.00 95.31 335 LYS A C 1
ATOM 2680 O O . LYS A 1 335 ? 20.371 14.446 -26.231 1.00 95.31 335 LYS A O 1
ATOM 2685 N N . ASN A 1 336 ? 21.425 12.462 -26.154 1.00 95.56 336 ASN A N 1
ATOM 2686 C CA . ASN A 1 336 ? 20.752 11.922 -24.973 1.00 95.56 336 ASN A CA 1
ATOM 2687 C C . ASN A 1 336 ? 21.753 11.485 -23.889 1.00 95.56 336 ASN A C 1
ATOM 2689 O O . ASN A 1 336 ? 21.527 10.491 -23.195 1.00 95.56 336 ASN A O 1
ATOM 2693 N N . GLU A 1 337 ? 22.872 12.203 -23.749 1.00 95.38 337 GLU A N 1
ATOM 2694 C CA . GLU A 1 337 ? 24.004 11.810 -22.897 1.00 95.38 337 GLU A CA 1
ATOM 2695 C C . GLU A 1 337 ? 23.582 11.476 -21.454 1.00 95.38 337 GLU A C 1
ATOM 2697 O O . GLU A 1 337 ? 23.958 10.430 -20.923 1.00 95.38 337 GLU A O 1
ATOM 2702 N N . GLU A 1 338 ? 22.737 12.315 -20.850 1.00 94.06 338 GLU A N 1
ATOM 2703 C CA . GLU A 1 338 ? 22.242 12.162 -19.470 1.00 94.06 338 GLU A CA 1
ATOM 2704 C C . GLU A 1 338 ? 21.389 10.898 -19.254 1.00 94.06 338 GLU A C 1
ATOM 2706 O O . GLU A 1 338 ? 21.277 10.386 -18.139 1.00 94.06 338 GLU A O 1
ATOM 2711 N N . HIS A 1 339 ? 20.799 10.375 -20.329 1.00 95.50 339 HIS A N 1
ATOM 2712 C CA . HIS A 1 339 ? 19.940 9.192 -20.325 1.00 95.50 339 HIS A CA 1
ATOM 2713 C C . HIS A 1 339 ? 20.678 7.930 -20.796 1.00 95.50 339 HIS A C 1
ATOM 2715 O O . HIS A 1 339 ? 20.091 6.848 -20.878 1.00 95.50 339 HIS A O 1
ATOM 2721 N N . CYS A 1 340 ? 21.972 8.034 -21.098 1.00 98.19 340 CYS A N 1
ATOM 2722 C CA . CYS A 1 340 ? 22.789 6.884 -21.450 1.00 98.19 340 CYS A CA 1
ATOM 2723 C C . CYS A 1 340 ? 23.219 6.123 -20.189 1.00 98.19 340 CYS A C 1
ATOM 2725 O O . CYS A 1 340 ? 23.766 6.700 -19.246 1.00 98.19 340 CYS A O 1
ATOM 2727 N N . VAL A 1 341 ? 23.043 4.802 -20.200 1.00 98.00 341 VAL A N 1
ATOM 2728 C CA . VAL A 1 341 ? 23.423 3.909 -19.098 1.00 98.00 341 VAL A CA 1
ATOM 2729 C C . VAL A 1 341 ? 24.314 2.775 -19.582 1.00 98.00 341 VAL A C 1
ATOM 2731 O O . VAL A 1 341 ? 24.138 2.263 -20.686 1.00 98.00 341 VAL A O 1
ATOM 2734 N N . ARG A 1 342 ? 25.263 2.346 -18.743 1.00 97.00 342 ARG A N 1
ATOM 2735 C CA . ARG A 1 342 ? 26.115 1.179 -19.016 1.00 97.00 342 ARG A CA 1
ATOM 2736 C C . ARG A 1 342 ? 26.041 0.121 -17.930 1.00 97.00 342 ARG A C 1
ATOM 2738 O O . ARG A 1 342 ? 25.944 0.432 -16.743 1.00 97.00 342 ARG A O 1
ATOM 2745 N N . ILE A 1 343 ? 26.222 -1.128 -18.343 1.00 97.38 343 ILE A N 1
ATOM 2746 C CA . ILE A 1 343 ? 26.547 -2.235 -17.443 1.00 97.38 343 ILE A CA 1
ATOM 2747 C C . ILE A 1 343 ? 28.074 -2.226 -17.215 1.00 97.38 343 ILE A C 1
ATOM 2749 O O . ILE A 1 343 ? 28.833 -2.169 -18.192 1.00 97.38 343 ILE A O 1
ATOM 2753 N N . PRO A 1 344 ? 28.561 -2.228 -15.960 1.00 95.25 344 PRO A N 1
ATOM 2754 C CA . PRO A 1 344 ? 29.984 -2.371 -15.661 1.00 95.25 344 PRO A CA 1
ATOM 2755 C C . PRO A 1 344 ? 30.537 -3.707 -16.175 1.00 95.25 344 PRO A C 1
ATOM 2757 O O . PRO A 1 344 ? 29.903 -4.747 -16.018 1.00 95.25 344 PRO A O 1
ATOM 2760 N N . MET A 1 345 ? 31.726 -3.683 -16.779 1.00 93.81 345 MET A N 1
ATOM 2761 C CA . MET A 1 345 ? 32.411 -4.861 -17.326 1.00 93.81 345 MET A CA 1
ATOM 2762 C C . MET A 1 345 ? 33.911 -4.769 -17.037 1.00 93.81 345 MET A C 1
ATOM 2764 O O . MET A 1 345 ? 34.447 -3.669 -16.895 1.00 93.81 345 MET A O 1
ATOM 2768 N N . TRP A 1 346 ? 34.579 -5.918 -16.939 1.00 91.62 346 TRP A N 1
ATOM 2769 C CA . TRP A 1 346 ? 36.011 -5.987 -16.655 1.00 91.62 346 TRP A CA 1
ATOM 2770 C C . TRP A 1 346 ? 36.858 -5.762 -17.912 1.00 91.62 346 TRP A C 1
ATOM 2772 O O . TRP A 1 346 ? 36.770 -6.550 -18.848 1.00 91.62 346 TRP A O 1
ATOM 2782 N N . GLY A 1 347 ? 37.740 -4.758 -17.898 1.00 84.38 347 GLY A N 1
ATOM 2783 C CA . GLY A 1 347 ? 38.738 -4.534 -18.952 1.00 84.38 347 GLY A CA 1
ATOM 2784 C C . GLY A 1 347 ? 38.155 -4.312 -20.356 1.00 84.38 347 GLY A C 1
ATOM 2785 O O . GLY A 1 347 ? 36.982 -3.978 -20.522 1.00 84.38 347 GLY A O 1
ATOM 2786 N N . GLU A 1 348 ? 38.989 -4.507 -21.379 1.00 79.25 348 GLU A N 1
ATOM 2787 C CA . GLU A 1 348 ? 38.617 -4.403 -22.799 1.00 79.25 348 GLU A CA 1
ATOM 2788 C C . GLU A 1 348 ? 38.055 -5.732 -23.334 1.00 79.25 348 GLU A C 1
ATOM 2790 O O . GLU A 1 348 ? 38.602 -6.356 -24.243 1.00 79.25 348 GLU A O 1
ATOM 2795 N N . ILE A 1 349 ? 36.964 -6.208 -22.733 1.00 84.38 349 ILE A N 1
ATOM 2796 C CA . ILE A 1 349 ? 36.245 -7.393 -23.218 1.00 84.38 349 ILE A CA 1
ATOM 2797 C C . ILE A 1 349 ? 35.100 -7.010 -24.156 1.00 84.38 349 ILE A C 1
ATOM 2799 O O . ILE A 1 349 ? 34.600 -5.883 -24.152 1.00 84.38 349 ILE A O 1
ATOM 2803 N N . ARG A 1 350 ? 34.651 -7.985 -24.955 1.00 85.38 350 ARG A N 1
ATOM 2804 C CA . ARG A 1 350 ? 33.436 -7.840 -25.766 1.00 85.38 350 ARG A CA 1
ATOM 2805 C C . ARG A 1 350 ? 32.225 -7.584 -24.867 1.00 85.38 350 ARG A C 1
ATOM 2807 O O . ARG A 1 350 ? 32.175 -8.057 -23.732 1.00 85.38 350 ARG A O 1
ATOM 2814 N N . SER A 1 351 ? 31.245 -6.862 -25.404 1.00 89.69 351 SER A N 1
ATOM 2815 C CA . SER A 1 351 ? 29.973 -6.623 -24.728 1.00 89.69 351 SER A CA 1
ATOM 2816 C C . SER A 1 351 ? 29.266 -7.930 -24.367 1.00 89.69 351 SER A C 1
ATOM 2818 O O . SER A 1 351 ? 29.425 -8.961 -25.026 1.00 89.69 351 SER A O 1
ATOM 2820 N N . LEU A 1 352 ? 28.459 -7.869 -23.307 1.00 94.00 352 LEU A N 1
ATOM 2821 C CA . LEU A 1 352 ? 27.563 -8.956 -22.934 1.00 94.00 352 LEU A CA 1
ATOM 2822 C C . LEU A 1 352 ? 26.592 -9.283 -24.074 1.00 94.00 352 LEU A C 1
ATOM 2824 O O . LEU A 1 352 ? 26.249 -8.436 -24.900 1.00 94.00 352 LEU A O 1
ATOM 2828 N N . ASN A 1 353 ? 26.103 -10.521 -24.069 1.00 96.31 353 ASN A N 1
ATOM 2829 C CA . ASN A 1 353 ? 24.991 -10.916 -24.920 1.00 96.31 353 ASN A CA 1
ATOM 2830 C C . ASN A 1 353 ? 23.785 -9.967 -24.712 1.00 96.31 353 ASN A C 1
ATOM 2832 O O . ASN A 1 353 ? 23.516 -9.522 -23.590 1.00 96.31 353 ASN A O 1
ATOM 2836 N N . LEU A 1 354 ? 23.065 -9.659 -25.796 1.00 96.38 354 LEU A N 1
ATOM 2837 C CA . LEU A 1 354 ? 21.968 -8.693 -25.783 1.00 96.38 354 LEU A CA 1
ATOM 2838 C C . LEU A 1 354 ? 20.834 -9.104 -24.836 1.00 96.38 354 LEU A C 1
ATOM 2840 O O . LEU A 1 354 ? 20.411 -8.277 -24.032 1.00 96.38 354 LEU A O 1
ATOM 2844 N N . SER A 1 355 ? 20.385 -10.366 -24.854 1.00 96.00 355 SER A N 1
ATOM 2845 C CA . SER A 1 355 ? 19.306 -10.799 -23.956 1.00 96.00 355 SER A CA 1
ATOM 2846 C C . SER A 1 355 ? 19.719 -10.717 -22.491 1.00 96.00 355 SER A C 1
ATOM 2848 O O . SER A 1 355 ? 18.939 -10.252 -21.667 1.00 96.00 355 SER A O 1
ATOM 2850 N N . ASN A 1 356 ? 20.971 -11.062 -22.174 1.00 97.69 356 ASN A N 1
ATOM 2851 C CA . ASN A 1 356 ? 21.499 -10.912 -20.814 1.00 97.69 356 ASN A CA 1
ATOM 2852 C C . ASN A 1 356 ? 21.534 -9.441 -20.385 1.00 97.69 356 ASN A C 1
ATOM 2854 O O . ASN A 1 356 ? 21.169 -9.115 -19.258 1.00 97.69 356 ASN A O 1
ATOM 2858 N N . SER A 1 357 ? 21.949 -8.552 -21.289 1.00 98.06 357 SER A N 1
ATOM 2859 C CA . SER A 1 357 ? 21.991 -7.110 -21.028 1.00 98.06 357 SER A CA 1
ATOM 2860 C C . SER A 1 357 ? 20.594 -6.554 -20.746 1.00 98.06 357 SER A C 1
ATOM 2862 O O . SER A 1 357 ? 20.423 -5.808 -19.784 1.00 98.06 357 SER A O 1
ATOM 2864 N N . VAL A 1 358 ? 19.591 -6.971 -21.528 1.00 98.31 358 VAL A N 1
ATOM 2865 C CA . VAL A 1 358 ? 18.184 -6.622 -21.287 1.00 98.31 358 VAL A CA 1
ATOM 2866 C C . VAL A 1 358 ? 17.731 -7.111 -19.918 1.00 98.31 358 VAL A C 1
ATOM 2868 O O . VAL A 1 358 ? 17.216 -6.312 -19.141 1.00 98.31 358 VAL A O 1
ATOM 2871 N N . SER A 1 359 ? 17.952 -8.389 -19.593 1.00 97.88 359 SER A N 1
ATOM 2872 C CA . SER A 1 359 ? 17.534 -8.948 -18.303 1.00 97.88 359 SER A CA 1
ATOM 2873 C C . SER A 1 359 ? 18.157 -8.201 -17.121 1.00 97.88 359 SER A C 1
ATOM 2875 O O . SER A 1 359 ? 17.444 -7.894 -16.173 1.00 97.88 359 SER A O 1
ATOM 2877 N N . ILE A 1 360 ? 19.450 -7.860 -17.181 1.00 98.38 360 ILE A N 1
ATOM 2878 C CA . ILE A 1 360 ? 20.146 -7.140 -16.100 1.00 98.38 360 ILE A CA 1
ATOM 2879 C C . ILE A 1 360 ? 19.503 -5.774 -15.839 1.00 98.38 360 ILE A C 1
ATOM 2881 O O . ILE A 1 360 ? 19.150 -5.465 -14.701 1.00 98.38 360 ILE A O 1
ATOM 2885 N N . VAL A 1 361 ? 19.344 -4.956 -16.882 1.00 98.19 361 VAL A N 1
ATOM 2886 C CA . VAL A 1 361 ? 18.839 -3.585 -16.711 1.00 98.19 361 VAL A CA 1
ATOM 2887 C C . VAL A 1 361 ? 17.352 -3.597 -16.360 1.00 98.19 361 VAL A C 1
ATOM 2889 O O . VAL A 1 361 ? 16.922 -2.843 -15.490 1.00 98.19 361 VAL A O 1
ATOM 2892 N N . LEU A 1 362 ? 16.571 -4.490 -16.975 1.00 97.38 362 LEU A N 1
ATOM 2893 C CA . LEU A 1 362 ? 15.144 -4.606 -16.697 1.00 97.38 362 LEU A CA 1
ATOM 2894 C C . LEU A 1 362 ? 14.871 -5.062 -15.259 1.00 97.38 362 LEU A C 1
ATOM 2896 O O . LEU A 1 362 ? 14.047 -4.457 -14.576 1.00 97.38 362 LEU A O 1
ATOM 2900 N N . TYR A 1 363 ? 15.560 -6.098 -14.771 1.00 96.62 363 TYR A N 1
ATOM 2901 C CA . TYR A 1 363 ? 15.356 -6.558 -13.397 1.00 96.62 363 TYR A CA 1
ATOM 2902 C C . TYR A 1 363 ? 15.844 -5.546 -12.358 1.00 96.62 363 TYR A C 1
ATOM 2904 O O . TYR A 1 363 ? 15.262 -5.494 -11.280 1.00 96.62 363 TYR A O 1
ATOM 2912 N N . GLU A 1 364 ? 16.829 -4.697 -12.664 1.00 97.19 364 GLU A N 1
ATOM 2913 C CA . GLU A 1 364 ? 17.162 -3.560 -11.795 1.00 97.19 364 GLU A CA 1
ATOM 2914 C C . GLU A 1 364 ? 16.033 -2.526 -11.759 1.00 97.19 364 GLU A C 1
ATOM 2916 O O . GLU A 1 364 ? 15.616 -2.112 -10.677 1.00 97.19 364 GLU A O 1
ATOM 2921 N N . ALA A 1 365 ? 15.477 -2.160 -12.917 1.00 94.94 365 ALA A N 1
ATOM 2922 C CA . ALA A 1 365 ? 14.341 -1.245 -12.982 1.00 94.94 365 ALA A CA 1
ATOM 2923 C C . ALA A 1 365 ? 13.130 -1.785 -12.193 1.00 94.94 365 ALA A C 1
ATOM 2925 O O . ALA A 1 365 ? 12.512 -1.052 -11.417 1.00 94.94 365 ALA A O 1
ATOM 2926 N N . LEU A 1 366 ? 12.846 -3.088 -12.312 1.00 92.81 366 LEU A N 1
ATOM 2927 C CA . LEU A 1 366 ? 11.816 -3.786 -11.535 1.00 92.81 366 LEU A CA 1
ATOM 2928 C C . LEU A 1 366 ? 12.154 -3.852 -10.039 1.00 92.81 366 LEU A C 1
ATOM 2930 O O . LEU A 1 366 ? 11.271 -3.630 -9.211 1.00 92.81 366 LEU A O 1
ATOM 2934 N N . ARG A 1 367 ? 13.419 -4.087 -9.666 1.00 93.44 367 ARG A N 1
ATOM 2935 C CA . ARG A 1 367 ? 13.874 -4.093 -8.264 1.00 93.44 367 ARG A CA 1
ATOM 2936 C C . ARG A 1 367 ? 13.638 -2.744 -7.594 1.00 93.44 367 ARG A C 1
ATOM 2938 O O . ARG A 1 367 ? 13.232 -2.703 -6.434 1.00 93.44 367 ARG A O 1
ATOM 2945 N N . GLN A 1 368 ? 13.847 -1.638 -8.309 1.00 88.06 368 GLN A N 1
ATOM 2946 C CA . GLN A 1 368 ? 13.547 -0.294 -7.798 1.00 88.06 368 GLN A CA 1
ATOM 2947 C C . GLN A 1 368 ? 12.048 -0.075 -7.536 1.00 88.06 368 GLN A C 1
ATOM 2949 O O . GLN A 1 368 ? 11.689 0.737 -6.679 1.00 88.06 368 GLN A O 1
ATOM 2954 N N . GLN A 1 369 ? 11.181 -0.838 -8.211 1.00 83.50 369 GLN A N 1
ATOM 2955 C CA . GLN A 1 369 ? 9.740 -0.901 -7.942 1.00 83.50 369 GLN A CA 1
ATOM 2956 C C . GLN A 1 369 ? 9.366 -2.018 -6.954 1.00 83.50 369 GLN A C 1
ATOM 2958 O O . GLN A 1 369 ? 8.208 -2.424 -6.903 1.00 83.50 369 GLN A O 1
ATOM 2963 N N . ASP A 1 370 ? 10.335 -2.537 -6.192 1.00 82.88 370 ASP A N 1
ATOM 2964 C CA . ASP A 1 370 ? 10.165 -3.655 -5.258 1.00 82.88 370 ASP A CA 1
ATOM 2965 C C . ASP A 1 370 ? 9.531 -4.891 -5.922 1.00 82.88 370 ASP A C 1
ATOM 2967 O O . ASP A 1 370 ? 8.757 -5.603 -5.295 1.00 82.88 370 ASP A O 1
ATOM 2971 N N . PHE A 1 371 ? 9.802 -5.135 -7.209 1.00 85.38 371 PHE A N 1
ATOM 2972 C CA . PHE A 1 371 ? 9.192 -6.225 -7.982 1.00 85.38 371 PHE A CA 1
ATOM 2973 C C . PHE A 1 371 ? 7.663 -6.305 -7.810 1.00 85.38 371 PHE A C 1
ATOM 2975 O O . PHE A 1 371 ? 7.103 -7.395 -7.703 1.00 85.38 371 PHE A O 1
ATOM 2982 N N . SER A 1 372 ? 6.998 -5.151 -7.696 1.00 70.50 372 SER A N 1
ATOM 2983 C CA . SER A 1 372 ? 5.547 -5.075 -7.518 1.00 70.50 372 SER A CA 1
ATOM 2984 C C . SER A 1 372 ? 4.838 -5.905 -8.594 1.00 70.50 372 SER A C 1
ATOM 2986 O O . SER A 1 372 ? 5.212 -5.832 -9.760 1.00 70.50 372 SER A O 1
ATOM 2988 N N . GLU A 1 373 ? 3.824 -6.677 -8.195 1.00 74.31 373 GLU A N 1
ATOM 2989 C CA . GLU A 1 373 ? 3.065 -7.634 -9.029 1.00 74.31 373 GLU A CA 1
ATOM 2990 C C . GLU A 1 373 ? 3.799 -8.923 -9.456 1.00 74.31 373 GLU A C 1
ATOM 2992 O O . GLU A 1 373 ? 3.158 -9.817 -10.005 1.00 74.31 373 GLU A O 1
ATOM 2997 N N . LEU A 1 374 ? 5.101 -9.079 -9.181 1.00 82.06 374 LEU A N 1
ATOM 2998 C CA . LEU A 1 374 ? 5.824 -10.326 -9.461 1.00 82.06 374 LEU A CA 1
ATOM 2999 C C . LEU A 1 374 ? 5.826 -11.265 -8.249 1.00 82.06 374 LEU A C 1
ATOM 3001 O O . LEU A 1 374 ? 5.929 -10.838 -7.095 1.00 82.06 374 LEU A O 1
ATOM 3005 N N . GLU A 1 375 ? 5.767 -12.570 -8.513 1.00 80.31 375 GLU A N 1
ATOM 3006 C CA . GLU A 1 375 ? 5.922 -13.597 -7.482 1.00 80.31 375 GLU A CA 1
ATOM 3007 C C . GLU A 1 375 ? 7.341 -13.550 -6.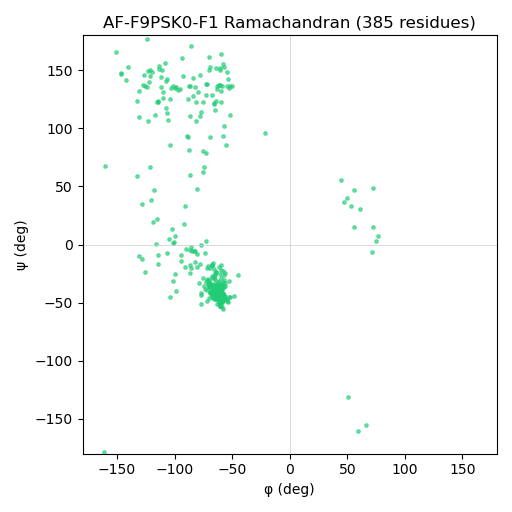892 1.00 80.31 375 GLU A C 1
ATOM 3009 O O . GLU A 1 375 ? 8.335 -13.787 -7.580 1.00 80.31 375 GLU A O 1
ATOM 3014 N N . LYS A 1 376 ? 7.442 -13.230 -5.595 1.00 81.81 376 LYS A N 1
ATOM 3015 C CA . LYS A 1 376 ? 8.723 -13.139 -4.863 1.00 81.81 376 LYS A CA 1
ATOM 3016 C C . LYS A 1 376 ? 9.104 -14.420 -4.125 1.00 81.81 376 LYS A C 1
ATOM 3018 O O . LYS A 1 376 ? 10.234 -14.547 -3.659 1.00 81.81 376 LYS A O 1
ATOM 3023 N N . PHE A 1 377 ? 8.158 -15.339 -3.978 1.00 79.56 377 PHE A N 1
ATOM 3024 C CA . PHE A 1 377 ? 8.321 -16.577 -3.227 1.00 79.56 377 PHE A CA 1
ATOM 3025 C C . PHE A 1 377 ? 7.914 -17.742 -4.117 1.00 79.56 377 PHE A C 1
ATOM 3027 O O . PHE A 1 377 ? 6.913 -17.656 -4.820 1.00 79.56 377 PHE A O 1
ATOM 3034 N N . GLY A 1 378 ? 8.699 -18.815 -4.081 1.00 75.81 378 GLY A N 1
ATOM 3035 C CA . GLY A 1 378 ? 8.427 -20.037 -4.826 1.00 75.81 378 GLY A CA 1
ATOM 3036 C C . GLY A 1 378 ? 8.317 -21.236 -3.896 1.00 75.81 378 GLY A C 1
ATOM 3037 O O . GLY A 1 378 ? 8.973 -21.302 -2.851 1.00 75.81 378 GLY A O 1
ATOM 3038 N N . GLU A 1 379 ? 7.516 -22.212 -4.306 1.00 78.06 379 GLU A N 1
ATOM 3039 C CA . GLU A 1 379 ? 7.346 -23.471 -3.589 1.00 78.06 379 GLU A CA 1
ATOM 3040 C C . GLU A 1 379 ? 8.054 -24.621 -4.313 1.00 78.06 379 GLU A C 1
ATOM 3042 O O . GLU A 1 379 ? 8.093 -24.716 -5.547 1.00 78.06 379 GLU A O 1
ATOM 3047 N N . LEU A 1 380 ? 8.639 -25.522 -3.524 1.00 78.50 380 LEU A N 1
ATOM 3048 C CA . LEU A 1 380 ? 9.166 -26.773 -4.048 1.00 78.50 380 LEU A CA 1
ATOM 3049 C C . LEU A 1 380 ? 7.982 -27.622 -4.528 1.00 78.50 380 LEU A C 1
ATOM 3051 O O . LEU A 1 380 ? 7.041 -27.871 -3.790 1.00 78.50 380 LEU A O 1
ATOM 3055 N N . HIS A 1 381 ? 8.039 -28.116 -5.764 1.00 79.56 381 HIS A N 1
ATOM 3056 C CA . HIS A 1 381 ? 6.894 -28.809 -6.370 1.00 79.56 381 HIS A CA 1
ATOM 3057 C C . HIS A 1 381 ? 6.618 -30.197 -5.756 1.00 79.56 381 HIS A C 1
ATOM 3059 O O . HIS A 1 381 ? 5.546 -30.760 -5.954 1.00 79.56 381 HIS A O 1
ATOM 3065 N N . ARG A 1 382 ? 7.599 -30.783 -5.052 1.00 89.94 382 ARG A N 1
ATOM 3066 C CA . ARG A 1 382 ? 7.520 -32.138 -4.465 1.00 89.94 382 ARG A CA 1
ATOM 3067 C C . ARG A 1 382 ? 7.813 -32.184 -2.965 1.00 89.94 382 ARG A C 1
ATOM 3069 O O . ARG A 1 382 ? 7.473 -33.159 -2.308 1.00 89.94 382 ARG A O 1
ATOM 3076 N N . LEU A 1 383 ? 8.536 -31.202 -2.446 1.00 87.56 383 LEU A N 1
ATOM 3077 C CA . LEU A 1 383 ? 9.033 -31.179 -1.069 1.00 87.56 383 LEU A CA 1
ATOM 3078 C C . LEU A 1 383 ? 8.547 -29.892 -0.401 1.00 87.56 383 LEU A C 1
ATOM 3080 O O . LEU A 1 383 ? 7.932 -29.061 -1.057 1.00 87.56 383 LEU A O 1
ATOM 3084 N N . HIS A 1 384 ? 8.840 -29.712 0.880 1.00 77.38 384 HIS A N 1
ATOM 3085 C CA . HIS A 1 384 ? 8.579 -28.459 1.582 1.00 77.38 384 HIS A CA 1
ATOM 3086 C C . HIS A 1 384 ? 9.892 -27.886 2.105 1.00 77.38 384 HIS A C 1
ATOM 3088 O O . HIS A 1 384 ? 10.826 -28.634 2.406 1.00 77.38 384 HIS A O 1
ATOM 3094 N N . TRP A 1 385 ? 9.972 -26.559 2.175 1.00 78.38 385 TRP A N 1
ATOM 3095 C CA . TRP A 1 385 ? 11.045 -25.889 2.899 1.00 78.38 385 TRP A CA 1
ATOM 3096 C C . TRP A 1 385 ? 10.933 -26.273 4.380 1.00 78.38 385 TRP A C 1
ATOM 3098 O O . TRP A 1 385 ? 9.833 -26.287 4.924 1.00 78.38 385 TRP A O 1
ATOM 3108 N N . SER A 1 386 ? 12.043 -26.641 5.017 1.00 72.56 386 SER A N 1
ATOM 3109 C CA . SER A 1 386 ? 12.075 -26.837 6.468 1.00 72.56 386 SER A CA 1
ATOM 3110 C C . SER A 1 386 ? 11.847 -25.488 7.150 1.00 72.56 386 SER A C 1
ATOM 3112 O O . SER A 1 386 ? 12.596 -24.554 6.856 1.00 72.56 386 SER A O 1
ATOM 3114 N N . GLU A 1 387 ? 10.806 -25.406 7.982 1.00 50.28 387 GLU A N 1
ATOM 3115 C CA . GLU A 1 387 ? 10.425 -24.204 8.743 1.00 50.28 387 GLU A CA 1
ATOM 3116 C C . GLU A 1 387 ? 11.534 -23.677 9.659 1.00 50.28 387 GLU A C 1
ATOM 3118 O O . GLU A 1 387 ? 12.270 -24.505 10.252 1.00 50.28 387 GLU A O 1
#

pLDDT: mean 88.03, std 13.2, range [32.84, 98.62]

Radius of gyration: 28.27 Å; Cα contacts (8 Å, |Δi|>4): 627; chains: 1; bounding box: 69×50×85 Å

Foldseek 3Di:
DPAAPALLQALLLLLLLLLLLLLQQLQLCVQLPHEGLQPLVVLVVQLVVCVVVVNVVSNVLSVLLVVLLVVLLVVLVVQQPVDDDPDDSLLVLLVVLLVLLVVLLPDDSVPSSVSSSSSSSSNSNNQNSRQHHSNDGDGLNDLVVLQVQLVVLVVVCVVVVDCVSVVSNVSSVSSSVSNNNSNVQSNVCCVPSPSNSSNVSSVSSVVSSVSSVPCPPPPLVLAEEEEEAQAQDLLLLLLLQQVCLQLVYAYEYEDPHNDDCPDVNSCVSNVPCNVVHNYHYHDHVVRVCVVPVPAQEAFEDQPAPAALLPDQADRRHYYYWYYQPPIDDVVVCVVVRVRYHYHDDPDPDRDDDNNVSSNVSVVSSCVSVVVPPHDPDDADPPDGDDD

Secondary structure (DSSP, 8-state):
-PPPSSGGG-HHHHHHHHHHHHHHHHHHHHHTTS--SS-HHHHHHHHHHHHHTT-HHHHHHHHHHHHHHHHHHHHHHHHHHS---SS-HHHHHHHHHHHHHHHHTTS-TT-HHHHHHHHHHHHHHHHHH--EETTEE--TT-HHHHHHHHHHHHHHHHHH--HHHHHHHHHHHHHHHHHHHHHHHHHHHHHHHGGGGHHHHHHHHHHHHHHTTS---S------EEEEES---HHHHHHHHHHHHHTT-EEEEESPPSS-TT-HHHHHHSTTTGGG--EEEESSHHHHHHH-TT--EEEE-TT-SEEGGGS---TT-EEEEEBTTTBS-HHHHHHTGGGEEE---SSSPPPPPHHHHHHHHHHHHHHHTTTTTS------SSS----

Nearest PDB structures (foldseek):
  7e3t-assembly1_A-2  TM=9.486E-01  e=2.243E-12  Mycoplasma capricolum subsp. capricolum
  7e3s-assembly1_B  TM=9.448E-01  e=2.813E-12  Shewanella oneidensis MR-1
  1j85-assembly1_A  TM=9.480E-01  e=5.304E-12  Haemophilus influenzae Rd KW20
  7d51-assembly1_B  TM=8.917E-01  e=4.229E-12  Haemophilus influenzae Rd KW20
  6qh8-assembly1_A  TM=8.803E-01  e=7.014E-11  Pseudomonas aeruginosa

Mean predicted aligned error: 13.33 Å